Protein AF-S3XPM4-F1 (afdb_monomer_lite)

Foldseek 3Di:
DKDWDKDQAVVVVVVVLVVVQVVQPKDWPDKDWAFPQDDDPDDAEDPPPPQEDDDFNFDWDQKHKHFALDFFKFFWKAFADFDPPKFKWKWAADPVRDTHTPDTRHPGTDTDTDPGTHRMMMMGMPGGTRGMGTHTDTRHTFKMKIWIFFCAPVNPATWIKMWMAGGYHAQFFGIKIKTARHDDPVDDPVRGHLIQIDTAREGSGMKIWMWDDHRFKIKIKIWHDDVPDPLHPFIWIKIWIWGAFADPDPPVPWSDWTFTWIQGSDRGHGQSNSAFGCLQFGWIQTNSDTDTWHKPLHPDDPVPDPCDADPPWDKDKDWIWTKHDWDQDPPPRDTDDMDTSHTDPQKIFMQHDPPDDAQDWDDDPNWIWGKTFGTRDDDSSRIMTGTRD

Structure (mmCIF, N/CA/C/O backbone):
data_AF-S3XPM4-F1
#
_entry.id   AF-S3XPM4-F1
#
loop_
_atom_site.group_PDB
_atom_site.id
_atom_site.type_symbol
_atom_site.label_atom_id
_atom_site.label_alt_id
_atom_site.label_comp_id
_atom_site.label_asym_id
_atom_site.label_entity_id
_atom_site.label_seq_id
_atom_site.pdbx_PDB_ins_code
_atom_site.Cartn_x
_atom_site.Cartn_y
_atom_site.Cartn_z
_atom_site.occupancy
_atom_site.B_iso_or_equiv
_atom_site.auth_seq_id
_atom_site.auth_comp_id
_atom_site.auth_asym_id
_atom_site.auth_atom_id
_atom_site.pdbx_PDB_model_num
ATOM 1 N N . MET A 1 1 ? 0.804 -10.140 -15.686 1.00 93.56 1 MET A N 1
ATOM 2 C CA . MET A 1 1 ? -0.676 -10.165 -15.647 1.00 93.56 1 MET A CA 1
ATOM 3 C C . MET A 1 1 ? -1.137 -8.809 -15.193 1.00 93.56 1 MET A C 1
ATOM 5 O O . MET A 1 1 ? -0.693 -8.340 -14.149 1.00 93.56 1 MET A O 1
ATOM 9 N N . TYR A 1 2 ? -2.055 -8.225 -15.947 1.00 96.62 2 TYR A N 1
ATOM 10 C CA . TYR A 1 2 ? -2.652 -6.940 -15.639 1.00 96.62 2 TYR A CA 1
ATOM 11 C C . TYR A 1 2 ? -4.155 -7.065 -15.379 1.00 96.62 2 TYR A C 1
ATOM 13 O O . TYR A 1 2 ? -4.852 -7.788 -16.091 1.00 96.62 2 TYR A O 1
ATOM 21 N N . VAL A 1 3 ? -4.644 -6.348 -14.368 1.00 97.06 3 VAL A N 1
ATOM 22 C CA . VAL A 1 3 ? -6.063 -6.238 -14.016 1.00 97.06 3 VAL A CA 1
ATOM 23 C C . VAL A 1 3 ? -6.353 -4.792 -13.621 1.00 97.06 3 VAL A C 1
ATOM 25 O O . VAL A 1 3 ? -5.642 -4.213 -12.803 1.00 97.06 3 VAL A O 1
ATOM 28 N N . GLU A 1 4 ? -7.423 -4.213 -14.150 1.00 96.31 4 GLU A N 1
ATOM 29 C CA . GLU A 1 4 ? -7.940 -2.909 -13.724 1.00 96.31 4 GLU A CA 1
ATOM 30 C C . GLU A 1 4 ? -9.428 -3.013 -13.389 1.00 96.31 4 GLU A C 1
ATOM 32 O O . GLU A 1 4 ? -10.135 -3.876 -13.915 1.00 96.31 4 GLU A O 1
ATOM 37 N N . GLY A 1 5 ? -9.907 -2.160 -12.489 1.00 95.69 5 GLY A N 1
ATOM 38 C CA . GLY A 1 5 ? -11.298 -2.193 -12.054 1.00 95.69 5 GLY A CA 1
ATOM 39 C C . GLY A 1 5 ? -11.591 -1.236 -10.909 1.00 95.69 5 GLY A C 1
ATOM 40 O O . GLY A 1 5 ? -10.805 -0.335 -10.608 1.00 95.69 5 GLY A O 1
ATOM 41 N N . THR A 1 6 ? -12.740 -1.442 -10.273 1.00 95.25 6 THR A N 1
ATOM 42 C CA . THR A 1 6 ? -13.137 -0.753 -9.045 1.00 95.25 6 THR A CA 1
ATOM 43 C C . THR A 1 6 ? -13.448 -1.764 -7.947 1.00 95.25 6 THR A C 1
ATOM 45 O O . THR A 1 6 ? -13.868 -2.889 -8.220 1.00 95.25 6 THR A O 1
ATOM 48 N N . CYS A 1 7 ? -13.211 -1.380 -6.697 1.00 93.62 7 CYS A N 1
ATOM 49 C CA . CYS A 1 7 ? -13.571 -2.158 -5.513 1.00 93.62 7 CYS A CA 1
ATOM 50 C C . CYS A 1 7 ? -14.009 -1.233 -4.374 1.00 93.62 7 CYS A C 1
ATOM 52 O O . CYS A 1 7 ? -13.706 -0.038 -4.387 1.00 93.62 7 CYS A O 1
ATOM 54 N N . THR A 1 8 ? -14.692 -1.779 -3.372 1.00 90.06 8 THR A N 1
ATOM 55 C CA . THR A 1 8 ? -15.153 -1.029 -2.199 1.00 90.06 8 THR A CA 1
ATOM 56 C C . THR A 1 8 ? -14.153 -1.180 -1.055 1.00 90.06 8 THR A C 1
ATOM 58 O O . THR A 1 8 ? -14.124 -2.184 -0.342 1.00 90.06 8 THR A O 1
ATOM 61 N N . GLY A 1 9 ? -13.319 -0.161 -0.869 1.00 88.81 9 GLY A N 1
ATOM 62 C CA . GLY A 1 9 ? -12.349 -0.078 0.215 1.00 88.81 9 GLY A CA 1
ATOM 63 C C . GLY A 1 9 ? -11.133 -0.998 0.060 1.00 88.81 9 GLY A C 1
ATOM 64 O O . GLY A 1 9 ? -11.012 -1.813 -0.859 1.00 88.81 9 GLY A O 1
ATOM 65 N N . MET A 1 10 ? -10.193 -0.865 0.999 1.00 90.31 10 MET A N 1
ATOM 66 C CA . MET A 1 10 ? -8.901 -1.561 0.931 1.00 90.31 10 MET A CA 1
ATOM 67 C C . MET A 1 10 ? -8.978 -3.063 1.205 1.00 90.31 10 MET A C 1
ATOM 69 O O . MET A 1 10 ? -8.097 -3.801 0.775 1.00 90.31 10 MET A O 1
ATOM 73 N N . PHE A 1 11 ? -10.007 -3.546 1.903 1.00 92.06 11 PHE A N 1
ATOM 74 C CA . PHE A 1 11 ? -10.144 -4.983 2.162 1.00 92.06 11 PHE A CA 1
ATOM 75 C C . PHE A 1 11 ? -10.526 -5.770 0.913 1.00 92.06 11 PHE A C 1
ATOM 77 O O . PHE A 1 11 ? -10.010 -6.873 0.719 1.00 92.06 11 PHE A O 1
ATOM 84 N N . GLU A 1 12 ? -11.393 -5.210 0.067 1.00 94.00 12 GLU A N 1
ATOM 85 C CA . GLU A 1 12 ? -11.698 -5.799 -1.237 1.00 94.00 12 GLU A CA 1
ATOM 86 C C . GLU A 1 12 ? -10.493 -5.687 -2.172 1.00 94.00 12 GLU A C 1
ATOM 88 O O . GLU A 1 12 ? -10.139 -6.676 -2.812 1.00 94.00 12 GLU A O 1
ATOM 93 N N . LEU A 1 13 ? -9.788 -4.546 -2.174 1.00 95.69 13 LEU A N 1
ATOM 94 C CA . LEU A 1 13 ? -8.545 -4.401 -2.938 1.00 95.69 13 LEU A CA 1
ATOM 95 C C . LEU A 1 13 ? -7.505 -5.459 -2.543 1.00 95.69 13 LEU A C 1
ATOM 97 O O . LEU A 1 13 ? -6.868 -6.059 -3.406 1.00 95.69 13 LEU A O 1
ATOM 101 N N . LEU A 1 14 ? -7.360 -5.729 -1.244 1.00 96.00 14 LEU A N 1
ATOM 102 C CA . LEU A 1 14 ? -6.459 -6.758 -0.732 1.00 96.00 14 LEU A CA 1
ATOM 103 C C . LEU A 1 14 ? -6.818 -8.148 -1.264 1.00 96.00 14 LEU A C 1
ATOM 105 O O . LEU A 1 14 ? -5.932 -8.948 -1.562 1.00 96.00 14 LEU A O 1
ATOM 109 N N . GLU A 1 15 ? -8.112 -8.432 -1.406 1.00 96.81 15 GLU A N 1
ATOM 110 C CA . GLU A 1 15 ? -8.578 -9.685 -1.988 1.00 96.81 15 GLU A CA 1
ATOM 111 C C . GLU A 1 15 ? -8.269 -9.763 -3.485 1.00 96.81 15 GLU A C 1
ATOM 113 O O . GLU A 1 15 ? -7.778 -10.792 -3.945 1.00 96.81 15 GLU A O 1
ATOM 118 N N . VAL A 1 16 ? -8.451 -8.667 -4.228 1.00 97.56 16 VAL A N 1
ATOM 119 C CA . VAL A 1 16 ? -8.049 -8.581 -5.642 1.00 97.56 16 VAL A CA 1
ATOM 120 C C . VAL A 1 16 ? -6.546 -8.829 -5.799 1.00 97.56 16 VAL A C 1
ATOM 122 O O . VAL A 1 16 ? -6.149 -9.644 -6.636 1.00 97.56 16 VAL A O 1
ATOM 125 N N . ILE A 1 17 ? -5.709 -8.191 -4.972 1.00 98.06 17 ILE A N 1
ATOM 126 C CA . ILE A 1 17 ? -4.252 -8.399 -4.965 1.00 98.06 17 ILE A CA 1
ATOM 127 C C . ILE A 1 17 ? -3.931 -9.868 -4.689 1.00 98.06 17 ILE A C 1
ATOM 129 O O . ILE A 1 17 ? -3.178 -10.477 -5.446 1.00 98.06 17 ILE A O 1
ATOM 133 N N . LYS A 1 18 ? -4.536 -10.455 -3.648 1.00 98.25 18 LYS A N 1
ATOM 134 C CA . LYS A 1 18 ? -4.320 -11.854 -3.257 1.00 98.25 18 LYS A CA 1
ATOM 135 C C . LYS A 1 18 ? -4.654 -12.821 -4.391 1.00 98.25 18 LYS A C 1
ATOM 137 O O . LYS A 1 18 ? -3.819 -13.648 -4.749 1.00 98.25 18 LYS A O 1
ATOM 142 N N . GLN A 1 19 ? -5.850 -12.711 -4.969 1.00 98.12 19 GLN A N 1
ATOM 143 C CA . GLN A 1 19 ? -6.304 -13.619 -6.026 1.00 98.12 19 GLN A CA 1
ATOM 144 C C . GLN A 1 19 ? -5.460 -13.470 -7.297 1.00 98.12 19 GLN A C 1
ATOM 146 O O . GLN A 1 19 ? -5.046 -14.469 -7.889 1.00 98.12 19 GLN A O 1
ATOM 151 N N . THR A 1 20 ? -5.130 -12.233 -7.677 1.00 98.06 20 THR A N 1
ATOM 152 C CA . THR A 1 20 ? -4.274 -11.963 -8.841 1.00 98.06 20 THR A CA 1
ATOM 153 C C . THR A 1 20 ? -2.864 -12.519 -8.621 1.00 98.06 20 THR A C 1
ATOM 155 O O . THR A 1 20 ? -2.332 -13.197 -9.498 1.00 98.06 20 THR A O 1
ATOM 158 N N . ALA A 1 21 ? -2.279 -12.327 -7.434 1.00 97.81 21 ALA A N 1
ATOM 159 C CA . ALA A 1 21 ? -0.952 -12.844 -7.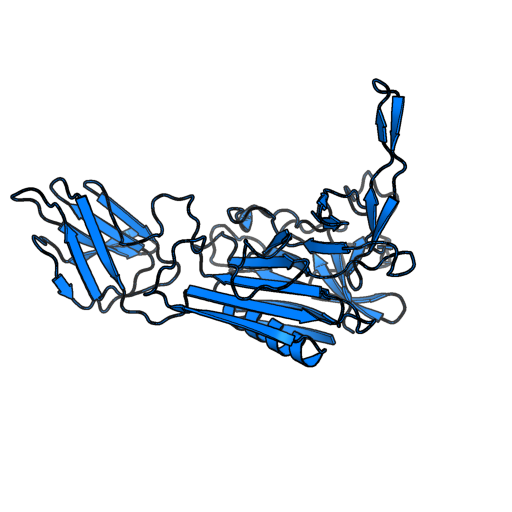101 1.00 97.81 21 ALA A CA 1
ATOM 160 C C . ALA A 1 21 ? -0.908 -14.381 -7.136 1.00 97.81 21 ALA A C 1
ATOM 162 O O . ALA A 1 21 ? -0.009 -14.962 -7.747 1.00 97.81 21 ALA A O 1
ATOM 163 N N . ILE A 1 22 ? -1.907 -15.053 -6.553 1.00 97.94 22 ILE A N 1
ATOM 164 C CA . ILE A 1 22 ? -2.012 -16.520 -6.594 1.00 97.94 22 ILE A CA 1
ATOM 165 C C . ILE A 1 22 ? -2.106 -17.018 -8.041 1.00 97.94 22 ILE A C 1
ATOM 167 O O . ILE A 1 22 ? -1.434 -17.983 -8.407 1.00 97.94 22 ILE A O 1
ATOM 171 N N . SER A 1 23 ? -2.877 -16.335 -8.894 1.00 96.75 23 SER A N 1
ATOM 172 C CA . SER A 1 23 ? -3.048 -16.733 -10.298 1.00 96.75 23 SER A CA 1
ATOM 173 C C . SER A 1 23 ? -1.757 -16.684 -11.126 1.00 96.75 23 SER A C 1
ATOM 175 O O . SER A 1 23 ? -1.633 -17.419 -12.105 1.00 96.75 23 SER A O 1
ATOM 177 N N . VAL A 1 24 ? -0.777 -15.867 -10.720 1.00 95.12 24 VAL A N 1
ATOM 178 C CA . VAL A 1 24 ? 0.542 -15.770 -11.372 1.00 95.12 24 VAL A CA 1
ATOM 179 C C . VAL A 1 24 ? 1.642 -16.551 -10.645 1.00 95.12 24 VAL A C 1
ATOM 181 O O . VAL A 1 24 ? 2.808 -16.476 -11.032 1.00 95.12 24 VAL A O 1
ATOM 184 N N . GLY A 1 25 ? 1.275 -17.347 -9.634 1.00 95.06 25 GLY A N 1
ATOM 185 C CA . GLY A 1 25 ? 2.160 -18.310 -8.974 1.00 95.06 25 GLY A CA 1
ATOM 186 C C . GLY A 1 25 ? 2.699 -17.895 -7.605 1.00 95.06 25 GLY A C 1
ATOM 187 O O . GLY A 1 25 ? 3.581 -18.578 -7.089 1.00 95.06 25 GLY A O 1
ATOM 188 N N . TRP A 1 26 ? 2.191 -16.819 -6.996 1.00 97.38 26 TRP A N 1
ATOM 189 C CA . TRP A 1 26 ? 2.509 -16.510 -5.598 1.00 97.38 26 TRP A CA 1
ATOM 190 C C . TRP A 1 26 ? 1.786 -17.472 -4.654 1.00 97.38 26 TRP A C 1
ATOM 192 O O . TRP A 1 26 ? 0.671 -17.924 -4.914 1.00 97.38 26 TRP A O 1
ATOM 202 N N . VAL A 1 27 ? 2.402 -17.742 -3.511 1.00 97.25 27 VAL A N 1
ATOM 203 C CA . VAL A 1 27 ? 1.851 -18.582 -2.449 1.00 97.25 27 VAL A CA 1
ATOM 204 C C . VAL A 1 27 ? 1.419 -17.699 -1.285 1.00 97.25 27 VAL A C 1
ATOM 206 O O . VAL A 1 27 ? 2.219 -16.932 -0.749 1.00 97.25 27 VAL A O 1
ATOM 209 N N . LEU A 1 28 ? 0.159 -17.833 -0.869 1.00 97.62 28 LEU A N 1
ATOM 210 C CA . LEU A 1 28 ? -0.341 -17.247 0.372 1.00 97.62 28 LEU A CA 1
ATOM 211 C C . LEU A 1 28 ? 0.192 -18.048 1.564 1.00 97.62 28 LEU A C 1
ATOM 213 O O . LEU A 1 28 ? -0.176 -19.206 1.745 1.00 97.62 28 LEU A O 1
ATOM 217 N N . GLN A 1 29 ? 1.042 -17.423 2.371 1.00 96.62 29 GLN A N 1
ATOM 218 C CA . GLN A 1 29 ? 1.641 -18.037 3.558 1.00 96.62 29 GLN A CA 1
ATOM 219 C C . GLN A 1 29 ? 0.738 -17.907 4.787 1.00 96.62 29 GLN A C 1
ATOM 221 O O . GLN A 1 29 ? 0.607 -18.840 5.576 1.00 96.62 29 GLN A O 1
ATOM 226 N N . LYS A 1 30 ? 0.107 -16.740 4.950 1.00 95.56 30 LYS A N 1
ATOM 227 C CA . LYS A 1 30 ? -0.723 -16.404 6.110 1.00 95.56 30 LYS A CA 1
ATOM 228 C C . LYS A 1 30 ? -1.763 -15.359 5.735 1.00 95.56 30 LYS A C 1
ATOM 230 O O . LYS A 1 30 ? -1.485 -14.450 4.954 1.00 95.56 30 LYS A O 1
ATOM 235 N N . GLU A 1 31 ? -2.944 -15.479 6.331 1.00 95.50 31 GLU A N 1
ATOM 236 C CA . GLU A 1 31 ? -4.011 -14.484 6.268 1.00 95.50 31 GLU A CA 1
ATOM 237 C C . GLU A 1 31 ? -4.542 -14.246 7.684 1.00 95.50 31 GLU A C 1
ATOM 239 O O . GLU A 1 31 ? -4.833 -15.192 8.419 1.00 95.50 31 GLU A O 1
ATOM 244 N N . VAL A 1 32 ? -4.639 -12.979 8.079 1.00 90.88 32 VAL A N 1
ATOM 245 C CA . VAL A 1 32 ? -5.142 -12.564 9.393 1.00 90.88 32 VAL A CA 1
ATOM 246 C C . VAL A 1 32 ? -6.314 -11.621 9.173 1.00 90.88 32 VAL A C 1
ATOM 248 O O . VAL A 1 32 ? -6.272 -10.753 8.307 1.00 90.88 32 VAL A O 1
ATOM 251 N N . SER A 1 33 ? -7.380 -11.787 9.948 1.00 86.62 33 SER A N 1
ATOM 252 C CA . SER A 1 33 ? -8.520 -10.868 9.966 1.00 86.62 33 SER A CA 1
ATOM 253 C C . SER A 1 33 ? -8.873 -10.546 11.408 1.00 86.62 33 SER A C 1
ATOM 255 O O . SER A 1 33 ? -9.152 -11.450 12.199 1.00 86.62 33 SER A O 1
ATOM 257 N N . LEU A 1 34 ? -8.844 -9.260 11.750 1.00 75.00 34 LEU A N 1
ATOM 258 C CA . LEU A 1 34 ? -9.128 -8.776 13.094 1.00 75.00 34 LEU A CA 1
ATOM 259 C C . LEU A 1 34 ? -10.486 -8.069 13.123 1.00 75.00 34 LEU A C 1
ATOM 261 O O . LEU A 1 34 ? -10.671 -7.083 12.403 1.00 75.00 34 LEU A O 1
ATOM 265 N N . PRO A 1 35 ? -11.441 -8.552 13.936 1.00 66.94 35 PRO A N 1
ATOM 266 C CA . PRO A 1 35 ? -12.722 -7.888 14.118 1.00 66.94 35 PRO A CA 1
ATOM 267 C C . PRO A 1 35 ? -12.595 -6.661 15.030 1.00 66.94 35 PRO A C 1
ATOM 269 O O . PRO A 1 35 ? -11.741 -6.612 15.913 1.00 66.94 35 PRO A O 1
ATOM 272 N N . PHE A 1 36 ? -13.528 -5.721 14.887 1.00 60.56 36 PHE A N 1
ATOM 273 C CA . PHE A 1 36 ? -13.643 -4.471 15.648 1.00 60.56 36 PHE A CA 1
ATOM 274 C C . PHE A 1 36 ? -13.582 -4.673 17.171 1.00 60.56 36 PHE A C 1
ATOM 276 O O . PHE A 1 36 ? -13.127 -3.815 17.920 1.00 60.56 36 PHE A O 1
ATOM 283 N N . ASN A 1 37 ? -14.060 -5.822 17.647 1.00 48.53 37 ASN A N 1
ATOM 284 C CA . ASN A 1 37 ? -14.175 -6.150 19.065 1.00 48.53 37 ASN A CA 1
ATOM 285 C C . ASN A 1 37 ? -12.938 -6.842 19.670 1.00 48.53 37 ASN A C 1
ATOM 287 O O . ASN A 1 37 ? -12.979 -7.196 20.851 1.00 48.53 37 ASN A O 1
ATOM 291 N N . LYS A 1 38 ? -11.866 -7.048 18.893 1.00 42.16 38 LYS A N 1
ATOM 292 C CA . LYS A 1 38 ? -10.589 -7.602 19.359 1.00 42.16 38 LYS A CA 1
ATOM 293 C C . LYS A 1 38 ? -9.461 -6.639 19.016 1.00 42.16 38 LYS A C 1
ATOM 295 O O . LYS A 1 38 ? -9.048 -6.544 17.866 1.00 42.16 38 LYS A O 1
ATOM 300 N N . VAL A 1 39 ? -8.947 -5.969 20.037 1.00 40.44 39 VAL A N 1
ATOM 301 C CA . VAL A 1 39 ? -7.735 -5.161 19.942 1.00 40.44 39 VAL A CA 1
ATOM 302 C C . VAL A 1 39 ? -6.549 -6.065 20.279 1.00 40.44 39 VAL A C 1
ATOM 304 O O . VAL A 1 39 ? -6.532 -6.697 21.334 1.00 40.44 39 VAL A O 1
ATOM 307 N N . TYR A 1 40 ? -5.592 -6.198 19.361 1.00 36.25 40 TYR A N 1
ATOM 308 C CA . TYR A 1 40 ? -4.273 -6.734 19.687 1.00 36.25 40 TYR A CA 1
ATOM 309 C C . TYR A 1 40 ? -3.346 -5.541 19.890 1.00 36.25 40 TYR A C 1
ATOM 311 O O . TYR A 1 40 ? -3.185 -4.740 18.975 1.00 36.25 40 TYR A O 1
ATOM 319 N N . ASN A 1 41 ? -2.728 -5.461 21.072 1.00 37.16 41 ASN A N 1
ATOM 320 C CA . ASN A 1 41 ? -1.575 -4.598 21.311 1.00 37.16 41 ASN A CA 1
ATOM 321 C C . ASN A 1 41 ? -0.538 -4.858 20.212 1.00 37.16 41 ASN A C 1
ATOM 323 O O . ASN A 1 41 ? 0.056 -5.938 20.180 1.00 37.16 41 ASN A O 1
ATOM 327 N N . ASN A 1 42 ? -0.397 -3.872 19.327 1.00 38.62 42 ASN A N 1
ATOM 328 C CA . ASN A 1 42 ? 0.701 -3.576 18.404 1.00 38.62 42 ASN A CA 1
ATOM 329 C C . ASN A 1 42 ? 0.161 -3.130 17.034 1.00 38.62 42 ASN A C 1
ATOM 331 O O . ASN A 1 42 ? -0.119 -3.913 16.127 1.00 38.62 42 ASN A O 1
ATOM 335 N N . GLU A 1 43 ? 0.127 -1.803 16.883 1.00 45.16 43 GLU A N 1
ATOM 336 C CA . GLU A 1 43 ? 0.276 -1.089 15.605 1.00 45.16 43 GLU A CA 1
ATOM 337 C C . GLU A 1 43 ? -0.926 -1.089 14.654 1.00 45.16 43 GLU A C 1
ATOM 339 O O . GLU A 1 43 ? -0.776 -0.882 13.447 1.00 45.16 43 GLU A O 1
ATOM 344 N N . SER A 1 44 ? -2.133 -1.279 15.168 1.00 40.94 44 SER A N 1
ATOM 345 C CA . SER A 1 44 ? -3.366 -1.123 14.401 1.00 40.94 44 SER A CA 1
ATOM 346 C C . SER A 1 44 ? -4.201 -0.004 15.007 1.00 40.94 44 SER A C 1
ATOM 348 O O . SER A 1 44 ? -4.776 -0.213 16.065 1.00 40.94 44 SER A O 1
ATOM 350 N N . PHE A 1 45 ? -4.265 1.139 14.305 1.00 44.03 45 PHE A N 1
ATOM 351 C CA . PHE A 1 45 ? -4.824 2.456 14.682 1.00 44.03 45 PHE A CA 1
ATOM 352 C C . PHE A 1 45 ? -3.841 3.433 15.336 1.00 44.03 45 PHE A C 1
ATOM 354 O O . PHE A 1 45 ? -3.900 3.677 16.525 1.00 44.03 45 PHE A O 1
ATOM 361 N N . ILE A 1 46 ? -2.962 4.046 14.530 1.00 39.34 46 ILE A N 1
ATOM 362 C CA . ILE A 1 46 ? -2.421 5.408 14.743 1.00 39.34 46 ILE A CA 1
ATOM 363 C C . ILE A 1 46 ? -2.234 5.792 16.228 1.00 39.34 46 ILE A C 1
ATOM 365 O O . ILE A 1 46 ? -2.894 6.682 16.766 1.00 39.34 46 ILE A O 1
ATOM 369 N N . ASN A 1 47 ? -1.261 5.146 16.869 1.00 33.84 47 ASN A N 1
ATOM 370 C CA . ASN A 1 47 ? -0.865 5.357 18.264 1.00 33.84 47 ASN A CA 1
ATOM 371 C C . ASN A 1 47 ? -0.156 6.720 18.500 1.00 33.84 47 ASN A C 1
ATOM 373 O O . ASN A 1 47 ? 0.758 6.843 19.311 1.00 33.84 47 ASN A O 1
ATOM 377 N N . SER A 1 48 ? -0.529 7.764 17.753 1.00 34.81 48 SER A N 1
ATOM 378 C CA . SER A 1 48 ? 0.015 9.127 17.866 1.00 34.81 48 SER A CA 1
ATOM 379 C C . SER A 1 48 ? -1.059 10.205 18.031 1.00 34.81 48 SER A C 1
ATOM 381 O O . SER A 1 48 ? -0.728 11.373 18.242 1.00 34.81 48 SER A O 1
ATOM 383 N N . ASN A 1 49 ? -2.343 9.831 18.024 1.00 33.56 49 ASN A N 1
ATOM 384 C CA . ASN A 1 49 ? -3.398 10.683 18.551 1.00 33.56 49 ASN A CA 1
ATOM 385 C C . ASN A 1 49 ? -3.904 10.027 19.846 1.00 33.56 49 ASN A C 1
ATOM 387 O O . ASN A 1 49 ? -4.504 8.958 19.758 1.00 33.56 49 ASN A O 1
ATOM 391 N N . PRO A 1 50 ? -3.710 10.619 21.040 1.00 33.53 50 PRO A N 1
ATOM 392 C CA . PRO A 1 50 ? -4.113 10.037 22.332 1.00 33.53 50 PRO A CA 1
ATOM 393 C C . PRO A 1 50 ? -5.633 9.816 22.504 1.00 33.53 50 PRO A C 1
ATOM 395 O O . PRO A 1 50 ? -6.107 9.587 23.611 1.00 33.53 50 PRO A O 1
ATOM 398 N N . ASN A 1 51 ? -6.404 9.880 21.418 1.00 33.97 51 ASN A N 1
ATOM 399 C CA . ASN A 1 51 ? -7.850 9.738 21.382 1.00 33.97 51 ASN A CA 1
ATOM 400 C C . ASN A 1 51 ? -8.332 8.462 20.668 1.00 33.97 51 ASN A C 1
ATOM 402 O O . ASN A 1 51 ? -9.546 8.293 20.551 1.00 33.97 51 ASN A O 1
ATOM 406 N N . LEU A 1 52 ? -7.448 7.580 20.176 1.00 34.66 52 LEU A N 1
ATOM 407 C CA . LEU A 1 52 ? -7.869 6.423 19.377 1.00 34.66 52 LEU A CA 1
ATOM 408 C C . LEU A 1 52 ? -6.984 5.161 19.523 1.00 34.66 52 LEU A C 1
ATOM 410 O O . LEU A 1 52 ? -6.089 4.967 18.716 1.00 34.66 52 LEU A O 1
ATOM 414 N N . VAL A 1 53 ? -7.384 4.271 20.452 1.00 31.77 53 VAL A N 1
ATOM 415 C CA . VAL A 1 53 ? -7.066 2.812 20.580 1.00 31.77 53 VAL A CA 1
ATOM 416 C C . VAL A 1 53 ? -5.628 2.497 21.075 1.00 31.77 53 VAL A C 1
ATOM 418 O O . VAL A 1 53 ? -4.677 3.038 20.537 1.00 31.77 53 VAL A O 1
ATOM 421 N N . ASP A 1 54 ? -5.336 1.784 22.179 1.00 32.84 54 ASP A N 1
ATOM 422 C CA . ASP A 1 54 ? -5.838 0.540 22.821 1.00 32.84 54 ASP A CA 1
ATOM 423 C C . ASP A 1 54 ? -6.104 0.775 24.344 1.00 32.84 54 ASP A C 1
ATOM 425 O O . ASP A 1 54 ? -5.556 1.704 24.926 1.00 32.84 54 ASP A O 1
ATOM 429 N N . ASP A 1 55 ? -6.915 0.078 25.152 1.00 33.97 55 ASP A N 1
ATOM 430 C CA . ASP A 1 55 ? -7.341 -1.333 25.190 1.00 33.97 55 ASP A CA 1
ATOM 431 C C . ASP A 1 55 ? -8.645 -1.506 26.025 1.00 33.97 55 ASP A C 1
ATOM 433 O O . ASP A 1 55 ? -8.919 -2.519 26.657 1.00 33.97 55 ASP A O 1
ATOM 437 N N . LEU A 1 56 ? -9.403 -0.420 26.125 1.00 37.44 56 LEU A N 1
ATOM 438 C CA . LEU A 1 56 ? -10.612 -0.135 26.902 1.00 37.44 56 LEU A CA 1
ATOM 439 C C . LEU A 1 56 ? -10.734 1.371 26.628 1.00 37.44 56 LEU A C 1
ATOM 441 O O . LEU A 1 56 ? -9.740 2.076 26.801 1.00 37.44 56 LEU A O 1
ATOM 445 N N . LEU A 1 57 ? -11.853 1.859 26.081 1.00 41.88 57 LEU A N 1
ATOM 446 C CA . LEU A 1 57 ? -12.041 3.277 25.733 1.00 41.88 57 LEU A CA 1
ATOM 447 C C . LEU A 1 57 ? -11.865 4.177 26.971 1.00 41.88 57 LEU A C 1
ATOM 449 O O . LEU A 1 57 ? -12.818 4.625 27.569 1.00 41.88 57 LEU A O 1
ATOM 453 N N . THR A 1 58 ? -10.647 4.436 27.420 1.00 42.25 58 THR A N 1
ATOM 454 C CA . THR A 1 58 ? -10.407 5.015 28.738 1.00 42.25 58 THR A CA 1
ATOM 455 C C . THR A 1 58 ? -10.424 6.524 28.601 1.00 42.25 58 THR A C 1
ATOM 457 O O . THR A 1 58 ? -9.383 7.158 28.457 1.00 42.25 58 THR A O 1
ATOM 460 N N . THR A 1 59 ? -11.610 7.126 28.618 1.00 48.69 59 THR A N 1
ATOM 461 C CA . THR A 1 59 ? -11.708 8.586 28.643 1.00 48.69 59 THR A CA 1
ATOM 462 C C . THR A 1 59 ? -11.291 9.107 30.015 1.00 48.69 59 THR A C 1
ATOM 464 O O . THR A 1 59 ? -11.893 8.731 31.024 1.00 48.69 59 THR A O 1
ATOM 467 N N . LYS A 1 60 ? -10.258 9.954 30.058 1.00 49.16 60 LYS A N 1
ATOM 468 C CA . LYS A 1 60 ? -9.798 10.636 31.274 1.00 49.16 60 LYS A CA 1
ATOM 469 C C . LYS A 1 60 ? -10.269 12.086 31.249 1.00 49.16 60 LYS A C 1
ATOM 471 O O . LYS A 1 60 ? -10.030 12.794 30.279 1.00 49.16 60 LYS A O 1
ATOM 476 N N . GLY A 1 61 ? -10.860 12.538 32.350 1.00 58.66 61 GLY A N 1
ATOM 477 C CA . GLY A 1 61 ? -11.309 13.921 32.520 1.00 58.66 61 GLY A CA 1
ATOM 478 C C . GLY A 1 61 ? -12.828 14.073 32.519 1.00 58.66 61 GLY A C 1
ATOM 479 O O . GLY A 1 61 ? -13.570 13.095 32.562 1.00 58.66 61 GLY A O 1
ATOM 480 N N . LEU A 1 62 ? -13.281 15.328 32.527 1.00 70.44 62 LEU A N 1
ATOM 481 C CA . LEU A 1 62 ? -14.704 15.680 32.569 1.00 70.44 62 LEU A CA 1
ATOM 482 C C . LEU A 1 62 ? -15.370 15.600 31.190 1.00 70.44 62 LEU A C 1
ATOM 484 O O . LEU A 1 62 ? -16.585 15.485 31.127 1.00 70.44 62 LEU A O 1
ATOM 488 N N . GLU A 1 63 ? -14.603 15.625 30.098 1.00 77.62 63 GLU A N 1
ATOM 489 C CA . GLU A 1 63 ? -15.097 15.415 28.734 1.00 77.62 63 GLU A CA 1
ATOM 490 C C . GLU A 1 63 ? -14.039 14.714 27.876 1.00 77.62 63 GLU A C 1
ATOM 492 O O . GLU A 1 63 ? -12.837 14.917 28.057 1.00 77.62 63 GLU A O 1
ATOM 497 N N . SER A 1 64 ? -14.468 13.879 26.931 1.00 71.50 64 SER A N 1
ATOM 498 C CA . SER A 1 64 ? -13.584 13.217 25.966 1.00 71.50 64 SER A CA 1
ATOM 499 C C . SER A 1 64 ? -14.333 12.814 24.703 1.00 71.50 64 SER A C 1
ATOM 501 O O . SER A 1 64 ? -15.541 12.585 24.733 1.00 71.50 64 SER A O 1
ATOM 503 N N . PHE A 1 65 ? -13.598 12.683 23.597 1.00 71.19 65 PHE A N 1
ATOM 504 C CA . PHE A 1 65 ? -14.135 12.268 22.304 1.00 71.19 65 PHE A CA 1
ATOM 505 C C . PHE A 1 65 ? -13.449 11.007 21.795 1.00 71.19 65 PHE A C 1
ATOM 507 O O . PHE A 1 65 ? -12.252 10.818 21.987 1.00 71.19 65 PHE A O 1
ATOM 514 N N . ILE A 1 66 ? -14.220 10.184 21.096 1.00 70.25 66 ILE A N 1
ATOM 515 C CA . ILE A 1 66 ? -13.804 8.912 20.511 1.00 70.25 66 ILE A CA 1
ATOM 516 C C . ILE A 1 66 ? -14.247 8.927 19.051 1.00 70.25 66 ILE A C 1
ATOM 518 O O . ILE A 1 66 ? -15.425 9.159 18.792 1.00 70.25 66 ILE A O 1
ATOM 522 N N . ASN A 1 67 ? -13.337 8.686 18.108 1.00 68.12 67 ASN A N 1
ATOM 523 C CA . ASN A 1 67 ? -13.620 8.749 16.668 1.00 68.12 67 ASN A CA 1
ATOM 524 C C . ASN A 1 67 ? -13.449 7.380 16.002 1.00 68.12 67 ASN A C 1
ATOM 526 O O . ASN A 1 67 ? -12.345 6.966 15.695 1.00 68.12 67 ASN A O 1
ATOM 530 N N . LEU A 1 68 ? -14.526 6.668 15.734 1.00 69.75 68 LEU A N 1
A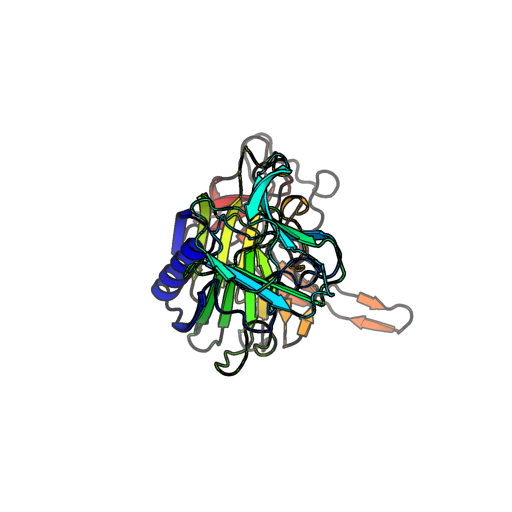TOM 531 C CA . LEU A 1 68 ? -14.469 5.400 15.025 1.00 69.75 68 LEU A CA 1
ATOM 532 C C . LEU A 1 68 ? -14.221 5.626 13.520 1.00 69.75 68 LEU A C 1
ATOM 534 O O . LEU A 1 68 ? -14.697 6.612 12.956 1.00 69.75 68 LEU A O 1
ATOM 538 N N . PRO A 1 69 ? -13.509 4.706 12.847 1.00 64.62 69 PRO A N 1
ATOM 539 C CA . PRO A 1 69 ? -13.270 4.787 11.403 1.00 64.62 69 PRO A CA 1
ATOM 540 C C . PRO A 1 69 ? -14.541 4.567 10.565 1.00 64.62 69 PRO A C 1
ATOM 542 O O . PRO A 1 69 ? -14.580 4.933 9.396 1.00 64.62 69 PRO A O 1
ATOM 545 N N . ARG A 1 70 ? -15.573 3.947 11.150 1.00 71.62 70 ARG A N 1
ATOM 546 C CA . ARG A 1 70 ? -16.882 3.680 10.547 1.00 71.62 70 ARG A CA 1
ATOM 547 C C . ARG A 1 70 ? -17.984 3.973 11.551 1.00 71.62 70 ARG A C 1
ATOM 549 O O . ARG A 1 70 ? -17.760 3.926 12.763 1.00 71.62 70 ARG A O 1
ATOM 556 N N . LYS A 1 71 ? -19.192 4.226 11.032 1.00 79.31 71 LYS A N 1
ATOM 557 C CA . LYS A 1 71 ? -20.355 4.510 11.869 1.00 79.31 71 LYS A CA 1
ATOM 558 C C . LYS A 1 71 ? -20.706 3.208 12.554 1.00 79.31 71 LYS A C 1
ATOM 560 O O . LYS A 1 71 ? -21.113 2.263 11.885 1.00 79.31 71 LYS A O 1
ATOM 565 N N . GLU A 1 72 ? -20.595 3.180 13.872 1.00 78.56 72 GLU A N 1
ATOM 566 C CA . GLU A 1 72 ? -20.939 2.000 14.657 1.00 78.56 72 GLU A CA 1
ATOM 567 C C . GLU A 1 72 ? -21.915 2.327 15.762 1.00 78.56 72 GLU A C 1
ATOM 569 O O . GLU A 1 72 ? -22.091 3.488 16.104 1.00 78.56 72 GLU A O 1
ATOM 574 N N . SER A 1 73 ? -22.583 1.302 16.284 1.00 82.44 73 SER A N 1
ATOM 575 C CA . SER A 1 73 ? -23.442 1.405 17.463 1.00 82.44 73 SER A CA 1
ATOM 576 C C . SER A 1 73 ? -22.727 0.862 18.694 1.00 82.44 73 SER A C 1
ATOM 578 O O . SER A 1 73 ? -22.070 -0.180 18.636 1.00 82.44 73 SER A O 1
ATOM 580 N N . ILE A 1 74 ? -22.926 1.514 19.836 1.00 78.25 74 ILE A N 1
ATOM 581 C CA . ILE A 1 74 ? -22.472 1.011 21.133 1.00 78.25 74 ILE A CA 1
ATOM 582 C C . ILE A 1 74 ? -23.538 0.113 21.782 1.00 78.25 74 ILE A C 1
ATOM 584 O O . ILE A 1 74 ? -24.737 0.381 21.672 1.00 78.25 74 ILE A O 1
ATOM 588 N N . LYS A 1 75 ? -23.081 -0.951 22.454 1.00 78.06 75 LYS A N 1
ATOM 589 C CA . LYS A 1 75 ? -23.879 -1.927 23.221 1.00 78.06 75 LYS A CA 1
ATOM 590 C C . LYS A 1 75 ? -23.810 -1.733 24.737 1.00 78.06 75 LYS A C 1
ATOM 592 O O . LYS A 1 75 ? -24.425 -2.480 25.499 1.00 78.06 75 LYS A O 1
ATOM 597 N N . GLY A 1 76 ? -23.016 -0.777 25.203 1.00 77.25 76 GLY A N 1
ATOM 598 C CA . GLY A 1 76 ? -22.866 -0.535 26.627 1.00 77.25 76 GLY A CA 1
ATOM 599 C C . GLY A 1 76 ? -21.694 0.356 26.971 1.00 77.25 76 GLY A C 1
ATOM 600 O O . GLY A 1 76 ? -20.914 0.762 26.109 1.00 77.25 76 GLY A O 1
ATOM 601 N N . VAL A 1 77 ? -21.579 0.623 28.264 1.00 80.94 77 VAL A N 1
ATOM 602 C CA . VAL A 1 77 ? -20.491 1.375 28.866 1.00 80.94 77 VAL A CA 1
ATOM 603 C C . VAL A 1 77 ? -20.043 0.726 30.170 1.00 80.94 77 VAL A C 1
ATOM 605 O O . VAL A 1 77 ? -20.862 0.299 30.989 1.00 80.94 77 VAL A O 1
ATOM 608 N N . VAL A 1 78 ? -18.733 0.688 30.380 1.00 81.19 78 VAL A N 1
ATOM 609 C CA . VAL A 1 78 ? -18.099 0.283 31.633 1.00 81.19 78 VAL A CA 1
ATOM 610 C C . VAL A 1 78 ? -17.463 1.509 32.271 1.00 81.19 78 VAL A C 1
ATOM 612 O O . VAL A 1 78 ? -16.539 2.079 31.708 1.00 81.19 78 VAL A O 1
ATOM 615 N N . ILE A 1 79 ? -17.938 1.899 33.450 1.00 83.81 79 ILE A N 1
ATOM 616 C CA . ILE A 1 79 ? -17.439 3.056 34.201 1.00 83.81 79 ILE A CA 1
ATOM 617 C C . ILE A 1 79 ? -16.603 2.548 35.377 1.00 83.81 79 ILE A C 1
ATOM 619 O O . ILE A 1 79 ? -17.073 1.709 36.151 1.00 83.81 79 ILE A O 1
ATOM 623 N N . LYS A 1 80 ? -15.382 3.065 35.541 1.00 82.38 80 LYS A N 1
ATOM 624 C CA . LYS A 1 80 ? -14.513 2.764 36.687 1.00 82.38 80 LYS A CA 1
ATOM 625 C C . LYS A 1 80 ? -14.055 4.050 37.375 1.00 82.38 80 LYS A C 1
ATOM 627 O O . LYS A 1 80 ? -13.834 5.070 36.727 1.00 82.38 80 LYS A O 1
ATOM 632 N N . GLY A 1 81 ? -13.907 3.978 38.701 1.00 84.81 81 GLY A N 1
ATOM 633 C CA . GLY A 1 81 ? -13.319 5.050 39.511 1.00 84.81 81 GLY A CA 1
ATOM 634 C C . GLY A 1 81 ? -14.083 6.376 39.485 1.00 84.81 81 GLY A C 1
ATOM 635 O O . GLY A 1 81 ? -13.451 7.423 39.550 1.00 84.81 81 GLY A O 1
ATOM 636 N N . LEU A 1 82 ? -15.414 6.342 39.350 1.00 87.56 82 LEU A N 1
ATOM 637 C CA . LEU A 1 82 ? -16.257 7.537 39.420 1.00 87.56 82 LEU A CA 1
ATOM 638 C C . LEU A 1 82 ? -16.374 8.018 40.874 1.00 87.56 82 LEU A C 1
ATOM 640 O O . LEU A 1 82 ? -16.762 7.246 41.755 1.00 87.56 82 LEU A O 1
ATOM 644 N N . GLU A 1 83 ? -16.048 9.284 41.127 1.00 89.56 83 GLU A N 1
ATOM 645 C CA . GLU A 1 83 ? -16.215 9.895 42.450 1.00 89.56 83 GLU A CA 1
ATOM 646 C C . GLU A 1 83 ? -17.691 9.929 42.893 1.00 89.56 83 GLU A C 1
ATOM 648 O O . GLU A 1 83 ? -18.615 10.019 42.082 1.00 89.56 83 GLU A O 1
ATOM 653 N N . SER 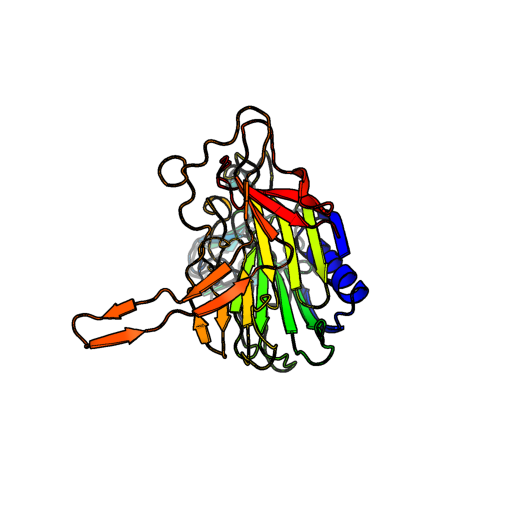A 1 84 ? -17.919 9.895 44.211 1.00 89.12 84 SER A N 1
ATOM 654 C CA . SER A 1 84 ? -19.267 9.905 44.794 1.00 89.12 84 SER A CA 1
ATOM 655 C C . SER A 1 84 ? -20.089 11.115 44.333 1.00 89.12 84 SER A C 1
ATOM 657 O O . SER A 1 84 ? -19.623 12.255 44.376 1.00 89.12 84 SER A O 1
ATOM 659 N N . GLY A 1 85 ? -21.326 10.863 43.896 1.00 86.75 85 GLY A N 1
ATOM 660 C CA . GLY A 1 85 ? -22.222 11.884 43.341 1.00 86.75 85 GLY A CA 1
ATOM 661 C C . GLY A 1 85 ? -21.879 12.329 41.913 1.00 86.75 85 GLY A C 1
ATOM 662 O O . GLY A 1 85 ? -22.559 13.204 41.381 1.00 86.75 85 GLY A O 1
ATOM 663 N N . GLY A 1 86 ? -20.848 11.749 41.292 1.00 89.50 86 GLY A N 1
ATOM 664 C CA . GLY A 1 86 ? -20.555 11.921 39.876 1.00 89.50 86 GLY A CA 1
ATOM 665 C C . GLY A 1 86 ? -21.574 11.212 38.990 1.00 89.50 86 GLY A C 1
ATOM 666 O O . GLY A 1 86 ? -22.149 10.189 39.370 1.00 89.50 86 GLY A O 1
ATOM 667 N N . VAL A 1 87 ? -21.779 11.751 37.793 1.00 93.19 87 VAL A N 1
ATOM 668 C CA . VAL A 1 87 ? -22.583 11.124 36.743 1.00 93.19 87 VAL A CA 1
ATOM 669 C C . VAL A 1 87 ? -21.874 11.227 35.405 1.00 93.19 87 VAL A C 1
ATOM 671 O O . VAL A 1 87 ? -21.161 12.201 35.169 1.00 93.19 87 VAL A O 1
ATOM 674 N N . VAL A 1 88 ? -22.099 10.235 34.547 1.00 90.25 88 VAL A N 1
ATOM 675 C CA . VAL A 1 88 ? -21.558 10.158 33.189 1.00 90.25 88 VAL A CA 1
ATOM 676 C C . VAL A 1 88 ? -22.683 10.254 32.160 1.00 90.25 88 VAL A C 1
ATOM 678 O O . VAL A 1 88 ? -23.708 9.583 32.290 1.00 90.25 88 VAL A O 1
ATOM 681 N N . SER A 1 89 ? -22.461 11.029 31.105 1.00 92.12 89 SER A N 1
ATOM 682 C CA . SER A 1 89 ? -23.355 11.146 29.952 1.00 92.12 89 SER A CA 1
ATOM 683 C C . SER A 1 89 ? -22.601 10.782 28.675 1.00 92.12 89 SER A C 1
ATOM 685 O O . SER A 1 89 ? -21.386 10.961 28.571 1.00 92.12 89 SER A O 1
ATOM 687 N N . ILE A 1 90 ? -23.317 10.201 27.718 1.00 89.75 90 ILE A N 1
ATOM 688 C CA . ILE A 1 90 ? -22.778 9.694 26.457 1.00 89.75 90 ILE A CA 1
ATOM 689 C C . ILE A 1 90 ? -23.590 10.297 25.324 1.00 89.75 90 ILE A C 1
ATOM 691 O O . ILE A 1 90 ? -24.819 10.178 25.299 1.00 89.75 90 ILE A O 1
ATOM 695 N N . TYR A 1 91 ? -22.888 10.871 24.359 1.00 89.31 91 TYR A N 1
ATOM 696 C CA . TYR A 1 91 ? -23.458 11.487 23.174 1.00 89.31 91 TYR A CA 1
ATOM 697 C C . TYR A 1 91 ? -22.872 10.838 21.926 1.00 89.31 91 TYR A C 1
ATOM 699 O O . TYR A 1 91 ? -21.687 10.503 21.882 1.00 89.31 91 TYR A O 1
ATOM 707 N N . GLY A 1 92 ? -23.699 10.678 20.903 1.00 88.94 92 GLY A N 1
ATOM 708 C CA . GLY A 1 92 ? -23.238 10.515 19.533 1.00 88.94 92 GLY A CA 1
ATOM 709 C C . GLY A 1 92 ? -23.039 11.895 18.921 1.00 88.94 92 GLY A C 1
ATOM 710 O O . GLY A 1 92 ? -23.800 12.811 19.214 1.00 88.94 92 GLY A O 1
ATOM 711 N N . VAL A 1 93 ? -22.012 12.070 18.103 1.00 81.25 93 VAL A N 1
ATOM 712 C CA . VAL A 1 93 ? -21.694 13.356 17.476 1.00 81.25 93 VAL A CA 1
ATOM 713 C C . VAL A 1 93 ? -21.842 13.205 15.967 1.00 81.25 93 VAL A C 1
ATOM 715 O O . VAL A 1 93 ? -21.261 12.296 15.366 1.00 81.25 93 VAL A O 1
ATOM 718 N N . LEU A 1 94 ? -22.661 14.066 15.368 1.00 81.19 94 LEU A N 1
ATOM 719 C CA . LEU A 1 94 ? -22.869 14.133 13.925 1.00 81.19 94 LEU A CA 1
ATOM 720 C C . LEU A 1 94 ? -21.712 14.867 13.225 1.00 81.19 94 LEU A C 1
ATOM 722 O O . LEU A 1 94 ? -20.853 15.474 13.861 1.00 81.19 94 LEU A O 1
ATOM 726 N N . GLU A 1 95 ? -21.684 14.802 11.894 1.00 71.81 95 GLU A N 1
ATOM 727 C CA . GLU A 1 95 ? -20.631 15.407 11.061 1.00 71.81 95 GLU A CA 1
ATOM 728 C C . GLU A 1 95 ? -20.586 16.942 11.167 1.00 71.81 95 GLU A C 1
ATOM 730 O O . GLU A 1 95 ? -19.515 17.537 11.082 1.00 71.81 95 GLU A O 1
ATOM 735 N N . ASP A 1 96 ? -21.724 17.581 11.443 1.00 73.12 96 ASP A N 1
ATOM 736 C CA . ASP A 1 96 ? -21.846 19.018 11.721 1.00 73.12 96 ASP A CA 1
ATOM 737 C C . ASP A 1 96 ? -21.468 19.397 13.171 1.00 73.12 96 ASP A C 1
ATOM 739 O O . ASP A 1 96 ? -21.604 20.552 13.572 1.00 73.12 96 ASP A O 1
ATOM 743 N N . ASN A 1 97 ? -20.952 18.437 13.948 1.00 74.94 97 ASN A N 1
ATOM 744 C CA . ASN A 1 97 ? -20.674 18.508 15.386 1.00 74.94 97 ASN A CA 1
ATOM 745 C C . ASN A 1 97 ? -21.911 18.625 16.293 1.00 74.94 97 ASN A C 1
ATOM 747 O O . ASN A 1 97 ? -21.756 18.890 17.486 1.00 74.94 97 ASN A O 1
ATOM 751 N N . THR A 1 98 ? -23.121 18.377 15.789 1.00 83.56 98 THR A N 1
ATOM 752 C CA . THR A 1 98 ? -24.309 18.279 16.645 1.00 83.56 98 THR A CA 1
ATOM 753 C C . THR A 1 98 ? -24.187 17.073 17.586 1.00 83.56 98 THR A C 1
ATOM 755 O O . THR A 1 98 ? -23.975 15.942 17.144 1.00 83.56 98 THR A O 1
ATOM 758 N N . GLU A 1 99 ? -24.335 17.304 18.894 1.00 90.25 99 GLU A N 1
ATOM 759 C CA . GLU A 1 99 ? -24.302 16.265 19.929 1.00 90.25 99 GLU A CA 1
ATOM 760 C C . GLU A 1 99 ? -25.715 15.714 20.185 1.00 90.25 99 GLU A C 1
ATOM 762 O O . GLU A 1 99 ? -26.623 16.437 20.596 1.00 90.25 99 GLU A O 1
ATOM 767 N N . ILE A 1 100 ? -25.907 14.413 19.971 1.00 92.81 100 ILE A N 1
ATOM 768 C CA . ILE A 1 100 ? -27.148 13.688 20.250 1.00 92.81 100 ILE A CA 1
ATOM 769 C C . ILE A 1 100 ? -26.953 12.853 21.508 1.00 92.81 100 ILE A C 1
ATOM 771 O O . ILE A 1 100 ? -26.151 11.921 21.537 1.00 92.81 100 ILE A O 1
ATOM 775 N N . LEU A 1 101 ? -27.712 13.165 22.554 1.00 92.94 101 LEU A N 1
ATOM 776 C CA . LEU A 1 101 ? -27.678 12.431 23.814 1.00 92.94 101 LEU A CA 1
ATOM 777 C C . LEU A 1 101 ? -28.163 10.986 23.623 1.00 92.94 101 LEU A C 1
ATOM 779 O O . LEU A 1 101 ? -29.298 10.750 23.214 1.00 92.94 101 LEU A O 1
ATOM 783 N N . ILE A 1 102 ? -27.312 10.018 23.963 1.00 91.88 102 ILE A N 1
ATOM 784 C CA . ILE A 1 102 ? -27.620 8.581 23.894 1.00 91.88 102 ILE A CA 1
ATOM 785 C C . ILE A 1 102 ? -28.023 8.066 25.274 1.00 91.88 102 ILE A C 1
ATOM 787 O O . ILE A 1 102 ? -29.028 7.364 25.425 1.00 91.88 102 ILE A O 1
ATOM 791 N N . LYS A 1 103 ? -27.227 8.405 26.292 1.00 92.19 103 LYS A N 1
ATOM 792 C CA . LYS A 1 103 ? -27.491 8.082 27.696 1.00 92.19 103 LYS A CA 1
ATOM 793 C C . LYS A 1 103 ? -27.042 9.217 28.591 1.00 92.19 103 LYS A C 1
ATOM 795 O O . LYS A 1 103 ? -26.022 9.841 28.335 1.00 92.19 103 LYS A O 1
ATOM 800 N N . ASP A 1 104 ? -27.791 9.426 29.661 1.00 93.00 104 ASP A N 1
ATOM 801 C CA . ASP A 1 104 ? -27.572 10.514 30.601 1.00 93.00 104 ASP A CA 1
ATOM 802 C C . ASP A 1 104 ? -27.566 10.003 32.038 1.00 93.00 104 ASP A C 1
ATOM 804 O O . ASP A 1 104 ? -28.166 8.964 32.335 1.00 93.00 104 ASP A O 1
ATOM 808 N N . ASN A 1 105 ? -26.926 10.762 32.923 1.00 92.19 105 ASN A N 1
ATOM 809 C CA . ASN A 1 105 ? -26.917 10.545 34.369 1.00 92.19 105 ASN A CA 1
ATOM 810 C C . ASN A 1 105 ? -26.520 9.121 34.811 1.00 92.19 105 ASN A C 1
ATOM 812 O O . ASN A 1 105 ? -27.072 8.566 35.766 1.00 92.19 105 ASN A O 1
ATOM 816 N N . LEU A 1 106 ? -25.559 8.500 34.122 1.00 92.19 106 LEU A N 1
ATOM 817 C CA . LEU A 1 106 ? -25.083 7.160 34.453 1.00 92.19 106 LEU A CA 1
ATOM 818 C C . LEU A 1 106 ? -24.185 7.197 35.691 1.00 92.19 106 LEU A C 1
ATOM 820 O O . LEU A 1 106 ? -23.142 7.844 35.703 1.00 92.19 106 LEU A O 1
ATOM 824 N N . THR A 1 107 ? -24.567 6.445 36.720 1.00 91.62 107 THR A N 1
ATOM 825 C CA . THR A 1 107 ? -23.790 6.281 37.964 1.00 91.62 107 THR A CA 1
ATOM 826 C C . THR A 1 107 ? -23.065 4.937 38.047 1.00 91.62 107 THR A C 1
ATOM 828 O O . THR A 1 107 ? -22.276 4.709 38.961 1.00 91.62 107 THR A O 1
ATOM 831 N N . LYS A 1 108 ? -23.334 4.022 37.109 1.00 90.44 108 LYS A N 1
ATOM 832 C CA . LYS A 1 108 ? -22.750 2.678 37.048 1.00 90.44 108 LYS A CA 1
ATOM 833 C C . LYS A 1 108 ? -22.680 2.167 35.611 1.00 90.44 108 LYS A C 1
ATOM 835 O O . LYS A 1 108 ? -23.424 2.631 34.748 1.00 90.44 108 LYS A O 1
ATOM 840 N N . SER A 1 109 ? -21.828 1.170 35.392 1.00 88.12 109 SER A N 1
ATOM 841 C CA . SER A 1 109 ? -21.734 0.425 34.134 1.00 88.12 109 SER A CA 1
ATOM 842 C C . SER A 1 109 ? -23.083 -0.169 33.725 1.00 88.12 109 SER A C 1
ATOM 844 O O . SER A 1 109 ? -23.823 -0.693 34.565 1.00 88.12 109 SER A O 1
ATOM 846 N N . ILE A 1 110 ? -23.396 -0.106 32.435 1.00 90.94 110 ILE A N 1
ATOM 847 C CA . ILE A 1 110 ? -24.672 -0.566 31.886 1.00 90.94 110 ILE A CA 1
ATOM 848 C C . ILE A 1 110 ? -24.500 -1.047 30.446 1.00 90.94 110 ILE A C 1
ATOM 850 O O . ILE A 1 110 ? -23.774 -0.442 29.663 1.00 90.94 110 ILE A O 1
ATOM 854 N N . ASN A 1 111 ? -25.227 -2.104 30.087 1.00 86.56 111 ASN A N 1
ATOM 855 C CA . ASN A 1 111 ? -25.421 -2.506 28.698 1.00 86.56 111 ASN A CA 1
ATOM 856 C C . ASN A 1 111 ? -26.710 -1.885 28.159 1.00 86.56 111 ASN A C 1
ATOM 858 O O . ASN A 1 111 ? -27.729 -1.849 28.851 1.00 86.56 111 ASN A O 1
ATOM 862 N N . PHE A 1 112 ? -26.663 -1.389 26.934 1.00 83.88 112 PHE A N 1
ATOM 863 C CA . PHE A 1 112 ? -27.800 -0.808 26.231 1.00 83.88 112 PHE A CA 1
ATOM 864 C C . PHE A 1 112 ? -27.527 -0.833 24.734 1.00 83.88 112 PHE A C 1
ATOM 866 O O . PHE A 1 112 ? -26.389 -0.658 24.324 1.00 83.88 112 PHE A O 1
ATOM 873 N N . GLU A 1 113 ? -28.556 -0.972 23.912 1.00 73.94 113 GLU A N 1
ATOM 874 C CA . GLU A 1 113 ? -28.389 -0.911 22.462 1.00 73.94 113 GLU A CA 1
ATOM 875 C C . GLU A 1 113 ? -28.737 0.485 21.947 1.00 73.94 113 GLU A C 1
ATOM 877 O O . GLU A 1 113 ? -29.853 0.975 22.137 1.00 73.94 113 GLU A O 1
ATOM 882 N N . SER A 1 114 ? -27.770 1.144 21.308 1.00 75.38 114 SER A N 1
ATOM 883 C CA . SER A 1 114 ? -28.038 2.333 20.497 1.00 75.38 114 SER A CA 1
ATOM 884 C C . SER A 1 114 ? -28.512 1.908 19.109 1.00 75.38 114 SER A C 1
ATOM 886 O O . SER A 1 114 ? -27.788 1.210 18.405 1.00 75.38 114 SER A O 1
ATOM 888 N N . LEU A 1 115 ? -29.694 2.367 18.686 1.00 77.12 115 LEU A N 1
ATOM 889 C CA . LEU A 1 115 ? -30.203 2.126 17.326 1.00 77.12 115 LEU A CA 1
ATOM 890 C C . LEU A 1 115 ? -29.473 2.965 16.266 1.00 77.12 115 LEU A C 1
ATOM 892 O O . LEU A 1 115 ? -29.413 2.580 15.102 1.00 77.12 115 LEU A O 1
ATOM 896 N N . GLN A 1 116 ? -28.924 4.117 16.660 1.00 86.12 116 GLN A N 1
ATOM 897 C CA . GLN A 1 116 ? -28.160 4.985 15.768 1.00 86.12 116 GLN A CA 1
ATOM 898 C C . GLN A 1 116 ? -26.668 4.677 15.845 1.00 86.12 116 GLN A C 1
ATOM 900 O O . GLN A 1 116 ? -26.119 4.409 16.922 1.00 86.12 116 GLN A O 1
ATOM 905 N N . LYS A 1 117 ? -26.034 4.746 14.673 1.00 87.31 117 LYS A N 1
ATOM 906 C CA . LYS A 1 117 ? -24.603 4.551 14.484 1.00 87.31 117 LYS A CA 1
ATOM 907 C C . LYS A 1 117 ? -23.901 5.896 14.328 1.00 87.31 117 LYS A C 1
ATOM 909 O O . LYS A 1 117 ? -24.386 6.756 13.594 1.00 87.31 117 LYS A O 1
ATOM 914 N N . TYR A 1 118 ? -22.751 6.053 14.969 1.00 80.44 118 TYR A N 1
ATOM 915 C CA . TYR A 1 118 ? -21.969 7.285 14.935 1.00 80.44 118 TYR A CA 1
ATOM 916 C C . TYR A 1 118 ? -20.508 6.989 14.607 1.00 80.44 118 TYR A C 1
ATOM 918 O O . TYR A 1 118 ? -19.961 5.977 15.039 1.00 80.44 118 TYR A O 1
ATOM 926 N N . ASN A 1 119 ? -19.876 7.899 13.864 1.00 75.62 119 ASN A N 1
ATOM 927 C CA . ASN A 1 119 ? -18.418 7.922 13.701 1.00 75.62 119 ASN A CA 1
ATOM 928 C C . ASN A 1 119 ? -17.739 8.535 14.922 1.00 75.62 119 ASN A C 1
ATOM 930 O O . ASN A 1 119 ? -16.557 8.320 15.137 1.00 75.62 119 ASN A O 1
ATOM 934 N N . ARG A 1 120 ? -18.456 9.328 15.720 1.00 78.12 120 ARG A N 1
ATOM 935 C CA . ARG A 1 120 ? -17.880 10.025 16.860 1.00 78.12 120 ARG A CA 1
ATOM 936 C C . ARG A 1 120 ? -18.785 9.923 18.070 1.00 78.12 120 ARG A C 1
ATOM 938 O O . ARG A 1 120 ? -19.993 10.116 17.973 1.00 78.12 120 ARG A O 1
ATOM 945 N N . TYR A 1 121 ? -18.177 9.646 19.209 1.00 80.69 121 TYR A N 1
ATOM 946 C CA . TYR A 1 121 ? -18.824 9.623 20.508 1.00 80.69 121 TYR A CA 1
ATOM 947 C C . TYR A 1 121 ? -18.164 10.637 21.426 1.00 80.69 121 TYR A C 1
ATOM 949 O O . TYR A 1 121 ? -16.950 10.830 21.373 1.00 80.69 121 TYR A O 1
ATOM 957 N N . LYS A 1 122 ? -18.963 11.262 22.283 1.00 84.62 122 LYS A N 1
ATOM 958 C CA . LYS A 1 122 ? -18.495 12.094 23.387 1.00 84.62 122 LYS A CA 1
ATOM 959 C C . LYS A 1 122 ? -18.937 11.464 24.695 1.00 84.62 122 LYS A C 1
ATOM 961 O O . LYS A 1 122 ? -20.096 11.071 24.831 1.00 84.62 122 LYS A O 1
ATOM 966 N N . THR A 1 123 ? -18.032 11.396 25.658 1.00 84.69 123 THR A N 1
ATOM 967 C CA . THR A 1 123 ? -18.375 11.119 27.053 1.00 84.69 123 THR A CA 1
ATOM 968 C C . THR A 1 123 ? -18.149 12.383 27.865 1.00 84.69 123 THR A C 1
ATOM 970 O O . THR A 1 123 ? -17.193 13.123 27.627 1.00 84.69 123 THR A O 1
ATOM 973 N N . SER A 1 124 ? -19.037 12.649 28.814 1.00 87.62 124 SER A N 1
ATOM 974 C CA . SER A 1 124 ? -18.867 13.717 29.794 1.00 87.62 124 SER A CA 1
ATOM 975 C C . SER A 1 124 ? -19.124 13.185 31.193 1.00 87.62 124 SER A C 1
ATOM 977 O O . SER A 1 124 ? -19.962 12.306 31.378 1.00 87.62 124 SER A O 1
ATOM 979 N N . SER A 1 125 ? -18.423 13.721 32.183 1.00 88.88 125 SER A N 1
ATOM 980 C CA . SER A 1 125 ? -18.594 13.402 33.594 1.00 88.88 125 SER A CA 1
ATOM 981 C C . SER A 1 125 ? -18.657 14.682 34.416 1.00 88.88 125 SER A C 1
ATOM 983 O O . SER A 1 125 ? -17.926 15.634 34.155 1.00 88.88 125 SER A O 1
ATOM 985 N N . THR A 1 126 ? -19.502 14.714 35.445 1.00 91.12 126 THR A N 1
ATOM 986 C CA . THR A 1 126 ? -19.583 15.858 36.376 1.00 91.12 126 THR A CA 1
ATOM 987 C C . THR A 1 126 ? -18.489 15.851 37.445 1.00 91.12 126 THR A C 1
ATOM 989 O O . THR A 1 126 ? -18.295 16.845 38.149 1.00 91.12 126 THR A O 1
ATOM 992 N N . LYS A 1 127 ? -17.784 14.726 37.593 1.00 88.56 127 LYS A N 1
ATOM 993 C CA . LYS A 1 127 ? -16.709 14.504 38.568 1.00 88.56 127 LYS A CA 1
ATOM 994 C C . LYS A 1 127 ? -15.578 13.688 37.953 1.00 88.56 127 LYS A C 1
ATOM 996 O O . LYS A 1 127 ? -15.712 13.183 36.838 1.00 88.56 127 LYS A O 1
ATOM 1001 N N . ASN A 1 128 ? -14.473 13.528 38.678 1.00 85.19 128 ASN A N 1
ATOM 1002 C CA . ASN A 1 128 ? -13.387 12.700 38.172 1.00 85.19 128 ASN A CA 1
ATOM 1003 C C . ASN A 1 128 ? -13.844 11.247 38.009 1.00 85.19 128 ASN A C 1
ATOM 1005 O O . ASN A 1 128 ? -14.574 10.691 38.835 1.00 85.19 128 ASN A O 1
ATOM 1009 N N . VAL A 1 129 ? -13.384 10.654 36.917 1.00 81.00 129 VAL A N 1
ATOM 1010 C CA . VAL A 1 129 ? -13.589 9.262 36.545 1.00 81.00 129 VAL A CA 1
ATOM 1011 C C . VAL A 1 129 ? -12.241 8.723 36.096 1.00 81.00 129 VAL A C 1
ATOM 1013 O O . VAL A 1 129 ? -11.495 9.419 35.401 1.00 81.00 129 VAL A O 1
ATOM 1016 N N . SER A 1 130 ? -11.891 7.511 36.522 1.00 77.62 130 SER A N 1
ATOM 1017 C CA . SER A 1 130 ? -10.620 6.929 36.097 1.00 77.62 130 SER A CA 1
ATOM 1018 C C . SER A 1 130 ? -10.688 6.466 34.643 1.00 77.62 130 SER A C 1
ATOM 1020 O O . SER A 1 130 ? -9.693 6.578 33.930 1.00 77.62 130 SER A O 1
ATOM 1022 N N . GLU A 1 131 ? -11.840 5.922 34.225 1.00 75.06 131 GLU A N 1
ATOM 1023 C CA . GLU A 1 131 ? -12.005 5.243 32.935 1.00 75.06 131 GLU A CA 1
ATOM 1024 C C . GLU A 1 131 ? -13.491 5.045 32.547 1.00 75.06 131 GLU A C 1
ATOM 1026 O O . GLU A 1 131 ? -14.299 4.664 33.401 1.00 75.06 131 GLU A O 1
ATOM 1031 N N . ILE A 1 132 ? -13.857 5.268 31.269 1.00 70.62 132 ILE A N 1
ATOM 1032 C CA . ILE A 1 132 ? -15.222 5.047 30.725 1.00 70.62 132 ILE A CA 1
ATOM 1033 C C . ILE A 1 132 ? -15.201 4.304 29.384 1.00 70.62 132 ILE A C 1
ATOM 1035 O O . ILE A 1 132 ? -15.213 4.918 28.323 1.00 70.62 132 ILE A O 1
ATOM 1039 N N . ASN A 1 133 ? -15.332 2.985 29.396 1.00 75.38 133 ASN A N 1
ATOM 1040 C CA . ASN A 1 133 ? -15.182 2.193 28.179 1.00 75.38 133 ASN A CA 1
ATOM 1041 C C . ASN A 1 133 ? -16.494 1.960 27.457 1.00 75.38 133 ASN A C 1
ATOM 1043 O O . ASN A 1 133 ? -17.378 1.306 28.008 1.00 75.38 133 ASN A O 1
ATOM 1047 N N . LEU A 1 134 ? -16.607 2.393 26.204 1.00 73.56 134 LEU A N 1
ATOM 1048 C CA . LEU A 1 134 ? -17.734 2.006 25.362 1.00 73.56 134 LEU A CA 1
ATOM 1049 C C . LEU A 1 134 ? -17.517 0.594 24.808 1.00 73.56 134 LEU A C 1
ATOM 1051 O O . LEU A 1 134 ? -16.432 0.210 24.385 1.00 73.56 134 LEU A O 1
ATOM 1055 N N . SER A 1 135 ? -18.574 -0.199 24.816 1.00 73.88 135 SER A N 1
ATOM 1056 C CA . SER A 1 135 ? -18.602 -1.501 24.160 1.00 73.88 135 SER A CA 1
ATOM 1057 C C . SER A 1 135 ? -19.282 -1.343 22.810 1.00 73.88 135 SER A C 1
ATOM 1059 O O . SER A 1 135 ? -20.365 -0.769 22.757 1.00 73.88 135 SER A O 1
ATOM 1061 N N . ILE A 1 136 ? -18.698 -1.867 21.734 1.00 72.69 136 ILE A N 1
ATOM 1062 C CA . ILE A 1 136 ? -19.228 -1.715 20.368 1.00 72.69 136 ILE A CA 1
ATOM 1063 C C . ILE A 1 136 ? -19.937 -2.999 19.920 1.00 72.69 136 ILE A C 1
ATOM 1065 O O . ILE A 1 136 ? -19.572 -4.109 20.329 1.00 72.69 136 ILE A O 1
ATOM 1069 N N . ASN A 1 137 ? -21.005 -2.837 19.137 1.00 64.06 137 ASN A N 1
ATOM 1070 C CA . ASN A 1 137 ? -21.816 -3.920 18.586 1.00 64.06 137 ASN A CA 1
ATOM 1071 C C . ASN A 1 137 ? -21.421 -4.223 17.135 1.00 64.06 137 ASN A C 1
ATOM 1073 O O . ASN A 1 137 ? -22.203 -3.985 16.220 1.00 64.06 137 ASN A O 1
ATOM 1077 N N . SER A 1 138 ? -20.192 -4.693 16.921 1.00 67.19 138 SER A N 1
ATOM 1078 C CA . SER A 1 138 ? -19.712 -5.003 15.576 1.00 67.19 138 SER A CA 1
ATOM 1079 C C . SER A 1 138 ? -18.801 -6.226 15.573 1.00 67.19 138 SER A C 1
ATOM 1081 O O . SER A 1 138 ? -17.992 -6.425 16.486 1.00 67.19 138 SER A O 1
ATOM 1083 N N . ASN A 1 139 ? -18.979 -7.053 14.545 1.00 67.69 139 ASN A N 1
ATOM 1084 C CA . ASN A 1 139 ? -18.046 -8.106 14.148 1.00 67.69 139 ASN A CA 1
ATOM 1085 C C . ASN A 1 139 ? -17.292 -7.705 12.872 1.00 67.69 139 ASN A C 1
ATOM 1087 O O . ASN A 1 139 ? -16.587 -8.540 12.304 1.00 67.69 139 ASN A O 1
ATOM 1091 N N . ASP A 1 140 ? -17.455 -6.460 12.417 1.00 72.06 140 ASP A N 1
ATOM 1092 C CA . ASP A 1 140 ? -16.824 -5.977 11.199 1.00 72.06 140 ASP A CA 1
ATOM 1093 C C . ASP A 1 140 ? -15.309 -6.031 11.349 1.00 72.06 140 ASP A C 1
ATOM 1095 O O . ASP A 1 140 ? -14.754 -5.829 12.430 1.00 72.06 140 ASP A O 1
ATOM 1099 N N . ILE A 1 141 ? -14.631 -6.342 10.253 1.00 76.50 141 ILE A N 1
ATOM 1100 C CA . ILE A 1 141 ? -13.176 -6.411 10.223 1.00 76.50 141 ILE A CA 1
ATOM 1101 C C . ILE A 1 141 ? -12.633 -4.982 10.256 1.00 76.50 141 ILE A C 1
ATOM 1103 O O . ILE A 1 141 ? -13.096 -4.121 9.512 1.00 76.50 141 ILE A O 1
ATOM 1107 N N . VAL A 1 142 ? -11.648 -4.728 11.114 1.00 75.38 142 VAL A N 1
ATOM 1108 C CA . VAL A 1 142 ? -10.927 -3.445 11.184 1.00 75.38 142 VAL A CA 1
ATOM 1109 C C . VAL A 1 142 ? -9.525 -3.532 10.614 1.00 75.38 142 VAL A C 1
ATOM 1111 O O . VAL A 1 142 ? -8.933 -2.504 10.298 1.00 75.38 142 VAL A O 1
ATOM 1114 N N . GLN A 1 143 ? -9.016 -4.750 10.444 1.00 83.81 143 GLN A N 1
ATOM 1115 C CA . GLN A 1 143 ? -7.726 -5.012 9.836 1.00 83.81 143 GLN A CA 1
ATOM 1116 C C . GLN A 1 143 ? -7.701 -6.376 9.163 1.00 83.81 143 GLN A C 1
ATOM 1118 O O . GLN A 1 143 ? -8.202 -7.364 9.705 1.00 83.81 143 GLN A O 1
ATOM 1123 N N . LYS A 1 144 ? -7.049 -6.427 8.007 1.00 89.81 144 LYS A N 1
ATOM 1124 C CA . LYS A 1 144 ? -6.774 -7.646 7.262 1.00 89.81 144 LYS A CA 1
ATOM 1125 C C . LYS A 1 144 ? -5.316 -7.648 6.824 1.00 89.81 144 LYS A C 1
ATOM 1127 O O . LYS A 1 144 ? -4.821 -6.650 6.307 1.00 89.81 144 LYS A O 1
ATOM 1132 N N . GLU A 1 145 ? -4.643 -8.769 7.022 1.00 93.56 145 GLU A N 1
ATOM 1133 C CA . GLU A 1 145 ? -3.253 -8.960 6.616 1.00 93.56 145 GLU A CA 1
ATOM 1134 C C . GLU A 1 145 ? -3.144 -10.167 5.698 1.00 93.56 145 GLU A C 1
ATOM 1136 O O . GLU A 1 145 ? -3.792 -11.189 5.935 1.00 93.56 145 GLU A O 1
ATOM 1141 N N . ILE A 1 146 ? -2.304 -10.058 4.675 1.00 96.94 146 ILE A N 1
ATOM 1142 C CA . ILE A 1 146 ? -1.908 -11.173 3.818 1.00 96.94 146 ILE A CA 1
ATOM 1143 C C . ILE A 1 146 ? -0.388 -11.192 3.685 1.00 96.94 146 ILE A C 1
ATOM 1145 O O . ILE A 1 146 ? 0.256 -10.147 3.581 1.00 96.94 146 ILE A O 1
ATOM 1149 N N . TYR A 1 147 ? 0.173 -12.393 3.668 1.00 97.50 147 TYR A N 1
ATOM 1150 C CA . TYR A 1 147 ? 1.603 -12.634 3.520 1.00 97.50 147 TYR A CA 1
ATOM 1151 C C . TYR A 1 147 ? 1.801 -13.489 2.278 1.00 97.50 147 TYR A C 1
ATOM 1153 O O . TYR A 1 147 ? 1.328 -14.628 2.228 1.00 97.50 147 TYR A O 1
ATOM 1161 N N . LEU A 1 148 ? 2.445 -12.929 1.260 1.00 97.56 148 LEU A N 1
ATOM 1162 C CA . LEU A 1 148 ? 2.646 -13.577 -0.029 1.00 97.56 148 LEU A CA 1
ATOM 1163 C C . LEU A 1 148 ? 4.128 -13.882 -0.225 1.00 97.56 148 LEU A C 1
ATOM 1165 O O . LEU A 1 148 ? 4.993 -13.062 0.084 1.00 97.56 148 LEU A O 1
ATOM 1169 N N . GLN A 1 149 ? 4.414 -15.050 -0.789 1.00 96.44 149 GLN A N 1
ATOM 1170 C CA . GLN A 1 149 ? 5.763 -15.455 -1.160 1.00 96.44 149 GLN A CA 1
ATOM 1171 C C . GLN A 1 149 ? 5.806 -15.910 -2.616 1.00 96.44 149 GLN A C 1
ATOM 1173 O O . GLN A 1 149 ? 4.931 -16.652 -3.058 1.00 96.44 149 GLN A O 1
ATOM 1178 N N . SER A 1 150 ? 6.845 -15.516 -3.346 1.00 94.88 150 SER A N 1
ATOM 1179 C CA . SER A 1 150 ? 7.103 -15.979 -4.707 1.00 94.88 150 SER A CA 1
ATOM 1180 C C . SER A 1 150 ? 8.506 -16.560 -4.856 1.00 94.88 150 SER A C 1
ATOM 1182 O O . SER A 1 150 ? 9.448 -16.111 -4.197 1.00 94.88 150 SER A O 1
ATOM 1184 N N . SER A 1 151 ? 8.620 -17.544 -5.752 1.00 90.94 151 SER A N 1
ATOM 1185 C CA . SER A 1 151 ? 9.876 -18.154 -6.195 1.00 90.94 151 SER A CA 1
ATOM 1186 C C . SER A 1 151 ? 10.619 -17.326 -7.249 1.00 90.94 151 SER A C 1
ATOM 1188 O O . SER A 1 151 ? 11.718 -17.699 -7.658 1.00 90.94 151 SER A O 1
ATOM 1190 N N . GLY A 1 152 ? 10.019 -16.214 -7.693 1.00 88.56 152 GLY A N 1
ATOM 1191 C CA . GLY A 1 152 ? 10.555 -15.367 -8.753 1.00 88.56 152 GLY A CA 1
ATOM 1192 C C . GLY A 1 152 ? 10.658 -16.085 -10.102 1.00 88.56 152 GLY A C 1
ATOM 1193 O O . GLY A 1 152 ? 10.170 -17.201 -10.287 1.00 88.56 152 GLY A O 1
ATOM 1194 N N . SER A 1 153 ? 11.247 -15.424 -11.092 1.00 84.69 153 SER A N 1
ATOM 1195 C CA . SER A 1 153 ? 11.380 -15.980 -12.450 1.00 84.69 153 SER A CA 1
ATOM 1196 C C . SER A 1 153 ? 12.443 -17.071 -12.553 1.00 84.69 153 SER A C 1
ATOM 1198 O O . SER A 1 153 ? 12.412 -17.854 -13.501 1.00 84.69 153 SER A O 1
ATOM 1200 N N . SER A 1 154 ? 13.366 -17.134 -11.591 1.00 82.19 154 SER A N 1
ATOM 1201 C CA . SER A 1 154 ? 14.381 -18.192 -11.503 1.00 82.19 154 SER A CA 1
ATOM 1202 C C . SER A 1 154 ? 13.877 -19.471 -10.826 1.00 82.19 154 SER A C 1
ATOM 1204 O O . SER A 1 154 ? 14.591 -20.472 -10.808 1.00 82.19 154 SER A O 1
ATOM 1206 N N . ASP A 1 155 ? 12.682 -19.423 -10.226 1.00 83.06 155 ASP A N 1
ATOM 1207 C CA . ASP A 1 155 ? 12.109 -20.439 -9.337 1.00 83.06 155 ASP A CA 1
ATOM 1208 C C . ASP A 1 155 ? 12.966 -20.781 -8.093 1.00 83.06 155 ASP A C 1
ATOM 1210 O O . ASP A 1 155 ? 12.658 -21.720 -7.357 1.00 83.06 155 ASP A O 1
ATOM 1214 N N . MET A 1 156 ? 14.016 -20.001 -7.816 1.00 81.69 156 MET A N 1
ATOM 1215 C CA . MET A 1 156 ? 14.924 -20.176 -6.674 1.00 81.69 156 MET A CA 1
ATOM 1216 C C . MET A 1 156 ? 14.902 -18.998 -5.693 1.00 81.69 156 MET A C 1
ATOM 1218 O O . MET A 1 156 ? 15.555 -19.053 -4.649 1.00 81.69 156 MET A O 1
ATOM 1222 N N . GLU A 1 157 ? 14.190 -17.920 -6.012 1.00 82.25 157 GLU A N 1
ATOM 1223 C CA . GLU A 1 157 ? 14.150 -16.726 -5.174 1.00 82.25 157 GLU A CA 1
ATOM 1224 C C . GLU A 1 157 ? 13.199 -16.896 -3.985 1.00 82.25 157 GLU A C 1
ATOM 1226 O O . GLU A 1 157 ? 12.302 -17.735 -3.974 1.00 82.25 157 GLU A O 1
ATOM 1231 N N . GLN A 1 158 ? 13.391 -16.069 -2.959 1.00 86.88 158 GLN A N 1
ATOM 1232 C CA . GLN A 1 158 ? 12.446 -15.928 -1.856 1.00 86.88 158 GLN A CA 1
ATOM 1233 C C . GLN A 1 158 ? 12.016 -14.471 -1.788 1.00 86.88 158 GLN A C 1
ATOM 1235 O O . GLN A 1 158 ? 12.664 -13.639 -1.158 1.00 86.88 158 GLN A O 1
ATOM 1240 N N . ILE A 1 159 ? 10.942 -14.153 -2.504 1.00 91.75 159 ILE A N 1
ATOM 1241 C CA . ILE A 1 159 ? 10.385 -12.803 -2.559 1.00 91.75 159 ILE A CA 1
ATOM 1242 C C . ILE A 1 159 ? 9.185 -12.776 -1.626 1.00 91.75 159 ILE A C 1
ATOM 1244 O O . ILE A 1 159 ? 8.165 -13.385 -1.941 1.00 91.75 159 ILE A O 1
ATOM 1248 N N . CYS A 1 160 ? 9.301 -12.102 -0.482 1.00 94.81 160 CYS A N 1
ATOM 1249 C CA . CYS A 1 160 ? 8.203 -11.979 0.476 1.00 94.81 160 CYS A CA 1
ATOM 1250 C C . CYS A 1 160 ? 7.603 -10.574 0.402 1.00 94.81 160 CYS A C 1
ATOM 1252 O O . CYS A 1 160 ? 8.303 -9.588 0.650 1.00 94.81 160 CYS A O 1
ATOM 1254 N N . VAL A 1 161 ? 6.312 -10.489 0.077 1.00 96.62 161 VAL A N 1
ATOM 1255 C CA . VAL A 1 161 ? 5.543 -9.240 0.069 1.00 96.62 161 VAL A CA 1
ATOM 1256 C C . VAL A 1 161 ? 4.323 -9.408 0.960 1.00 96.62 161 VAL A C 1
ATOM 1258 O O . VAL A 1 161 ? 3.482 -10.279 0.742 1.00 96.62 161 VAL A O 1
ATOM 1261 N N . ASN A 1 162 ? 4.217 -8.545 1.959 1.00 96.38 162 ASN A N 1
ATOM 1262 C CA . ASN A 1 162 ? 3.156 -8.565 2.948 1.00 96.38 162 ASN A CA 1
ATOM 1263 C C . ASN A 1 162 ? 2.315 -7.304 2.797 1.00 96.38 162 ASN A C 1
ATOM 1265 O O . ASN A 1 162 ? 2.847 -6.210 2.598 1.00 96.38 162 ASN A O 1
ATOM 1269 N N . PHE A 1 163 ? 1.008 -7.443 2.962 1.00 96.12 163 PHE A N 1
ATOM 1270 C CA . PHE A 1 163 ? 0.082 -6.322 2.961 1.00 96.12 163 PHE A CA 1
ATOM 1271 C C . PHE A 1 163 ? -0.751 -6.334 4.235 1.00 96.12 163 PHE A C 1
ATOM 1273 O O . PHE A 1 163 ? -1.236 -7.383 4.655 1.00 96.12 163 PHE A O 1
ATOM 1280 N N . LYS A 1 164 ? -0.935 -5.159 4.827 1.00 92.44 164 LYS A N 1
ATOM 1281 C CA . LYS A 1 164 ? -1.775 -4.920 5.998 1.00 92.44 164 LYS A CA 1
ATOM 1282 C C . LYS A 1 164 ? -2.715 -3.773 5.662 1.00 92.44 164 LYS A C 1
ATOM 1284 O O . LYS A 1 164 ? -2.311 -2.614 5.626 1.00 92.44 164 LYS A O 1
ATOM 1289 N N . ALA A 1 165 ? -3.967 -4.110 5.385 1.00 90.06 165 ALA A N 1
ATOM 1290 C CA . ALA A 1 165 ? -5.044 -3.144 5.255 1.00 90.06 165 ALA A CA 1
ATOM 1291 C C . ALA A 1 165 ? -5.700 -2.952 6.622 1.00 90.06 165 ALA A C 1
ATOM 1293 O O . ALA A 1 165 ? -5.915 -3.920 7.350 1.00 90.06 165 ALA A O 1
ATOM 1294 N N . PHE A 1 166 ? -6.043 -1.725 6.979 1.00 83.69 166 PHE A N 1
ATOM 1295 C CA . PHE A 1 166 ? -6.702 -1.408 8.245 1.00 83.69 166 PHE A CA 1
ATOM 1296 C C . PHE A 1 166 ? -7.506 -0.130 8.084 1.00 83.69 166 PHE A C 1
ATOM 1298 O O . PHE A 1 166 ? -7.147 0.739 7.299 1.00 83.69 166 PHE A O 1
ATOM 1305 N N . LEU A 1 167 ? -8.615 -0.012 8.801 1.00 76.25 167 LEU A N 1
ATOM 1306 C CA . LEU A 1 167 ? -9.426 1.196 8.725 1.00 76.25 167 LEU A CA 1
ATOM 1307 C C . LEU A 1 167 ? -8.750 2.319 9.522 1.00 76.25 167 LEU A C 1
ATOM 1309 O O . LEU A 1 167 ? -8.159 2.083 10.568 1.00 76.25 167 LEU A O 1
ATOM 1313 N N . VAL A 1 168 ? -8.845 3.551 9.039 1.00 70.31 168 VAL A N 1
ATOM 1314 C CA . VAL A 1 168 ? -8.355 4.760 9.720 1.00 70.31 168 VAL A CA 1
ATOM 1315 C C . VAL A 1 168 ? -9.334 5.901 9.470 1.00 70.31 168 VAL A C 1
ATOM 1317 O O . VAL A 1 168 ? -10.127 5.813 8.531 1.00 70.31 168 VAL A O 1
ATOM 1320 N N . PRO A 1 169 ? -9.305 6.975 10.280 1.00 64.31 169 PRO A N 1
ATOM 1321 C CA . PRO A 1 169 ? -10.039 8.192 9.959 1.00 64.31 169 PRO A CA 1
ATOM 1322 C C . PRO A 1 169 ? -9.684 8.731 8.565 1.00 64.31 169 PRO A C 1
ATOM 1324 O O . PRO A 1 169 ? -8.565 8.535 8.083 1.00 64.31 169 PRO A O 1
ATOM 1327 N N . ASN A 1 170 ? -10.624 9.460 7.956 1.00 61.91 170 ASN A N 1
ATOM 1328 C CA . ASN A 1 170 ? -10.419 10.141 6.676 1.00 61.91 170 ASN A CA 1
ATOM 1329 C C . ASN A 1 170 ? -9.134 10.988 6.715 1.00 61.91 170 ASN A C 1
ATOM 1331 O O . ASN A 1 170 ? -8.819 11.592 7.741 1.00 61.91 170 ASN A O 1
ATOM 1335 N N . ASP A 1 171 ? -8.427 11.041 5.588 1.00 66.00 171 ASP A N 1
ATOM 1336 C CA . ASP A 1 171 ? -7.127 11.700 5.391 1.00 66.00 171 ASP A CA 1
ATOM 1337 C C . ASP A 1 171 ? -5.874 10.895 5.794 1.00 66.00 171 ASP A C 1
ATOM 1339 O O . ASP A 1 171 ? -4.782 11.398 5.586 1.00 66.00 171 ASP A O 1
ATOM 1343 N N . TYR A 1 172 ? -5.955 9.649 6.283 1.00 74.31 172 TYR A N 1
ATOM 1344 C CA . TYR A 1 172 ? -4.770 8.829 6.631 1.00 74.31 172 TYR A CA 1
ATOM 1345 C C . TYR A 1 172 ? -4.492 7.652 5.676 1.00 74.31 172 TYR A C 1
ATOM 1347 O O . TYR A 1 172 ? -5.299 7.304 4.816 1.00 74.31 172 TYR A O 1
ATOM 1355 N N . THR A 1 173 ? -3.323 7.021 5.842 1.00 74.88 173 THR A N 1
ATOM 1356 C CA . THR A 1 173 ? -2.955 5.788 5.130 1.00 74.88 173 THR A CA 1
ATOM 1357 C C . THR A 1 173 ? -3.685 4.574 5.708 1.00 74.88 173 THR A C 1
ATOM 1359 O O . THR A 1 173 ? -3.670 4.379 6.920 1.00 74.88 173 THR A O 1
ATOM 1362 N N . ASN A 1 174 ? -4.250 3.726 4.842 1.00 84.19 174 ASN A N 1
ATOM 1363 C CA . ASN A 1 174 ? -5.001 2.525 5.223 1.00 84.19 174 ASN A CA 1
ATOM 1364 C C . ASN A 1 174 ? -4.500 1.214 4.571 1.00 84.19 174 ASN A C 1
ATOM 1366 O O . ASN A 1 174 ? -5.076 0.154 4.824 1.00 84.19 174 ASN A O 1
ATOM 1370 N N . LEU A 1 175 ? -3.431 1.258 3.761 1.00 90.88 175 LEU A N 1
ATOM 1371 C CA . LEU A 1 175 ? -2.739 0.082 3.227 1.00 90.88 175 LEU A CA 1
ATOM 1372 C C . LEU A 1 175 ? -1.225 0.179 3.471 1.00 90.88 175 LEU A C 1
ATOM 1374 O O . LEU A 1 175 ? -0.510 0.933 2.812 1.00 90.88 175 LEU A O 1
ATOM 1378 N N . MET A 1 176 ? -0.731 -0.626 4.406 1.00 92.56 176 MET A N 1
ATOM 1379 C CA . MET A 1 176 ? 0.693 -0.861 4.627 1.00 92.56 176 MET A CA 1
ATOM 1380 C C . MET A 1 176 ? 1.171 -2.005 3.741 1.00 92.56 176 MET A C 1
ATOM 1382 O O . MET A 1 176 ? 0.522 -3.046 3.636 1.00 92.56 176 MET A O 1
ATOM 1386 N N . CYS A 1 177 ? 2.337 -1.826 3.140 1.00 95.12 177 CYS A N 1
ATOM 1387 C CA . CYS A 1 177 ? 2.977 -2.803 2.273 1.00 95.12 177 CYS A CA 1
ATOM 1388 C C . CYS A 1 177 ? 4.403 -3.019 2.765 1.00 95.12 177 CYS A C 1
ATOM 1390 O O . CYS A 1 177 ? 5.109 -2.053 3.049 1.00 95.12 177 CYS A O 1
ATOM 1392 N N . SER A 1 178 ? 4.851 -4.262 2.862 1.00 94.62 178 SER A N 1
ATOM 1393 C CA . SER A 1 178 ? 6.187 -4.577 3.348 1.00 94.62 178 SER A CA 1
ATOM 1394 C C . SER A 1 178 ? 6.858 -5.624 2.480 1.00 94.62 178 SER A C 1
ATOM 1396 O O . SER A 1 178 ? 6.247 -6.634 2.143 1.00 94.62 178 SER A O 1
ATOM 1398 N N . THR A 1 179 ? 8.119 -5.395 2.126 1.00 94.06 179 THR A N 1
ATOM 1399 C CA . THR A 1 179 ? 8.977 -6.434 1.548 1.00 94.06 179 THR A CA 1
ATOM 1400 C C . THR A 1 179 ? 9.937 -6.940 2.604 1.00 94.06 179 THR A C 1
ATOM 1402 O O . THR A 1 179 ? 10.600 -6.123 3.241 1.00 94.06 179 THR A O 1
ATOM 1405 N N . ALA A 1 180 ? 10.050 -8.254 2.758 1.00 91.12 180 ALA A N 1
ATOM 1406 C CA . ALA A 1 180 ? 10.938 -8.888 3.730 1.00 91.12 180 ALA A CA 1
ATOM 1407 C C . ALA A 1 180 ? 11.863 -9.904 3.050 1.00 91.12 180 ALA A C 1
ATOM 1409 O O . ALA A 1 180 ? 11.567 -10.394 1.958 1.00 91.12 180 ALA A O 1
ATOM 1410 N N . LEU A 1 181 ? 12.975 -10.240 3.707 1.00 86.56 181 LEU A N 1
ATOM 1411 C CA . LEU A 1 181 ? 13.896 -11.269 3.207 1.00 86.56 181 LEU A CA 1
ATOM 1412 C C . LEU A 1 181 ? 13.315 -12.677 3.312 1.00 86.56 181 LEU A C 1
ATOM 1414 O O . LEU A 1 181 ? 13.622 -13.540 2.496 1.00 86.56 181 LEU A O 1
ATOM 1418 N N . SER A 1 182 ? 12.515 -12.915 4.345 1.00 86.81 182 SER A N 1
ATOM 1419 C CA . SER A 1 182 ? 11.866 -14.193 4.589 1.00 86.81 182 SER A CA 1
ATOM 1420 C C . SER A 1 182 ? 10.579 -13.998 5.379 1.00 86.81 182 SER A C 1
ATOM 1422 O O . SER A 1 182 ? 10.382 -12.983 6.052 1.00 86.81 182 SER A O 1
ATOM 1424 N N . PHE A 1 183 ? 9.706 -14.996 5.289 1.00 91.06 183 PHE A N 1
ATOM 1425 C CA . PHE A 1 183 ? 8.485 -15.080 6.072 1.00 91.06 183 PHE A CA 1
ATOM 1426 C C . PHE A 1 183 ? 8.714 -15.898 7.350 1.00 91.06 183 PHE A C 1
ATOM 1428 O O . PHE A 1 183 ? 9.342 -16.960 7.319 1.00 91.06 183 PHE A O 1
ATOM 1435 N N . SER A 1 184 ? 8.160 -15.426 8.467 1.00 92.25 184 SER A N 1
ATOM 1436 C CA . SER A 1 184 ? 8.062 -16.179 9.719 1.00 92.25 184 SER A CA 1
ATOM 1437 C C . SER A 1 184 ? 6.662 -16.042 10.307 1.00 92.25 184 SER A C 1
ATOM 1439 O O . SER A 1 184 ? 6.228 -14.940 10.646 1.00 92.25 184 SER A O 1
ATOM 1441 N N . ASP A 1 185 ? 5.974 -17.173 10.490 1.00 90.56 185 ASP A N 1
ATOM 1442 C CA . ASP A 1 185 ? 4.618 -17.199 11.056 1.00 90.56 185 ASP A CA 1
ATOM 1443 C C . ASP A 1 185 ? 4.569 -16.721 12.519 1.00 90.56 185 ASP A C 1
ATOM 1445 O O . ASP A 1 185 ? 3.554 -16.196 12.978 1.00 90.56 185 ASP A O 1
ATOM 1449 N N . ALA A 1 186 ? 5.685 -16.840 13.245 1.00 88.94 186 ALA A N 1
ATOM 1450 C CA . ALA A 1 186 ? 5.788 -16.402 14.634 1.00 88.94 186 ALA A CA 1
ATOM 1451 C C . ALA A 1 186 ? 5.905 -14.875 14.794 1.00 88.94 186 ALA A C 1
ATOM 1453 O O . ALA A 1 186 ? 5.702 -14.370 15.897 1.00 88.94 186 ALA A O 1
ATOM 1454 N N . LEU A 1 187 ? 6.265 -14.148 13.731 1.00 88.81 187 LEU A N 1
ATOM 1455 C CA . LEU A 1 187 ? 6.511 -12.706 13.778 1.00 88.81 187 LEU A CA 1
ATOM 1456 C C . LEU A 1 187 ? 5.286 -11.921 13.289 1.00 88.81 187 LEU A C 1
ATOM 1458 O O . LEU A 1 187 ? 4.513 -12.392 12.451 1.00 88.81 187 LEU A O 1
ATOM 1462 N N . SER A 1 188 ? 5.111 -10.710 13.819 1.00 85.81 188 SER A N 1
ATOM 1463 C CA . SER A 1 188 ? 4.069 -9.776 13.380 1.00 85.81 188 SER A CA 1
ATOM 1464 C C . SER A 1 188 ? 4.418 -9.151 12.018 1.00 85.81 188 SER A C 1
ATOM 1466 O O . SER A 1 188 ? 5.470 -9.440 11.448 1.00 85.81 188 SER A O 1
ATOM 1468 N N . PHE A 1 189 ? 3.537 -8.312 11.463 1.00 87.88 189 PHE A N 1
ATOM 1469 C CA . PHE A 1 189 ? 3.751 -7.641 10.174 1.00 87.88 189 PHE A CA 1
ATOM 1470 C C . PHE A 1 189 ? 5.054 -6.826 10.108 1.00 87.88 189 PHE A C 1
ATOM 1472 O O . PHE A 1 189 ? 5.829 -6.996 9.168 1.00 87.88 189 PHE A O 1
ATOM 1479 N N . ASN A 1 190 ? 5.313 -5.966 11.098 1.00 83.06 190 ASN A N 1
ATOM 1480 C CA . ASN A 1 190 ? 6.503 -5.110 11.102 1.00 83.06 190 ASN A CA 1
ATOM 1481 C C . ASN A 1 190 ? 7.759 -5.844 11.594 1.00 83.06 190 ASN A C 1
ATOM 1483 O O . ASN A 1 190 ? 8.865 -5.490 11.191 1.00 83.06 190 ASN A O 1
ATOM 1487 N N . ASP A 1 191 ? 7.589 -6.918 12.370 1.00 87.81 191 ASP A N 1
ATOM 1488 C CA . ASP A 1 191 ? 8.700 -7.719 12.900 1.00 87.81 191 ASP A CA 1
ATOM 1489 C C . ASP A 1 191 ? 9.262 -8.739 11.898 1.00 87.81 191 ASP A C 1
ATOM 1491 O O . ASP A 1 191 ? 10.198 -9.466 12.229 1.00 87.81 191 ASP A O 1
ATOM 1495 N N . GLN A 1 192 ? 8.704 -8.839 10.684 1.00 90.50 192 GLN A N 1
ATOM 1496 C CA . GLN A 1 192 ? 9.251 -9.729 9.654 1.00 90.50 192 GLN A CA 1
ATOM 1497 C C . GLN A 1 192 ? 10.731 -9.416 9.383 1.00 90.50 192 GLN A C 1
ATOM 1499 O O . GLN A 1 192 ? 11.176 -8.268 9.464 1.00 90.50 192 GLN A O 1
ATOM 1504 N N . LEU A 1 193 ? 11.508 -10.452 9.057 1.00 86.88 193 LEU A N 1
ATOM 1505 C CA . LEU A 1 193 ? 12.965 -10.353 8.999 1.00 86.88 193 LEU A CA 1
ATOM 1506 C C . LEU A 1 193 ? 13.423 -9.352 7.930 1.00 86.88 193 LEU A C 1
ATOM 1508 O O . LEU A 1 193 ? 13.179 -9.557 6.737 1.00 86.88 193 LEU A O 1
ATOM 1512 N N . ASN A 1 194 ? 14.154 -8.319 8.372 1.00 86.56 194 ASN A N 1
ATOM 1513 C CA . ASN A 1 194 ? 14.685 -7.243 7.530 1.00 86.56 194 ASN A CA 1
ATOM 1514 C C . ASN A 1 194 ? 13.609 -6.699 6.586 1.00 86.56 194 ASN A C 1
ATOM 1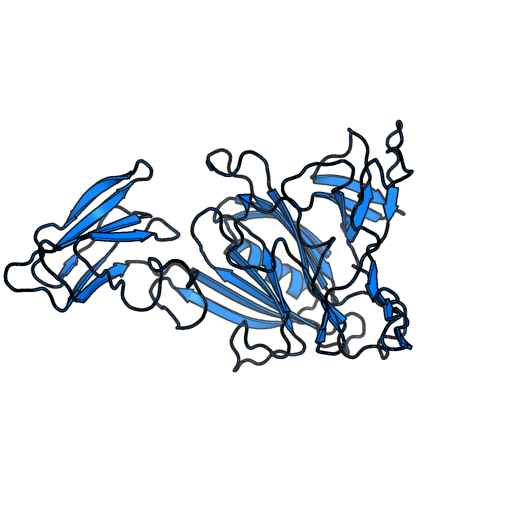516 O O . ASN A 1 194 ? 13.741 -6.750 5.366 1.00 86.56 194 ASN A O 1
ATOM 1520 N N . SER A 1 195 ? 12.507 -6.245 7.175 1.00 89.56 195 SER A N 1
ATOM 1521 C CA . SER A 1 195 ? 11.366 -5.718 6.449 1.00 89.56 195 SER A CA 1
ATOM 1522 C C . SER A 1 195 ? 11.568 -4.245 6.065 1.00 89.56 195 SER A C 1
ATOM 1524 O O . SER A 1 195 ? 12.175 -3.457 6.793 1.00 89.56 195 SER A O 1
ATOM 1526 N N . LEU A 1 196 ? 11.060 -3.861 4.896 1.00 92.56 196 LEU A N 1
ATOM 1527 C CA . LEU A 1 196 ? 10.939 -2.470 4.472 1.00 92.56 196 LEU A CA 1
ATOM 1528 C C . LEU A 1 196 ? 9.467 -2.169 4.217 1.00 92.56 196 LEU A C 1
ATOM 1530 O O . LEU A 1 196 ? 8.878 -2.694 3.272 1.00 92.56 196 LEU A O 1
ATOM 1534 N N . THR A 1 197 ? 8.904 -1.284 5.032 1.00 92.88 197 THR A N 1
ATOM 1535 C CA . THR A 1 197 ? 7.492 -0.909 4.961 1.00 92.88 197 THR A CA 1
ATOM 1536 C C . THR A 1 197 ? 7.298 0.408 4.217 1.00 92.88 197 THR A C 1
ATOM 1538 O O . THR A 1 197 ? 8.055 1.358 4.406 1.00 92.88 197 THR A O 1
ATOM 1541 N N . SER A 1 198 ? 6.255 0.470 3.399 1.00 94.25 198 SER A N 1
ATOM 1542 C CA . SER A 1 198 ? 5.732 1.664 2.743 1.00 94.25 198 SER A CA 1
ATOM 1543 C C . SER A 1 198 ? 4.204 1.672 2.813 1.00 94.25 198 SER A C 1
ATOM 1545 O O . SER A 1 198 ? 3.575 0.714 3.263 1.00 94.25 198 SER A O 1
ATOM 1547 N N . ASN A 1 199 ? 3.610 2.790 2.417 1.00 92.31 199 ASN A N 1
ATOM 1548 C CA . ASN A 1 199 ? 2.230 3.134 2.710 1.00 92.31 199 ASN A CA 1
ATOM 1549 C C . ASN A 1 199 ? 1.529 3.638 1.451 1.00 92.31 199 ASN A C 1
ATOM 1551 O O . ASN A 1 199 ? 2.039 4.529 0.768 1.00 92.31 199 ASN A O 1
ATOM 1555 N N . ILE A 1 200 ? 0.349 3.096 1.169 1.00 91.88 200 ILE A N 1
ATOM 1556 C CA . ILE A 1 200 ? -0.592 3.596 0.170 1.00 91.88 200 ILE A CA 1
ATOM 1557 C C . ILE A 1 200 ? -1.840 4.070 0.908 1.00 91.88 200 ILE A C 1
ATOM 1559 O O . ILE A 1 200 ? -2.393 3.379 1.766 1.00 91.88 200 ILE A O 1
ATOM 1563 N N . ALA A 1 201 ? -2.254 5.289 0.597 1.00 86.88 201 ALA A N 1
ATOM 1564 C CA . ALA A 1 201 ? -3.432 5.877 1.186 1.00 86.88 201 ALA A CA 1
ATOM 1565 C C . ALA A 1 201 ? -4.692 5.459 0.453 1.00 86.88 201 ALA A C 1
ATOM 1567 O O . ALA A 1 201 ? -4.688 5.175 -0.730 1.00 86.88 201 ALA A O 1
ATOM 1568 N N . GLY A 1 202 ? -5.808 5.457 1.150 1.00 79.00 202 GLY A N 1
ATOM 1569 C CA . GLY A 1 202 ? -7.050 5.001 0.571 1.00 79.00 202 GLY A CA 1
ATOM 1570 C C . GLY A 1 202 ? -8.218 5.465 1.385 1.00 79.00 202 GLY A C 1
ATOM 1571 O O . GLY A 1 202 ? -8.082 5.956 2.503 1.00 79.00 202 GLY A O 1
ATOM 1572 N N . LEU A 1 203 ? -9.386 5.254 0.806 1.00 77.62 203 LEU A N 1
ATOM 1573 C CA . LEU A 1 203 ? -10.652 5.487 1.462 1.00 77.62 203 LEU A CA 1
ATOM 1574 C C . LEU A 1 203 ? -11.392 4.171 1.561 1.00 77.62 203 LEU A C 1
ATOM 1576 O O . LEU A 1 203 ? -11.201 3.262 0.758 1.00 77.62 203 LEU A O 1
ATOM 1580 N N . ASP A 1 204 ? -12.268 4.086 2.542 1.00 79.19 204 ASP A N 1
ATOM 1581 C CA . ASP A 1 204 ? -13.199 2.978 2.663 1.00 79.19 204 ASP A CA 1
ATOM 1582 C C . ASP A 1 204 ? -14.451 3.196 1.794 1.00 79.19 204 ASP A C 1
ATOM 1584 O O . ASP A 1 204 ? -15.585 3.062 2.234 1.00 79.19 204 ASP A O 1
ATOM 1588 N N . ASN A 1 205 ? -14.214 3.614 0.553 1.00 80.81 205 ASN A N 1
ATOM 1589 C CA . ASN A 1 205 ? -15.210 3.933 -0.464 1.00 80.81 205 ASN A CA 1
ATOM 1590 C C . ASN A 1 205 ? -14.808 3.239 -1.771 1.00 80.81 205 ASN A C 1
ATOM 1592 O O . ASN A 1 205 ? -13.909 2.400 -1.782 1.00 80.81 205 ASN A O 1
ATOM 1596 N N . GLU A 1 206 ? -15.445 3.594 -2.883 1.00 88.12 206 GLU A N 1
ATOM 1597 C CA . GLU A 1 206 ? -14.996 3.135 -4.194 1.00 88.12 206 GLU A CA 1
ATOM 1598 C C . GLU A 1 206 ? -13.540 3.563 -4.456 1.00 88.12 206 GLU A C 1
ATOM 1600 O O . GLU A 1 206 ? -13.186 4.741 -4.376 1.00 88.12 206 GLU A O 1
ATOM 1605 N N . ILE A 1 207 ? -12.693 2.583 -4.762 1.00 91.31 207 ILE A N 1
ATOM 1606 C CA . ILE A 1 207 ? -11.307 2.758 -5.186 1.00 91.31 207 ILE A CA 1
ATOM 1607 C C . ILE A 1 207 ? -11.207 2.223 -6.608 1.00 91.31 207 ILE A C 1
ATOM 1609 O O . ILE A 1 207 ? -11.522 1.057 -6.856 1.00 91.31 207 ILE A O 1
ATOM 1613 N N . LYS A 1 208 ? -10.718 3.047 -7.538 1.00 95.19 208 LYS A N 1
ATOM 1614 C CA . LYS A 1 208 ? -10.276 2.559 -8.850 1.00 95.19 208 LYS A CA 1
ATOM 1615 C C . LYS A 1 208 ? -8.828 2.099 -8.743 1.00 95.19 208 LYS A C 1
ATOM 1617 O O . LYS A 1 208 ? -8.003 2.822 -8.182 1.00 95.19 208 LYS A O 1
ATOM 1622 N N . TYR A 1 209 ? -8.519 0.924 -9.276 1.00 96.25 209 TYR A N 1
ATOM 1623 C CA . TYR A 1 209 ? -7.186 0.334 -9.205 1.00 96.25 209 TYR A CA 1
ATOM 1624 C C . TYR A 1 209 ? -6.683 -0.124 -10.576 1.00 96.25 209 TYR A C 1
ATOM 1626 O O . TYR A 1 209 ? -7.459 -0.487 -11.461 1.00 96.25 209 TYR A O 1
ATOM 1634 N N . PHE A 1 210 ? -5.360 -0.159 -10.702 1.00 97.62 210 PHE A N 1
ATOM 1635 C CA . PHE A 1 210 ? -4.614 -0.726 -11.817 1.00 97.62 210 PHE A CA 1
ATOM 1636 C C . PHE A 1 210 ? -3.510 -1.596 -11.225 1.00 97.62 210 PHE A C 1
ATOM 1638 O O . PHE A 1 210 ? -2.659 -1.118 -10.476 1.00 97.62 210 PHE A O 1
ATOM 1645 N N . LEU A 1 211 ? -3.544 -2.884 -11.519 1.00 97.94 211 LEU A N 1
ATOM 1646 C CA . LEU A 1 211 ? -2.714 -3.885 -10.874 1.00 97.94 211 LEU A CA 1
ATOM 1647 C C . LEU A 1 211 ? -1.935 -4.632 -11.947 1.00 97.94 211 LEU A C 1
ATOM 1649 O O . LEU A 1 211 ? -2.531 -5.242 -12.829 1.00 97.94 211 LEU A O 1
ATOM 1653 N N . ASN A 1 212 ? -0.610 -4.616 -11.861 1.00 97.75 212 ASN A N 1
ATOM 1654 C CA . ASN A 1 212 ? 0.230 -5.516 -12.638 1.00 97.75 212 ASN A CA 1
ATOM 1655 C C . ASN A 1 212 ? 0.991 -6.428 -11.671 1.00 97.75 212 ASN A C 1
ATOM 1657 O O . ASN A 1 212 ? 1.669 -5.941 -10.767 1.00 97.75 212 ASN A O 1
ATOM 1661 N N . ILE A 1 213 ? 0.909 -7.742 -11.859 1.00 97.44 213 ILE A N 1
ATOM 1662 C CA . ILE A 1 213 ? 1.660 -8.722 -11.069 1.00 97.44 213 ILE A CA 1
ATOM 1663 C C . ILE A 1 213 ? 2.345 -9.724 -11.997 1.00 97.44 213 ILE A C 1
ATOM 1665 O O . ILE A 1 213 ? 1.747 -10.236 -12.951 1.00 97.44 213 ILE A O 1
ATOM 1669 N N . ASP A 1 214 ? 3.596 -10.026 -11.675 1.00 95.25 214 ASP A N 1
ATOM 1670 C CA . ASP A 1 214 ? 4.344 -11.170 -12.184 1.00 95.25 214 ASP A CA 1
ATOM 1671 C C . ASP A 1 214 ? 4.995 -11.929 -11.015 1.00 95.25 214 ASP A C 1
ATOM 1673 O O . ASP A 1 214 ? 4.751 -11.618 -9.850 1.00 95.25 214 ASP A O 1
ATOM 1677 N N . LYS A 1 215 ? 5.826 -12.937 -11.297 1.00 93.50 215 LYS A N 1
ATOM 1678 C CA . LYS A 1 215 ? 6.504 -13.704 -10.242 1.00 93.50 215 LYS A CA 1
ATOM 1679 C C . LYS A 1 215 ? 7.503 -12.879 -9.416 1.00 93.50 215 LYS A C 1
ATOM 1681 O O . LYS A 1 215 ? 7.849 -13.299 -8.320 1.00 93.50 215 LYS A O 1
ATOM 1686 N N . ASN A 1 216 ? 8.000 -11.748 -9.897 1.00 92.88 216 ASN A N 1
ATOM 1687 C CA . ASN A 1 216 ? 9.044 -10.972 -9.228 1.00 92.88 216 ASN A CA 1
ATOM 1688 C C . ASN A 1 216 ? 8.486 -9.822 -8.385 1.00 92.88 216 ASN A C 1
ATOM 1690 O O . ASN A 1 216 ? 9.125 -9.413 -7.408 1.00 92.88 216 ASN A O 1
ATOM 1694 N N . ARG A 1 217 ? 7.342 -9.256 -8.785 1.00 95.00 217 ARG A N 1
ATOM 1695 C CA . ARG A 1 217 ? 6.839 -8.006 -8.207 1.00 95.00 217 ARG A CA 1
ATOM 1696 C C . ARG A 1 217 ? 5.339 -7.782 -8.394 1.00 95.00 217 ARG A C 1
ATOM 1698 O O . ARG A 1 217 ? 4.686 -8.330 -9.280 1.00 95.00 217 ARG A O 1
ATOM 1705 N N . ILE A 1 218 ? 4.823 -6.878 -7.571 1.00 98.00 218 ILE A N 1
ATOM 1706 C CA . ILE A 1 218 ? 3.460 -6.353 -7.569 1.00 98.00 218 ILE A CA 1
ATOM 1707 C C . ILE A 1 218 ? 3.552 -4.841 -7.793 1.00 98.00 218 ILE A C 1
ATOM 1709 O O . ILE A 1 218 ? 4.176 -4.133 -7.003 1.00 98.00 218 ILE A O 1
ATOM 1713 N N . ILE A 1 219 ? 2.932 -4.348 -8.864 1.00 98.06 219 ILE A N 1
ATOM 1714 C CA . ILE A 1 219 ? 2.694 -2.921 -9.094 1.00 98.06 219 ILE A CA 1
ATOM 1715 C C . ILE A 1 219 ? 1.225 -2.656 -8.830 1.00 98.06 219 ILE A C 1
ATOM 1717 O O . ILE A 1 219 ? 0.368 -3.266 -9.467 1.00 98.06 219 ILE A O 1
ATOM 1721 N N . LEU A 1 220 ? 0.944 -1.709 -7.949 1.00 97.56 220 LEU A N 1
ATOM 1722 C CA . LEU A 1 220 ? -0.406 -1.259 -7.656 1.00 97.56 220 LEU A CA 1
ATOM 1723 C C . LEU A 1 220 ? -0.479 0.240 -7.890 1.00 97.56 220 LEU A C 1
ATOM 1725 O O . LEU A 1 220 ? 0.215 0.991 -7.221 1.00 97.56 220 LEU A O 1
ATOM 1729 N N . ALA A 1 221 ? -1.351 0.685 -8.779 1.00 96.69 221 ALA A N 1
ATOM 1730 C CA . ALA A 1 221 ? -1.810 2.060 -8.781 1.00 96.69 221 ALA A CA 1
ATOM 1731 C C . ALA A 1 221 ? -3.251 2.126 -8.306 1.00 96.69 221 ALA A C 1
ATOM 1733 O O . ALA A 1 221 ? -4.076 1.289 -8.670 1.00 96.69 221 ALA A O 1
ATOM 1734 N N . ILE A 1 222 ? -3.560 3.148 -7.523 1.00 95.19 222 ILE A N 1
ATOM 1735 C CA . ILE A 1 222 ? -4.926 3.444 -7.110 1.00 95.19 222 ILE A CA 1
ATOM 1736 C C . ILE A 1 222 ? -5.259 4.898 -7.386 1.00 95.19 222 ILE A C 1
ATOM 1738 O O . ILE A 1 222 ? -4.378 5.758 -7.427 1.00 95.19 222 ILE A O 1
ATOM 1742 N N . LYS A 1 223 ? -6.552 5.160 -7.517 1.00 93.25 223 LYS A N 1
ATOM 1743 C CA . LYS A 1 223 ? -7.136 6.489 -7.507 1.00 93.25 223 LYS A CA 1
ATOM 1744 C C . LYS A 1 223 ? -8.028 6.612 -6.289 1.00 93.25 223 LYS A C 1
ATOM 1746 O O . LYS A 1 223 ? -8.999 5.871 -6.136 1.00 93.25 223 LYS A O 1
ATOM 1751 N N . VAL A 1 224 ? -7.712 7.592 -5.464 1.00 85.12 224 VAL A N 1
ATOM 1752 C CA . VAL A 1 224 ? -8.547 8.030 -4.357 1.00 85.12 224 VAL A CA 1
ATOM 1753 C C . VAL A 1 224 ? -9.217 9.319 -4.802 1.00 85.12 224 VAL A C 1
ATOM 1755 O O . VAL A 1 224 ? -8.525 10.277 -5.149 1.00 85.12 224 VAL A O 1
ATOM 1758 N N . PHE A 1 225 ? -10.546 9.357 -4.817 1.00 84.12 225 PHE A N 1
ATOM 1759 C CA . PHE A 1 225 ? -11.291 10.590 -5.048 1.00 84.12 225 PHE A CA 1
ATOM 1760 C C . PHE A 1 225 ? -12.667 10.536 -4.384 1.00 84.12 225 PHE A C 1
ATOM 1762 O O . PHE A 1 225 ? -13.464 9.647 -4.666 1.00 84.12 225 PHE A O 1
ATOM 1769 N N . ASN A 1 226 ? -12.944 11.510 -3.527 1.00 76.88 226 ASN A N 1
ATOM 1770 C CA . ASN A 1 226 ? -14.245 11.768 -2.945 1.00 76.88 226 ASN A CA 1
ATOM 1771 C C . ASN A 1 226 ? -14.546 13.262 -3.082 1.00 76.88 226 ASN A C 1
ATOM 1773 O O . ASN A 1 226 ? -13.957 14.085 -2.389 1.00 76.88 226 ASN A O 1
ATOM 1777 N N . GLU A 1 227 ? -15.489 13.599 -3.958 1.00 73.81 227 GLU A N 1
ATOM 1778 C CA . GLU A 1 227 ? -15.911 14.980 -4.230 1.00 73.81 227 GLU A CA 1
ATOM 1779 C C . GLU A 1 227 ? -16.459 15.719 -2.997 1.00 73.81 227 GLU A C 1
ATOM 1781 O O . GLU A 1 227 ? -16.444 16.947 -2.952 1.00 73.81 227 GLU A O 1
ATOM 1786 N N . ASN A 1 228 ? -16.929 14.974 -1.990 1.00 70.81 228 ASN A N 1
ATOM 1787 C CA . ASN A 1 228 ? -17.484 15.522 -0.755 1.00 70.81 228 ASN A CA 1
ATOM 1788 C C . ASN A 1 228 ? -16.444 15.630 0.373 1.00 70.81 228 ASN A C 1
ATOM 1790 O O . ASN A 1 228 ? -16.783 16.074 1.471 1.00 70.81 228 ASN A O 1
ATOM 1794 N N . ASP A 1 229 ? -15.197 15.204 0.151 1.00 68.50 229 ASP A N 1
ATOM 1795 C CA . ASP A 1 229 ? -14.146 15.304 1.162 1.00 68.50 229 ASP A CA 1
ATOM 1796 C C . ASP A 1 229 ? -13.574 16.740 1.195 1.00 68.50 229 ASP A C 1
ATOM 1798 O O . ASP A 1 229 ? -13.057 17.231 0.188 1.00 68.50 229 ASP A O 1
ATOM 1802 N N . PRO A 1 230 ? -13.628 17.441 2.346 1.00 65.69 230 PRO A N 1
ATOM 1803 C CA . PRO A 1 230 ? -13.187 18.834 2.450 1.00 65.69 230 PRO A CA 1
ATOM 1804 C C . PRO A 1 230 ? -11.682 19.026 2.201 1.00 65.69 230 PRO A C 1
ATOM 1806 O O . PRO A 1 230 ? -11.246 20.150 1.926 1.00 65.69 230 PRO A O 1
ATOM 1809 N N . TYR A 1 231 ? -10.885 17.961 2.308 1.00 65.69 231 TYR A N 1
ATOM 1810 C CA . TYR A 1 231 ? -9.440 17.969 2.087 1.00 65.69 231 TYR A CA 1
ATOM 1811 C C . TYR A 1 231 ? -9.054 17.509 0.677 1.00 65.69 231 TYR A C 1
ATOM 1813 O O . TYR A 1 231 ? -7.931 17.779 0.241 1.00 65.69 231 TYR A O 1
ATOM 1821 N N . GLN A 1 232 ? -9.968 16.870 -0.060 1.00 69.19 232 GLN A N 1
ATOM 1822 C CA . GLN A 1 232 ? -9.707 16.330 -1.390 1.00 69.19 232 GLN A CA 1
ATOM 1823 C C . GLN A 1 232 ? -10.424 17.121 -2.484 1.00 69.19 232 GLN A C 1
ATOM 1825 O O . GLN A 1 232 ? -11.569 16.863 -2.833 1.00 69.19 232 GLN A O 1
ATOM 1830 N N . LYS A 1 233 ? -9.708 18.080 -3.075 1.00 73.25 233 LYS A N 1
ATOM 1831 C CA . LYS A 1 233 ? -10.222 18.860 -4.214 1.00 73.25 233 LYS A CA 1
ATOM 1832 C C . LYS A 1 233 ? -9.989 18.182 -5.562 1.00 73.25 233 LYS A C 1
ATOM 1834 O O . LYS A 1 233 ? -10.792 18.354 -6.470 1.00 73.25 233 LYS A O 1
ATOM 1839 N N . ASP A 1 234 ? -8.915 17.403 -5.663 1.00 81.62 234 ASP A N 1
ATOM 1840 C CA . ASP A 1 234 ? -8.470 16.739 -6.885 1.00 81.62 234 ASP A CA 1
ATOM 1841 C C . ASP A 1 234 ? -8.240 15.238 -6.629 1.00 81.62 234 ASP A C 1
ATOM 1843 O O . ASP A 1 234 ? -7.907 14.854 -5.499 1.00 81.62 234 ASP A O 1
ATOM 1847 N N . PRO A 1 235 ? -8.380 14.372 -7.651 1.00 86.75 235 PRO A N 1
ATOM 1848 C CA . PRO A 1 235 ? -8.029 12.962 -7.535 1.00 86.75 235 PRO A CA 1
ATOM 1849 C C . PRO A 1 235 ? -6.563 12.774 -7.136 1.00 86.75 235 PRO A C 1
ATOM 1851 O O . PRO A 1 235 ? -5.654 13.325 -7.762 1.00 86.75 235 PRO A O 1
ATOM 1854 N N . LEU A 1 236 ? -6.334 11.947 -6.119 1.00 89.88 236 LEU A N 1
ATOM 1855 C CA . LEU A 1 236 ? -5.004 11.506 -5.723 1.00 89.88 236 LEU A CA 1
ATOM 1856 C C . LEU A 1 236 ? -4.739 10.147 -6.367 1.00 89.88 236 LEU A C 1
ATOM 1858 O O . LEU A 1 236 ? -5.458 9.187 -6.095 1.00 89.88 236 LEU A O 1
ATOM 1862 N N . TYR A 1 237 ? -3.691 10.062 -7.178 1.00 93.38 237 TYR A N 1
ATOM 1863 C CA . TYR A 1 237 ? -3.184 8.783 -7.663 1.00 93.38 237 TYR A CA 1
ATOM 1864 C C . TYR A 1 237 ? -1.942 8.410 -6.870 1.00 93.38 237 TYR A C 1
ATOM 1866 O O . TYR A 1 237 ? -1.160 9.281 -6.494 1.00 93.38 237 TYR A O 1
ATOM 1874 N N . GLN A 1 238 ? -1.764 7.128 -6.588 1.00 93.88 238 GLN A N 1
ATOM 1875 C CA . GLN A 1 238 ? -0.577 6.635 -5.898 1.00 93.88 238 GLN A CA 1
ATOM 1876 C C . GLN A 1 238 ? -0.111 5.364 -6.561 1.00 93.88 238 GLN A C 1
ATOM 1878 O O . GLN A 1 238 ? -0.923 4.467 -6.787 1.00 93.88 238 GLN A O 1
ATOM 1883 N N . ILE A 1 239 ? 1.185 5.293 -6.836 1.00 96.00 239 ILE A N 1
ATOM 1884 C CA . ILE A 1 239 ? 1.811 4.111 -7.410 1.00 96.00 239 ILE A CA 1
ATOM 1885 C C . ILE A 1 239 ? 2.647 3.425 -6.332 1.00 96.00 239 ILE A C 1
ATOM 1887 O O . ILE A 1 239 ? 3.465 4.043 -5.651 1.00 96.00 239 ILE A O 1
ATOM 1891 N N . GLY A 1 240 ? 2.437 2.124 -6.190 1.00 96.62 240 GLY A N 1
ATOM 1892 C CA . GLY A 1 240 ? 3.234 1.227 -5.383 1.00 96.62 240 GLY A CA 1
ATOM 1893 C C . GLY A 1 240 ? 3.991 0.225 -6.231 1.00 96.62 240 GLY A C 1
ATOM 1894 O O . GLY A 1 240 ? 3.459 -0.300 -7.210 1.00 96.62 240 GLY A O 1
ATOM 1895 N N . TYR A 1 241 ? 5.220 -0.060 -5.820 1.00 97.56 241 TYR A N 1
ATOM 1896 C CA . TYR A 1 241 ? 6.044 -1.129 -6.367 1.00 97.56 241 TYR A CA 1
ATOM 1897 C C . TYR A 1 241 ? 6.574 -1.972 -5.213 1.00 97.56 241 TYR A C 1
ATOM 1899 O O . TYR A 1 241 ? 7.292 -1.466 -4.345 1.00 97.56 241 TYR A O 1
ATOM 1907 N N . PHE A 1 242 ? 6.240 -3.259 -5.226 1.00 96.88 242 PHE A N 1
ATOM 1908 C CA . PHE A 1 242 ? 6.573 -4.198 -4.161 1.00 96.88 242 PHE A CA 1
ATOM 1909 C C . PHE A 1 242 ? 7.209 -5.454 -4.742 1.00 96.88 242 PHE A C 1
ATOM 1911 O O . PHE A 1 242 ? 6.594 -6.143 -5.552 1.00 96.88 242 PHE A O 1
ATOM 1918 N N . GLY A 1 243 ? 8.424 -5.782 -4.319 1.00 94.62 243 GLY A N 1
ATOM 1919 C CA . GLY A 1 243 ? 9.118 -6.999 -4.743 1.00 94.62 243 GLY A CA 1
ATOM 1920 C C . GLY A 1 243 ? 10.531 -6.722 -5.227 1.00 94.62 243 GLY A C 1
ATOM 1921 O O . GLY A 1 243 ? 11.196 -5.813 -4.733 1.00 94.62 243 GLY A O 1
ATOM 1922 N N . LYS A 1 244 ? 11.024 -7.536 -6.159 1.00 91.56 244 LYS A N 1
ATOM 1923 C CA . LYS A 1 244 ? 12.422 -7.496 -6.602 1.00 91.56 244 LYS A CA 1
ATOM 1924 C C . LYS A 1 244 ? 12.669 -6.376 -7.621 1.00 91.56 244 LYS A C 1
ATOM 1926 O O . LYS A 1 244 ? 11.852 -6.140 -8.509 1.00 91.56 244 LYS A O 1
ATOM 1931 N N . LEU A 1 245 ? 13.817 -5.707 -7.517 1.00 90.81 245 LEU A N 1
ATOM 1932 C CA . LEU A 1 245 ? 14.342 -4.840 -8.576 1.00 90.81 245 LEU A CA 1
ATOM 1933 C C . LEU A 1 245 ? 15.006 -5.671 -9.674 1.00 90.81 245 LEU A C 1
ATOM 1935 O O . LEU A 1 245 ? 15.773 -6.597 -9.391 1.00 90.81 245 LEU A O 1
ATOM 1939 N N . ARG A 1 246 ? 14.798 -5.293 -10.934 1.00 87.62 246 ARG A N 1
ATOM 1940 C CA . ARG A 1 246 ? 15.512 -5.909 -12.053 1.00 87.62 246 ARG A CA 1
ATOM 1941 C C . ARG A 1 246 ? 16.970 -5.461 -12.038 1.00 87.62 246 ARG A C 1
ATOM 1943 O O . ARG A 1 246 ? 17.252 -4.269 -12.086 1.00 87.62 246 ARG A O 1
ATOM 1950 N N . ILE A 1 247 ? 17.908 -6.400 -11.976 1.00 78.75 247 ILE A N 1
ATOM 1951 C CA . ILE A 1 247 ? 19.336 -6.072 -11.910 1.00 78.75 247 ILE A CA 1
ATOM 1952 C C . ILE A 1 247 ? 20.037 -6.150 -13.264 1.00 78.75 247 ILE A C 1
ATOM 1954 O O . ILE A 1 247 ? 19.730 -6.989 -14.107 1.00 78.75 247 ILE A O 1
ATOM 1958 N N . TYR A 1 248 ? 21.057 -5.307 -13.421 1.00 65.81 248 TYR A N 1
ATOM 1959 C CA . TYR A 1 248 ? 21.988 -5.310 -14.547 1.00 65.81 248 TYR A CA 1
ATOM 1960 C C . TYR A 1 248 ? 23.207 -6.178 -14.206 1.00 65.81 248 TYR A C 1
ATOM 1962 O O . TYR A 1 248 ? 24.301 -5.677 -13.961 1.00 65.81 248 TYR A O 1
ATOM 1970 N N . GLY A 1 249 ? 22.998 -7.490 -14.099 1.00 59.62 249 GLY A N 1
ATOM 1971 C CA . GLY A 1 249 ? 24.027 -8.464 -13.724 1.00 59.62 249 GLY A CA 1
ATOM 1972 C C . GLY A 1 249 ? 23.429 -9.839 -13.428 1.00 59.62 249 GLY A C 1
ATOM 1973 O O . GLY A 1 249 ? 22.212 -9.988 -13.388 1.00 59.62 249 GLY A O 1
ATOM 1974 N N . GLY A 1 250 ? 24.271 -10.857 -13.227 1.00 55.03 250 GLY A N 1
ATOM 1975 C CA . GLY A 1 250 ? 23.788 -12.180 -12.818 1.00 55.03 250 GLY A CA 1
ATOM 1976 C C . GLY A 1 250 ? 23.112 -12.116 -11.446 1.00 55.03 250 GLY A C 1
ATOM 1977 O O . GLY A 1 250 ? 23.579 -11.397 -10.562 1.00 55.03 250 GLY A O 1
ATOM 1978 N N . GLU A 1 251 ? 22.031 -12.869 -11.249 1.00 56.53 251 GLU A N 1
ATOM 1979 C CA . GLU A 1 251 ? 21.202 -12.838 -10.028 1.00 56.53 251 GLU A CA 1
ATOM 1980 C C . GLU A 1 251 ? 21.965 -13.160 -8.737 1.00 56.53 251 GLU A C 1
ATOM 1982 O O . GLU A 1 251 ? 21.563 -12.730 -7.662 1.00 56.53 251 GLU A O 1
ATOM 1987 N N . TRP A 1 252 ? 23.131 -13.800 -8.848 1.00 57.38 252 TRP A N 1
ATOM 1988 C CA . TRP A 1 252 ? 24.070 -14.064 -7.754 1.00 57.38 252 TRP A CA 1
ATOM 1989 C C . TRP A 1 252 ? 24.776 -12.821 -7.183 1.00 57.38 252 TRP A C 1
ATOM 1991 O O . TRP A 1 252 ? 25.482 -12.927 -6.184 1.00 57.38 252 TRP A O 1
ATOM 2001 N N . SER A 1 253 ? 24.662 -11.655 -7.827 1.00 58.72 253 SER A N 1
ATOM 2002 C CA . SER A 1 253 ? 25.487 -10.476 -7.499 1.00 58.72 253 SER A CA 1
ATOM 2003 C C . SER A 1 253 ? 25.026 -9.737 -6.239 1.00 58.72 253 SER A C 1
ATOM 2005 O O . SER A 1 253 ? 25.797 -8.970 -5.665 1.00 58.72 253 SER A O 1
ATOM 2007 N N . PHE A 1 254 ? 23.781 -9.953 -5.807 1.00 62.94 254 PHE A N 1
ATOM 2008 C CA . PHE A 1 254 ? 23.193 -9.290 -4.648 1.00 62.94 254 PHE A CA 1
ATOM 2009 C C . PHE A 1 254 ? 22.310 -10.262 -3.872 1.00 62.94 254 PHE A C 1
ATOM 2011 O O . PHE A 1 254 ? 21.482 -10.963 -4.445 1.00 62.94 254 PHE A O 1
ATOM 2018 N N . SER A 1 255 ? 22.477 -10.275 -2.553 1.00 62.78 255 SER A N 1
ATOM 2019 C CA . SER A 1 255 ? 21.758 -11.195 -1.661 1.00 62.78 255 SER A CA 1
ATOM 2020 C C . SER A 1 255 ? 20.312 -10.771 -1.386 1.00 62.78 255 SER A C 1
ATOM 2022 O O . SER A 1 255 ? 19.494 -11.586 -0.976 1.00 62.78 255 SER A O 1
ATOM 2024 N N . SER A 1 256 ? 19.989 -9.494 -1.594 1.00 73.19 256 SER A N 1
ATOM 2025 C CA . SER A 1 256 ? 18.638 -8.941 -1.474 1.00 73.19 256 SER A CA 1
ATOM 2026 C C . SER A 1 256 ? 18.558 -7.633 -2.236 1.00 73.19 256 SER A C 1
ATOM 2028 O O . SER A 1 256 ? 19.378 -6.755 -2.001 1.00 73.19 256 SER A O 1
ATOM 2030 N N . ASN A 1 257 ? 17.604 -7.529 -3.159 1.00 86.25 257 ASN A N 1
ATOM 2031 C CA . ASN A 1 257 ? 17.346 -6.326 -3.947 1.00 86.25 257 ASN A CA 1
ATOM 2032 C C . ASN A 1 257 ? 15.843 -6.108 -4.030 1.00 86.25 257 ASN A C 1
ATOM 2034 O O . ASN A 1 257 ? 15.220 -6.354 -5.067 1.00 86.25 257 ASN A O 1
ATOM 2038 N N . PHE A 1 258 ? 15.264 -5.704 -2.908 1.00 91.12 258 PHE A N 1
ATOM 2039 C CA . PHE A 1 258 ? 13.829 -5.525 -2.783 1.00 91.12 258 PHE A CA 1
ATOM 2040 C C . PHE A 1 258 ? 13.467 -4.049 -2.683 1.00 91.12 258 PHE A C 1
ATOM 2042 O O . PHE A 1 258 ? 14.195 -3.231 -2.116 1.00 91.12 258 PHE A O 1
ATOM 2049 N N . ALA A 1 259 ? 12.317 -3.721 -3.244 1.00 93.75 259 ALA A N 1
ATOM 2050 C CA . ALA A 1 259 ? 11.709 -2.413 -3.197 1.00 93.75 259 ALA A CA 1
ATOM 2051 C C . ALA A 1 259 ? 10.334 -2.542 -2.546 1.00 93.75 259 ALA A C 1
ATOM 2053 O O . ALA A 1 259 ? 9.530 -3.381 -2.948 1.00 93.75 259 ALA A O 1
ATOM 2054 N N . SER A 1 260 ? 10.078 -1.684 -1.563 1.00 95.25 260 SER A N 1
ATOM 2055 C CA . SER A 1 260 ? 8.742 -1.384 -1.058 1.00 95.25 260 SER A CA 1
ATOM 2056 C C . SER A 1 260 ? 8.564 0.116 -1.215 1.00 95.25 260 SER A C 1
ATOM 2058 O O . SER A 1 260 ? 9.090 0.915 -0.434 1.00 95.25 260 SER A O 1
ATOM 2060 N N . ILE A 1 261 ? 7.928 0.504 -2.312 1.00 96.19 261 ILE A N 1
ATOM 2061 C CA . ILE A 1 261 ? 7.697 1.897 -2.682 1.00 96.19 261 ILE A CA 1
ATOM 2062 C C . ILE A 1 261 ? 6.192 2.104 -2.688 1.00 96.19 261 ILE A C 1
ATOM 2064 O O . ILE A 1 261 ? 5.470 1.289 -3.249 1.00 96.19 261 ILE A O 1
ATOM 2068 N N . GLY A 1 262 ? 5.734 3.190 -2.078 1.00 93.38 262 GLY A N 1
ATOM 2069 C CA . GLY A 1 262 ? 4.332 3.591 -2.061 1.00 93.38 262 GLY A CA 1
ATOM 2070 C C . GLY A 1 262 ? 4.201 5.110 -1.994 1.00 93.38 262 GLY A C 1
ATOM 2071 O O . GLY A 1 262 ? 5.176 5.845 -2.176 1.00 93.38 262 GLY A O 1
ATOM 2072 N N . GLY A 1 263 ? 3.006 5.593 -1.665 1.00 89.75 263 GLY A N 1
ATOM 2073 C CA . GLY A 1 263 ? 2.734 7.022 -1.508 1.00 89.75 263 GLY A CA 1
ATOM 2074 C C . GLY A 1 263 ? 3.478 7.674 -0.336 1.00 89.75 263 GLY A C 1
ATOM 2075 O O . GLY A 1 263 ? 3.841 8.843 -0.424 1.00 89.75 263 GLY A O 1
ATOM 2076 N N . SER A 1 264 ? 3.767 6.932 0.739 1.00 90.88 264 SER A N 1
ATOM 2077 C CA . SER A 1 264 ? 4.508 7.426 1.912 1.00 90.88 264 SER A CA 1
ATOM 2078 C C . SER A 1 264 ? 5.374 6.338 2.569 1.00 90.88 264 SER A C 1
ATOM 2080 O O . SER A 1 264 ? 5.132 5.146 2.402 1.00 90.88 264 SER A O 1
ATOM 2082 N N . TYR A 1 265 ? 6.361 6.749 3.368 1.00 90.44 265 TYR A N 1
ATOM 2083 C CA . TYR A 1 265 ? 7.044 5.899 4.360 1.00 90.44 265 TYR A CA 1
ATOM 2084 C C . TYR A 1 265 ? 6.603 6.192 5.799 1.00 90.44 265 TYR A C 1
ATOM 2086 O O . TYR A 1 265 ? 6.943 5.449 6.714 1.00 90.44 265 TYR A O 1
ATOM 2094 N N . ASP A 1 266 ? 5.849 7.269 5.997 1.00 85.19 266 ASP A N 1
ATOM 2095 C CA . ASP A 1 266 ? 5.229 7.640 7.261 1.00 85.19 266 ASP A CA 1
ATOM 2096 C C . ASP A 1 266 ? 3.759 7.212 7.243 1.00 85.19 266 ASP A C 1
ATOM 2098 O O . ASP A 1 266 ? 2.984 7.650 6.389 1.00 85.19 266 ASP A O 1
ATOM 2102 N N . LEU A 1 267 ? 3.390 6.342 8.183 1.00 78.00 267 LEU A N 1
ATOM 2103 C CA . LEU A 1 267 ? 2.028 5.843 8.370 1.00 78.00 267 LEU A CA 1
ATOM 2104 C C . LEU A 1 267 ? 1.053 6.976 8.736 1.00 78.00 267 LEU A C 1
ATOM 2106 O O . LEU A 1 267 ? -0.141 6.892 8.454 1.00 78.00 267 LEU A O 1
ATOM 2110 N N . MET A 1 268 ? 1.563 8.039 9.363 1.00 76.56 268 MET A N 1
ATOM 2111 C CA . MET A 1 268 ? 0.793 9.214 9.772 1.00 76.56 268 MET A CA 1
ATOM 2112 C C . MET A 1 268 ? 0.671 10.254 8.660 1.00 76.56 268 MET A C 1
ATOM 2114 O O . MET A 1 268 ? -0.019 11.261 8.848 1.00 76.56 268 MET A O 1
ATOM 2118 N N . ALA A 1 269 ? 1.332 10.036 7.518 1.00 79.44 269 ALA A N 1
ATOM 2119 C CA . ALA A 1 269 ? 1.243 10.946 6.393 1.00 79.44 269 ALA A CA 1
ATOM 2120 C C . ALA A 1 269 ? -0.200 11.026 5.915 1.00 79.44 269 ALA A C 1
ATOM 2122 O O . ALA A 1 269 ? -0.854 10.014 5.633 1.00 79.44 269 ALA A O 1
ATOM 2123 N N . ARG A 1 270 ? -0.672 12.264 5.811 1.00 79.31 270 ARG A N 1
ATOM 2124 C CA . ARG A 1 270 ? -2.011 12.535 5.329 1.00 79.31 270 ARG A CA 1
ATOM 2125 C C . ARG A 1 270 ? -2.062 12.405 3.827 1.00 79.31 270 ARG A C 1
ATOM 2127 O O . ARG A 1 270 ? -1.184 12.948 3.156 1.00 79.31 270 ARG A O 1
ATOM 2134 N N . PHE A 1 271 ? -3.081 11.772 3.270 1.00 81.06 271 PHE A N 1
ATOM 2135 C CA . PHE A 1 271 ? -3.132 11.613 1.820 1.00 81.06 271 PHE A CA 1
ATOM 2136 C C . PHE A 1 271 ? -3.268 12.958 1.099 1.00 81.06 271 PHE A C 1
ATOM 2138 O O . PHE A 1 271 ? -2.656 13.150 0.050 1.00 81.06 271 PHE A O 1
ATOM 2145 N N . SER A 1 272 ? -3.947 13.939 1.704 1.00 79.69 272 SER A N 1
ATOM 2146 C CA . SER A 1 272 ? -4.023 15.319 1.195 1.00 79.69 272 SER A CA 1
ATOM 2147 C C . SER A 1 272 ? -2.659 16.028 1.139 1.00 79.69 272 SER A C 1
ATOM 2149 O O . SER A 1 272 ? -2.452 16.964 0.355 1.00 79.69 272 SER A O 1
ATOM 2151 N N . SER A 1 273 ? -1.693 15.563 1.936 1.00 83.38 273 SER A N 1
ATOM 2152 C CA . SER A 1 273 ? -0.318 16.073 1.948 1.00 83.38 273 SER A CA 1
ATOM 2153 C C . SER A 1 273 ? 0.592 15.415 0.906 1.00 83.38 273 SER A C 1
ATOM 2155 O O . SER A 1 273 ? 1.677 15.931 0.649 1.00 83.38 273 SER A O 1
ATOM 2157 N N . ILE A 1 274 ? 0.156 14.326 0.261 1.00 87.31 274 ILE A N 1
ATOM 2158 C CA . ILE A 1 274 ? 0.969 13.587 -0.714 1.00 87.31 274 ILE A CA 1
ATOM 2159 C C . ILE A 1 274 ? 0.944 14.324 -2.053 1.00 87.31 274 ILE A C 1
ATOM 2161 O O . ILE A 1 274 ? 0.099 14.115 -2.925 1.00 87.31 274 ILE A O 1
ATOM 2165 N N . GLU A 1 275 ? 1.887 15.249 -2.203 1.00 88.06 275 GLU A N 1
ATOM 2166 C CA . GLU A 1 275 ? 2.027 16.037 -3.425 1.00 88.06 275 GLU A CA 1
ATOM 2167 C C . GLU A 1 275 ? 2.585 15.209 -4.581 1.00 88.06 275 GLU A C 1
ATOM 2169 O O . GLU A 1 275 ? 2.119 15.323 -5.717 1.00 88.06 275 GLU A O 1
ATOM 2174 N N . ARG A 1 276 ? 3.553 14.354 -4.247 1.00 88.25 276 ARG A N 1
ATOM 2175 C CA . ARG A 1 276 ? 4.206 13.359 -5.096 1.00 88.25 276 ARG A CA 1
ATOM 2176 C C . ARG A 1 276 ? 4.422 12.091 -4.270 1.00 88.25 276 ARG A C 1
ATOM 2178 O O . ARG A 1 276 ? 4.658 12.206 -3.067 1.00 88.25 276 ARG A O 1
ATOM 2185 N N . GLY A 1 277 ? 4.337 10.915 -4.886 1.00 87.06 277 GLY A N 1
ATOM 2186 C CA . GLY A 1 277 ? 4.702 9.661 -4.218 1.00 87.06 277 GLY A CA 1
ATOM 2187 C C . GLY A 1 277 ? 6.220 9.451 -4.149 1.00 87.06 277 GLY A C 1
ATOM 2188 O O . GLY A 1 277 ? 7.010 10.357 -4.432 1.00 87.06 277 GLY A O 1
ATOM 2189 N N . ASN A 1 278 ? 6.652 8.256 -3.730 1.00 92.94 278 ASN A N 1
ATOM 2190 C CA . ASN A 1 278 ? 8.067 7.989 -3.438 1.00 92.94 278 ASN A CA 1
ATOM 2191 C C . ASN A 1 278 ? 8.846 7.331 -4.580 1.00 92.94 278 ASN A C 1
ATOM 2193 O O . ASN A 1 278 ? 9.998 6.960 -4.368 1.00 92.94 278 ASN A O 1
ATOM 2197 N N . LEU A 1 279 ? 8.292 7.213 -5.791 1.00 93.00 279 LEU A N 1
ATOM 2198 C CA . LEU A 1 279 ? 9.049 6.664 -6.927 1.00 93.00 279 LEU A CA 1
ATOM 2199 C C . LEU A 1 279 ? 10.335 7.460 -7.221 1.00 93.00 279 LEU A C 1
ATOM 2201 O O . LEU A 1 279 ? 11.351 6.869 -7.587 1.00 93.00 279 LEU A O 1
ATOM 2205 N N . GLU A 1 280 ? 10.323 8.784 -7.021 1.00 89.75 280 GLU A N 1
ATOM 2206 C CA . GLU A 1 280 ? 11.499 9.651 -7.223 1.00 89.75 280 GLU A CA 1
ATOM 2207 C C . GLU A 1 280 ? 12.491 9.639 -6.046 1.00 89.75 280 GLU A C 1
ATOM 2209 O O . GLU A 1 280 ? 13.663 9.964 -6.246 1.00 89.75 280 GLU A O 1
ATOM 2214 N N . ASN A 1 281 ? 12.036 9.277 -4.839 1.00 90.25 281 ASN A N 1
ATOM 2215 C CA . ASN A 1 281 ? 12.827 9.273 -3.602 1.00 90.25 281 ASN A CA 1
ATOM 2216 C C . ASN A 1 281 ? 12.507 8.032 -2.743 1.00 90.25 281 ASN A C 1
ATOM 2218 O O . ASN A 1 281 ? 11.984 8.168 -1.631 1.00 90.25 281 ASN A O 1
ATOM 2222 N N . PRO A 1 282 ? 12.765 6.812 -3.240 1.00 94.00 282 PRO A N 1
ATOM 2223 C CA . PRO A 1 282 ? 12.372 5.609 -2.526 1.00 94.00 282 PRO A CA 1
ATOM 2224 C C . PRO A 1 282 ? 13.352 5.277 -1.397 1.00 94.00 282 PRO A C 1
ATOM 2226 O O . PRO A 1 282 ? 14.445 5.831 -1.284 1.00 94.00 282 PRO A O 1
ATOM 2229 N N . LYS A 1 283 ? 12.977 4.276 -0.612 1.00 93.62 283 LYS A N 1
ATOM 2230 C CA . LYS A 1 283 ? 13.867 3.438 0.188 1.00 93.62 283 LYS A CA 1
ATOM 2231 C C . LYS A 1 283 ? 13.928 2.062 -0.461 1.00 93.62 283 LYS A C 1
ATOM 2233 O O . LYS A 1 283 ? 12.924 1.592 -0.994 1.00 93.62 283 LYS A O 1
ATOM 2238 N N . LEU A 1 284 ? 15.086 1.417 -0.403 1.00 92.94 284 LEU A N 1
ATOM 2239 C CA . LEU A 1 284 ? 15.299 0.068 -0.931 1.00 92.94 284 LEU A CA 1
ATOM 2240 C C . LEU A 1 284 ? 15.944 -0.817 0.128 1.00 92.94 284 LEU A C 1
ATOM 2242 O O . LEU A 1 284 ? 16.720 -0.320 0.940 1.00 92.94 284 LEU A O 1
ATOM 2246 N N . LEU A 1 285 ? 15.671 -2.116 0.077 1.00 91.25 285 LEU A N 1
ATOM 2247 C CA . LEU A 1 285 ? 16.360 -3.128 0.869 1.00 91.25 285 LEU A CA 1
ATOM 2248 C C . LEU A 1 285 ? 17.410 -3.809 -0.013 1.00 91.25 285 LEU A C 1
ATOM 2250 O O . LEU A 1 285 ? 17.080 -4.669 -0.836 1.00 91.25 285 LEU A O 1
ATOM 2254 N N . ILE A 1 286 ? 18.665 -3.393 0.149 1.00 88.19 286 ILE A N 1
ATOM 2255 C CA . ILE A 1 286 ? 19.810 -3.847 -0.642 1.00 88.19 286 ILE A CA 1
ATOM 2256 C C . ILE A 1 286 ? 20.818 -4.527 0.282 1.00 88.19 286 ILE A C 1
ATOM 2258 O O . ILE A 1 286 ? 21.308 -3.902 1.216 1.00 88.19 286 ILE A O 1
ATOM 2262 N N . ASN A 1 287 ? 21.169 -5.786 0.014 1.00 83.94 287 ASN A N 1
ATOM 2263 C CA . ASN A 1 287 ? 22.110 -6.566 0.832 1.00 83.94 287 ASN A CA 1
ATOM 2264 C C . ASN A 1 287 ? 21.817 -6.489 2.344 1.00 83.94 287 ASN A C 1
ATOM 2266 O O . ASN A 1 287 ? 22.727 -6.349 3.154 1.00 83.94 287 ASN A O 1
ATOM 2270 N N . GLN A 1 288 ? 20.541 -6.629 2.708 1.00 85.38 288 GLN A N 1
ATOM 2271 C CA . GLN A 1 288 ? 20.025 -6.604 4.081 1.00 85.38 288 GLN A CA 1
ATOM 2272 C C . GLN A 1 288 ? 20.082 -5.227 4.759 1.00 85.38 288 GLN A C 1
ATOM 2274 O O . GLN A 1 288 ? 19.770 -5.116 5.940 1.00 85.38 288 GLN A O 1
ATOM 2279 N N . GLU A 1 289 ? 20.422 -4.174 4.015 1.00 88.12 289 GLU A N 1
ATOM 2280 C CA . GLU A 1 289 ? 20.457 -2.800 4.502 1.00 88.12 289 GLU A CA 1
ATOM 2281 C C . GLU A 1 289 ? 19.388 -1.949 3.815 1.00 88.12 289 GLU A C 1
ATOM 2283 O O . GLU A 1 289 ? 19.166 -2.041 2.605 1.00 88.12 289 GLU A O 1
ATOM 2288 N N . ILE A 1 290 ? 18.738 -1.079 4.589 1.00 91.38 290 ILE A N 1
ATOM 2289 C CA . ILE A 1 290 ? 17.839 -0.069 4.032 1.00 91.38 290 ILE A CA 1
ATOM 2290 C C . ILE A 1 290 ? 18.680 1.103 3.531 1.00 91.38 290 ILE A C 1
ATOM 2292 O O . ILE A 1 290 ? 19.377 1.762 4.305 1.00 91.38 290 ILE A O 1
ATOM 2296 N N . VAL A 1 291 ? 18.583 1.394 2.237 1.00 91.06 291 VAL A N 1
ATOM 2297 C CA . VAL A 1 291 ? 19.323 2.474 1.576 1.00 91.06 291 VAL A CA 1
ATOM 2298 C C . VAL A 1 291 ? 18.376 3.510 0.974 1.00 91.06 291 VAL A C 1
ATOM 2300 O O . VAL A 1 291 ? 17.257 3.194 0.573 1.00 91.06 291 VAL A O 1
ATOM 2303 N N . ASN A 1 292 ? 18.858 4.751 0.869 1.00 92.75 292 ASN A N 1
ATOM 2304 C CA . ASN A 1 292 ? 18.199 5.835 0.138 1.00 92.75 292 ASN A CA 1
ATOM 2305 C C . ASN A 1 292 ? 18.949 6.039 -1.193 1.00 92.75 292 ASN A C 1
ATOM 2307 O O . ASN A 1 292 ? 19.989 6.711 -1.203 1.00 92.75 292 ASN A O 1
ATOM 2311 N N . PRO A 1 293 ? 18.526 5.399 -2.298 1.00 91.56 293 PRO A N 1
ATOM 2312 C CA . PRO A 1 293 ? 19.215 5.510 -3.577 1.00 91.56 293 PRO A CA 1
ATOM 2313 C C . PRO A 1 293 ? 19.017 6.887 -4.225 1.00 91.56 293 PRO A C 1
ATOM 2315 O O . PRO A 1 293 ? 18.095 7.634 -3.913 1.00 91.56 293 PRO A O 1
ATOM 2318 N N . SER A 1 294 ? 19.870 7.193 -5.198 1.00 91.25 294 SER A N 1
ATOM 2319 C CA . SER A 1 294 ? 19.586 8.200 -6.226 1.00 91.25 294 SER A CA 1
ATOM 2320 C C . SER A 1 294 ? 18.823 7.569 -7.394 1.00 91.25 294 SER A C 1
ATOM 2322 O O . SER A 1 294 ? 18.924 6.359 -7.607 1.00 91.25 294 SER A O 1
ATOM 2324 N N . SER A 1 295 ? 18.112 8.386 -8.176 1.00 91.88 295 SER A N 1
ATOM 2325 C CA . SER A 1 295 ? 17.415 7.948 -9.387 1.00 91.88 295 SER A CA 1
ATOM 2326 C C . SER A 1 295 ? 17.625 8.897 -10.567 1.00 91.88 295 SER A C 1
ATOM 2328 O O . SER A 1 295 ? 17.928 10.076 -10.386 1.00 91.88 295 SER A O 1
ATOM 2330 N N . ASN A 1 296 ? 17.451 8.387 -11.788 1.00 90.69 296 ASN A N 1
ATOM 2331 C CA . ASN A 1 296 ? 17.503 9.171 -13.027 1.00 90.69 296 ASN A CA 1
ATOM 2332 C C . ASN A 1 296 ? 16.258 10.048 -13.249 1.00 90.69 296 ASN A C 1
ATOM 2334 O O . ASN A 1 296 ? 16.260 10.891 -14.146 1.00 90.69 296 ASN A O 1
ATOM 2338 N N . ILE A 1 297 ? 15.207 9.855 -12.449 1.00 90.12 297 ILE A N 1
ATOM 2339 C CA . ILE A 1 297 ? 13.920 10.550 -12.603 1.00 90.12 297 ILE A CA 1
ATOM 2340 C C . ILE A 1 297 ? 13.714 11.701 -11.611 1.00 90.12 297 ILE A C 1
ATOM 2342 O O . ILE A 1 297 ? 12.685 12.371 -11.641 1.00 90.12 297 ILE A O 1
ATOM 2346 N N . THR A 1 298 ? 14.678 11.942 -10.722 1.00 87.00 298 THR A N 1
ATOM 2347 C CA . THR A 1 298 ? 14.579 12.988 -9.699 1.00 87.00 298 THR A CA 1
ATOM 2348 C C . THR A 1 298 ? 14.680 14.384 -10.333 1.00 87.00 298 THR A C 1
ATOM 2350 O O . THR A 1 298 ? 15.546 14.633 -11.172 1.00 87.00 298 THR A O 1
ATOM 2353 N N . ASN A 1 299 ? 13.840 15.325 -9.886 1.00 82.88 299 ASN A N 1
ATOM 2354 C CA . ASN A 1 299 ? 13.860 16.751 -10.271 1.00 82.88 299 ASN A CA 1
ATOM 2355 C C . ASN A 1 299 ? 13.575 17.058 -11.752 1.00 82.88 299 ASN A C 1
ATOM 2357 O O . ASN A 1 299 ? 14.015 18.088 -12.272 1.00 82.88 299 ASN A O 1
ATOM 2361 N N . TRP A 1 300 ? 12.804 16.204 -12.423 1.00 85.50 300 TRP A N 1
ATOM 2362 C CA . TRP A 1 300 ? 12.309 16.477 -13.770 1.00 85.50 300 TRP A CA 1
ATOM 2363 C C . TRP A 1 300 ? 11.375 17.698 -13.778 1.00 85.50 300 TRP A C 1
ATOM 2365 O O . TRP A 1 300 ? 10.351 17.726 -13.093 1.00 85.50 300 TRP A O 1
ATOM 2375 N N . ASN A 1 301 ? 11.748 18.731 -14.534 1.00 84.12 301 ASN A N 1
ATOM 2376 C CA . ASN A 1 301 ? 10.971 19.953 -14.738 1.00 84.12 301 ASN A CA 1
ATOM 2377 C C . ASN A 1 301 ? 11.430 20.670 -16.024 1.00 84.12 301 ASN A C 1
ATOM 2379 O O . ASN A 1 301 ? 12.401 20.257 -16.653 1.00 84.12 301 ASN A O 1
ATOM 2383 N N . LYS A 1 302 ? 10.762 21.775 -16.383 1.00 79.38 302 LYS A N 1
ATOM 2384 C CA . LYS A 1 302 ? 11.058 22.561 -17.595 1.00 79.38 302 LYS A CA 1
ATOM 2385 C C . LYS A 1 302 ? 12.471 23.173 -17.627 1.00 79.38 302 LYS A C 1
ATOM 2387 O O . LYS A 1 302 ? 12.967 23.477 -18.702 1.00 79.38 302 LYS A O 1
ATOM 2392 N N . GLU A 1 303 ? 13.088 23.409 -16.473 1.00 81.88 303 GLU A N 1
ATOM 2393 C CA . GLU A 1 303 ? 14.416 24.031 -16.365 1.00 81.88 303 GLU A CA 1
ATOM 2394 C C . GLU A 1 303 ? 15.548 23.001 -16.483 1.00 81.88 303 GLU A C 1
ATOM 2396 O O . GLU A 1 303 ? 16.636 23.331 -16.946 1.00 81.88 303 GLU A O 1
ATOM 2401 N N . ASN A 1 304 ? 15.282 21.753 -16.086 1.00 77.38 304 ASN A N 1
ATOM 2402 C CA . ASN A 1 304 ? 16.286 20.694 -15.960 1.00 77.38 304 ASN A CA 1
ATOM 2403 C C . ASN A 1 304 ? 16.165 19.593 -17.022 1.00 77.38 304 ASN A C 1
ATOM 2405 O O . ASN A 1 304 ? 17.079 18.782 -17.165 1.00 77.38 304 ASN A O 1
ATOM 2409 N N . LEU A 1 305 ? 15.051 19.539 -17.753 1.00 74.56 305 LEU A N 1
ATOM 2410 C CA . LEU A 1 305 ? 14.899 18.700 -18.936 1.00 74.56 305 LEU A CA 1
ATOM 2411 C C . LEU A 1 305 ? 14.952 19.577 -20.180 1.00 74.56 305 LEU A C 1
ATOM 2413 O O . LEU A 1 305 ? 14.027 20.342 -20.442 1.00 74.56 305 LEU A O 1
ATOM 2417 N N . ASP A 1 306 ? 15.983 19.374 -21.000 1.00 62.91 306 ASP A N 1
ATOM 2418 C CA . ASP A 1 306 ? 16.068 19.913 -22.367 1.00 62.91 306 ASP A CA 1
ATOM 2419 C C . ASP A 1 306 ? 15.199 19.100 -23.344 1.00 62.91 306 ASP A C 1
ATOM 2421 O O . ASP A 1 306 ? 15.570 18.762 -24.465 1.00 62.91 306 ASP A O 1
ATOM 2425 N N . ILE A 1 307 ? 14.032 18.690 -22.859 1.00 59.12 307 ILE A N 1
ATOM 2426 C CA . ILE A 1 307 ? 13.010 18.008 -23.629 1.00 59.12 307 ILE A CA 1
ATOM 2427 C C . ILE A 1 307 ? 11.781 18.876 -23.456 1.00 59.12 307 ILE A C 1
ATOM 2429 O O . ILE A 1 307 ? 11.028 18.737 -22.491 1.00 59.12 307 ILE A O 1
ATOM 2433 N N . SER A 1 308 ? 11.584 19.813 -24.386 1.00 56.19 308 SER A N 1
ATOM 2434 C CA . SER A 1 308 ? 10.253 20.385 -24.531 1.00 56.19 308 SER A CA 1
ATOM 2435 C C . SER A 1 308 ? 9.336 19.228 -24.916 1.00 56.19 308 SER A C 1
ATOM 2437 O O . SER A 1 308 ? 9.637 18.540 -25.893 1.00 56.19 308 SER A O 1
ATOM 2439 N N . PRO A 1 309 ? 8.235 18.986 -24.189 1.00 55.44 309 PRO A N 1
ATOM 2440 C CA . PRO A 1 309 ? 7.298 17.955 -24.592 1.00 55.44 309 PRO A CA 1
ATOM 2441 C C . PRO A 1 309 ? 6.837 18.308 -26.019 1.00 55.44 309 PRO A C 1
ATOM 2443 O O . PRO A 1 309 ? 6.441 19.446 -26.295 1.00 55.44 309 PRO A O 1
ATOM 2446 N N . TYR A 1 310 ? 7.048 17.384 -26.958 1.00 51.59 310 TYR A N 1
ATOM 2447 C CA . TYR A 1 310 ? 7.032 17.690 -28.387 1.00 51.59 310 TYR A CA 1
ATOM 2448 C C . TYR A 1 310 ? 5.627 18.098 -28.850 1.00 51.59 310 TYR A C 1
ATOM 2450 O O . TYR A 1 310 ? 4.656 17.407 -28.531 1.00 51.59 310 TYR A O 1
ATOM 2458 N N . PRO A 1 311 ? 5.483 19.166 -29.659 1.00 50.06 311 PRO A N 1
ATOM 2459 C CA . PRO A 1 311 ? 4.183 19.745 -30.018 1.00 50.06 311 PRO A CA 1
ATOM 2460 C C . PRO A 1 311 ? 3.228 18.794 -30.769 1.00 50.06 311 PRO A C 1
ATOM 2462 O O . PRO A 1 311 ? 2.044 19.103 -30.887 1.00 50.06 311 PRO A O 1
ATOM 2465 N N . ASN A 1 312 ? 3.709 17.632 -31.228 1.00 53.47 312 ASN A N 1
ATOM 2466 C CA . ASN A 1 312 ? 2.965 16.672 -32.048 1.00 53.47 312 ASN A CA 1
ATOM 2467 C C . ASN A 1 312 ? 2.561 15.379 -31.314 1.00 53.47 312 ASN A C 1
ATOM 2469 O O . ASN A 1 312 ? 2.199 14.405 -31.966 1.00 53.47 312 ASN A O 1
ATOM 2473 N N . GLY A 1 313 ? 2.595 15.355 -29.978 1.00 54.72 313 GLY A N 1
ATOM 2474 C CA . GLY A 1 313 ? 2.183 14.174 -29.208 1.00 54.72 313 GLY A CA 1
ATOM 2475 C C . GLY A 1 313 ? 3.261 13.094 -29.079 1.00 54.72 313 GLY A C 1
ATOM 2476 O O . GLY A 1 313 ? 2.938 11.967 -28.720 1.00 54.72 313 GLY A O 1
ATOM 2477 N N . GLU A 1 314 ? 4.530 13.423 -29.344 1.00 61.41 314 GLU A N 1
ATOM 2478 C CA . GLU A 1 314 ? 5.638 12.519 -29.028 1.00 61.41 314 GLU A CA 1
ATOM 2479 C C . GLU A 1 314 ? 5.884 12.513 -27.512 1.00 61.41 314 GLU A C 1
ATOM 2481 O O . GLU A 1 314 ? 5.838 13.546 -26.833 1.00 61.41 314 GLU A O 1
ATOM 2486 N N . LEU A 1 315 ? 6.121 11.314 -26.997 1.00 76.62 315 LEU A N 1
ATOM 2487 C CA . LEU A 1 315 ? 6.339 11.002 -25.594 1.00 76.62 315 LEU A CA 1
ATOM 2488 C C . LEU A 1 315 ? 7.833 10.773 -25.379 1.00 76.62 315 LEU A C 1
ATOM 2490 O O . LEU A 1 315 ? 8.447 9.999 -26.112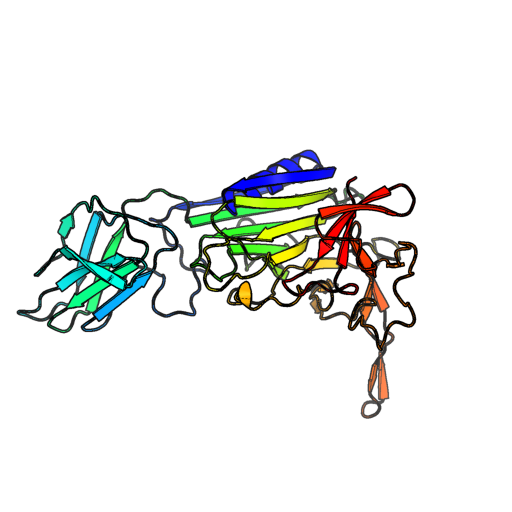 1.00 76.62 315 LEU A O 1
ATOM 2494 N N . PHE A 1 316 ? 8.409 11.374 -24.341 1.00 84.06 316 PHE A N 1
ATOM 2495 C CA . PHE A 1 316 ? 9.686 10.888 -23.832 1.00 84.06 316 PHE A CA 1
ATOM 2496 C C . PHE A 1 316 ? 9.418 9.880 -22.722 1.00 84.06 316 PHE A C 1
ATOM 2498 O O . PHE A 1 316 ? 8.763 10.213 -21.738 1.00 84.06 316 PHE A O 1
ATOM 2505 N N . SER A 1 317 ? 9.932 8.662 -22.867 1.00 88.50 317 SER A N 1
ATOM 2506 C CA . SER A 1 317 ? 9.861 7.626 -21.839 1.00 88.50 317 SER A CA 1
ATOM 2507 C C . SER A 1 317 ? 11.254 7.147 -21.468 1.00 88.50 317 SER A C 1
ATOM 2509 O O . SER A 1 317 ? 12.099 6.957 -22.346 1.00 88.50 317 SER A O 1
ATOM 2511 N N . THR A 1 318 ? 11.481 6.882 -20.187 1.00 90.81 318 THR A N 1
ATOM 2512 C CA . THR A 1 318 ? 12.723 6.272 -19.716 1.00 90.81 318 THR A CA 1
ATOM 2513 C C . THR A 1 318 ? 12.442 5.203 -18.656 1.00 90.81 318 THR A C 1
ATOM 2515 O O . THR A 1 318 ? 11.534 5.379 -17.833 1.00 90.81 318 THR A O 1
ATOM 2518 N N . PRO A 1 319 ? 13.207 4.100 -18.646 1.00 92.69 319 PRO A N 1
ATOM 2519 C CA . PRO A 1 319 ? 13.229 3.182 -17.514 1.00 92.69 319 PRO A CA 1
ATOM 2520 C C . PRO A 1 319 ? 13.719 3.869 -16.229 1.00 92.69 319 PRO A C 1
ATOM 2522 O O . PRO A 1 319 ? 14.476 4.843 -16.268 1.00 92.69 319 PRO A O 1
ATOM 2525 N N . ILE A 1 320 ? 13.266 3.372 -15.077 1.00 94.44 320 ILE A N 1
ATOM 2526 C CA . ILE A 1 320 ? 13.547 3.973 -13.766 1.00 94.44 320 ILE A CA 1
ATOM 2527 C C . ILE A 1 320 ? 14.645 3.174 -13.077 1.00 94.44 320 ILE A C 1
ATOM 2529 O O . ILE A 1 320 ? 14.410 2.047 -12.649 1.00 94.44 320 ILE A O 1
ATOM 2533 N N . PHE A 1 321 ? 15.825 3.773 -12.923 1.00 91.56 321 PHE A N 1
ATOM 2534 C CA . PHE A 1 321 ? 16.977 3.158 -12.269 1.00 91.56 321 PHE A CA 1
ATOM 2535 C C . PHE A 1 321 ? 17.234 3.741 -10.894 1.00 91.56 321 PHE A C 1
ATOM 2537 O O . PHE A 1 321 ? 17.128 4.952 -10.684 1.00 91.56 321 PHE A O 1
ATOM 2544 N N . TYR A 1 322 ? 17.691 2.881 -9.992 1.00 92.69 322 TYR A N 1
ATOM 2545 C CA . TYR A 1 322 ? 18.189 3.269 -8.684 1.00 92.69 322 TYR A CA 1
ATOM 2546 C C . TYR A 1 322 ? 19.662 2.932 -8.544 1.00 92.69 322 TYR A C 1
ATOM 2548 O O . TYR A 1 322 ? 20.115 1.853 -8.931 1.00 92.69 322 TYR A O 1
ATOM 2556 N N . TYR A 1 323 ? 20.428 3.865 -7.990 1.00 89.06 323 TYR A N 1
ATOM 2557 C CA . TYR A 1 323 ? 21.874 3.732 -7.887 1.00 89.06 323 TYR A CA 1
ATOM 2558 C C . TYR A 1 323 ? 22.447 4.473 -6.681 1.00 89.06 323 TYR A C 1
ATOM 2560 O O . TYR A 1 323 ? 21.898 5.463 -6.193 1.00 89.06 323 TYR A O 1
ATOM 2568 N N . LYS A 1 324 ? 23.614 4.020 -6.225 1.00 88.00 324 LYS A N 1
ATOM 2569 C CA . LYS A 1 324 ? 24.472 4.773 -5.310 1.00 88.00 324 LYS A CA 1
ATOM 2570 C C . LYS A 1 324 ? 25.251 5.803 -6.110 1.00 88.00 324 LYS A C 1
ATOM 2572 O O . LYS A 1 324 ? 25.988 5.438 -7.024 1.00 88.00 324 LYS A O 1
ATOM 2577 N N . LYS A 1 325 ? 25.122 7.087 -5.777 1.00 83.44 325 LYS A N 1
ATOM 2578 C CA . LYS A 1 325 ? 25.939 8.134 -6.400 1.00 83.44 325 LYS A CA 1
ATOM 2579 C C . LYS A 1 325 ? 27.400 7.982 -5.965 1.00 83.44 325 LYS A C 1
ATOM 2581 O O . LYS A 1 325 ? 27.668 7.709 -4.798 1.00 83.44 325 LYS A O 1
ATOM 2586 N N . ASN A 1 326 ? 28.331 8.211 -6.890 1.00 78.50 326 ASN A N 1
ATOM 2587 C CA . ASN A 1 326 ? 29.737 8.406 -6.541 1.00 78.50 326 ASN A CA 1
ATOM 2588 C C . ASN A 1 326 ? 29.846 9.543 -5.518 1.00 78.50 326 ASN A C 1
ATOM 2590 O O . ASN A 1 326 ? 29.364 10.650 -5.780 1.00 78.50 326 ASN A O 1
ATOM 2594 N N . SER A 1 327 ? 30.496 9.296 -4.385 1.00 72.38 327 SER A N 1
ATOM 2595 C CA . SER A 1 327 ? 30.844 10.356 -3.440 1.00 72.38 327 SER A CA 1
ATOM 2596 C C . SER A 1 327 ? 32.353 10.433 -3.269 1.00 72.38 327 SER A C 1
ATOM 2598 O O . SER A 1 327 ? 33.053 9.419 -3.219 1.00 72.38 327 SER A O 1
ATOM 2600 N N . ARG A 1 328 ? 32.851 11.666 -3.198 1.00 66.00 328 ARG A N 1
ATOM 2601 C CA . ARG A 1 328 ? 34.235 11.969 -2.861 1.00 66.00 328 ARG A CA 1
ATOM 2602 C C . ARG A 1 328 ? 34.218 12.764 -1.572 1.00 66.00 328 ARG A C 1
ATOM 2604 O O . ARG A 1 328 ? 33.839 13.934 -1.590 1.00 66.00 328 ARG A O 1
ATOM 2611 N N . ASP A 1 329 ? 34.599 12.132 -0.470 1.00 63.62 329 ASP A N 1
ATOM 2612 C CA . ASP A 1 329 ? 34.843 12.868 0.763 1.00 63.62 329 ASP A CA 1
ATOM 2613 C C . ASP A 1 329 ? 36.253 13.462 0.690 1.00 63.62 329 ASP A C 1
ATOM 2615 O O . ASP A 1 329 ? 37.264 12.773 0.847 1.00 63.62 329 ASP A O 1
ATOM 2619 N N . ILE A 1 330 ? 36.314 14.761 0.399 1.00 60.62 330 ILE A N 1
ATOM 2620 C CA . ILE A 1 330 ? 37.568 15.508 0.253 1.00 60.62 330 ILE A CA 1
ATOM 2621 C C . ILE A 1 330 ? 38.309 15.592 1.602 1.00 60.62 330 ILE A C 1
ATOM 2623 O O . ILE A 1 330 ? 39.530 15.722 1.616 1.00 60.62 330 ILE A O 1
ATOM 2627 N N . THR A 1 331 ? 37.597 15.475 2.728 1.00 62.44 331 THR A N 1
ATOM 2628 C CA . THR A 1 331 ? 38.170 15.583 4.078 1.00 62.44 331 THR A CA 1
ATOM 2629 C C . THR A 1 331 ? 38.726 14.259 4.597 1.00 62.44 331 THR A C 1
ATOM 2631 O O . THR A 1 331 ? 39.701 14.268 5.344 1.00 62.44 331 THR A O 1
ATOM 2634 N N . GLN A 1 332 ? 38.165 13.124 4.163 1.00 60.00 332 GLN A N 1
ATOM 2635 C CA . GLN A 1 332 ? 38.583 11.785 4.609 1.00 60.00 332 GLN A CA 1
ATOM 2636 C C . GLN A 1 332 ? 39.371 10.986 3.560 1.00 60.00 332 GLN A C 1
ATOM 2638 O O . GLN A 1 332 ? 39.821 9.878 3.842 1.00 60.00 332 GLN A O 1
ATOM 2643 N N . GLY A 1 333 ? 39.541 11.509 2.339 1.00 56.62 333 GLY A N 1
ATOM 2644 C CA . GLY A 1 333 ? 40.255 10.811 1.261 1.00 56.62 333 GLY A CA 1
ATOM 2645 C C . GLY A 1 333 ? 39.551 9.540 0.764 1.00 56.62 333 GLY A C 1
ATOM 2646 O O . GLY A 1 333 ? 40.140 8.769 0.007 1.00 56.62 333 GLY A O 1
ATOM 2647 N N . ALA A 1 334 ? 38.298 9.318 1.169 1.00 56.31 334 ALA A N 1
ATOM 2648 C CA . ALA A 1 334 ? 37.501 8.167 0.779 1.00 56.31 334 ALA A CA 1
ATOM 2649 C C . ALA A 1 334 ? 36.740 8.465 -0.522 1.00 56.31 334 ALA A C 1
ATOM 2651 O O . ALA A 1 334 ? 35.904 9.371 -0.591 1.00 56.31 334 ALA A O 1
ATOM 2652 N N . ASN A 1 335 ? 37.021 7.673 -1.557 1.00 61.34 335 ASN A N 1
ATOM 2653 C CA . ASN A 1 335 ? 36.209 7.616 -2.767 1.00 61.34 335 ASN A CA 1
ATOM 2654 C C . ASN A 1 335 ? 35.249 6.434 -2.636 1.00 61.34 335 ASN A C 1
ATOM 2656 O O . ASN A 1 335 ? 35.698 5.303 -2.439 1.00 61.34 335 ASN A O 1
ATOM 2660 N N . SER A 1 336 ? 33.947 6.672 -2.779 1.00 64.81 336 SER A N 1
ATOM 2661 C CA . SER A 1 336 ? 32.999 5.587 -3.008 1.00 64.81 336 SER A CA 1
ATOM 2662 C C . SER A 1 336 ? 32.675 5.516 -4.496 1.00 64.81 336 SER A C 1
ATOM 2664 O O . SER A 1 336 ? 32.196 6.485 -5.089 1.00 64.81 336 SER A O 1
ATOM 2666 N N . ASN A 1 337 ? 32.964 4.364 -5.102 1.00 66.81 337 ASN A N 1
ATOM 2667 C CA . ASN A 1 337 ? 32.456 4.053 -6.428 1.00 66.81 337 ASN A CA 1
ATOM 2668 C C . ASN A 1 337 ? 30.958 3.752 -6.284 1.00 66.81 337 ASN A C 1
ATOM 2670 O O . ASN A 1 337 ? 30.544 2.896 -5.502 1.00 66.81 337 ASN A O 1
ATOM 2674 N N . GLY A 1 338 ? 30.152 4.513 -7.004 1.00 72.75 338 GLY A N 1
ATOM 2675 C CA . GLY A 1 338 ? 28.729 4.326 -7.172 1.00 72.75 338 GLY A CA 1
ATOM 2676 C C . GLY A 1 338 ? 28.439 3.038 -7.931 1.00 72.75 338 GLY A C 1
ATOM 2677 O O . GLY A 1 338 ? 29.296 2.501 -8.632 1.00 72.75 338 GLY A O 1
ATOM 2678 N N . GLY A 1 339 ? 27.218 2.541 -7.783 1.00 80.31 339 GLY A N 1
ATOM 2679 C CA . GLY A 1 339 ? 26.776 1.294 -8.398 1.00 80.31 339 GLY A CA 1
ATOM 2680 C C . GLY A 1 339 ? 25.279 1.322 -8.655 1.00 80.31 339 GLY A C 1
ATOM 2681 O O . GLY A 1 339 ? 24.535 1.943 -7.896 1.00 80.31 339 GLY A O 1
ATOM 2682 N N . ILE A 1 340 ? 24.850 0.671 -9.734 1.00 85.38 340 ILE A N 1
ATOM 2683 C CA . ILE A 1 340 ? 23.434 0.499 -10.061 1.00 85.38 340 ILE A CA 1
ATOM 2684 C C . ILE A 1 340 ? 22.881 -0.617 -9.175 1.00 85.38 340 ILE A C 1
ATOM 2686 O O . ILE A 1 340 ? 23.424 -1.720 -9.161 1.00 85.38 340 ILE A O 1
ATOM 2690 N N . TYR A 1 341 ? 21.813 -0.320 -8.440 1.00 87.50 341 TYR A N 1
ATOM 2691 C CA . TYR A 1 341 ? 21.091 -1.302 -7.635 1.00 87.50 341 TYR A CA 1
ATOM 2692 C C . TYR A 1 341 ? 20.086 -2.087 -8.476 1.00 87.50 341 TYR A C 1
ATOM 2694 O O . TYR A 1 341 ? 19.938 -3.289 -8.282 1.00 87.50 341 TYR A O 1
ATOM 2702 N N . GLY A 1 342 ? 19.427 -1.427 -9.430 1.00 89.38 342 GLY A N 1
ATOM 2703 C CA . GLY A 1 342 ? 18.490 -2.065 -10.348 1.00 89.38 342 GLY A CA 1
ATOM 2704 C C . GLY A 1 342 ? 17.500 -1.086 -10.972 1.00 89.38 342 GLY A C 1
ATOM 2705 O O . GLY A 1 342 ? 17.651 0.130 -10.849 1.00 89.38 342 GLY A O 1
ATOM 2706 N N . GLU A 1 343 ? 16.495 -1.645 -11.633 1.00 92.06 343 GLU A N 1
ATOM 2707 C CA . GLU A 1 343 ? 15.396 -0.967 -12.319 1.00 92.06 343 GLU A CA 1
ATOM 2708 C C . GLU A 1 343 ? 14.039 -1.421 -11.787 1.00 92.06 343 GLU A C 1
ATOM 2710 O O . GLU A 1 343 ? 13.881 -2.573 -11.366 1.00 92.06 343 GLU A O 1
ATOM 2715 N N . LEU A 1 344 ? 13.053 -0.528 -11.855 1.00 94.19 344 LEU A N 1
ATOM 2716 C CA . LEU A 1 344 ? 11.645 -0.893 -11.725 1.00 94.19 344 LEU A CA 1
ATOM 2717 C C . LEU A 1 344 ? 11.135 -1.557 -13.006 1.00 94.19 344 LEU A C 1
ATOM 2719 O O . LEU A 1 344 ? 10.915 -0.892 -14.015 1.00 94.19 344 LEU A O 1
ATOM 2723 N N . ASP A 1 345 ? 10.903 -2.865 -12.960 1.00 92.50 345 ASP A N 1
ATOM 2724 C CA . ASP A 1 345 ? 10.335 -3.584 -14.099 1.00 92.50 345 ASP A CA 1
ATOM 2725 C C . ASP A 1 345 ? 8.822 -3.335 -14.215 1.00 92.50 345 ASP A C 1
ATOM 2727 O O . ASP A 1 345 ? 8.083 -3.481 -13.245 1.00 92.50 345 ASP A O 1
ATOM 2731 N N . GLY A 1 346 ? 8.342 -2.966 -15.405 1.00 93.50 346 GLY A N 1
ATOM 2732 C CA . GLY A 1 346 ? 6.914 -2.740 -15.667 1.00 93.50 346 GLY A CA 1
ATOM 2733 C C . GLY A 1 346 ? 6.394 -1.329 -15.355 1.00 93.50 346 GLY A C 1
ATOM 2734 O O . GLY A 1 346 ? 5.222 -1.067 -15.626 1.00 93.50 346 GLY A O 1
ATOM 2735 N N . ILE A 1 347 ? 7.243 -0.416 -14.861 1.00 95.69 347 ILE A N 1
ATOM 2736 C CA . ILE A 1 347 ? 6.942 1.021 -14.723 1.00 95.69 347 ILE A CA 1
ATOM 2737 C C . ILE A 1 347 ? 7.997 1.831 -15.469 1.00 95.69 347 ILE A C 1
ATOM 2739 O O . ILE A 1 347 ? 9.193 1.653 -15.255 1.00 95.69 347 ILE A O 1
ATOM 2743 N N . VAL A 1 348 ? 7.560 2.783 -16.288 1.00 94.88 348 VAL A N 1
ATOM 2744 C CA . VAL A 1 348 ? 8.450 3.777 -16.903 1.00 94.88 348 VAL A CA 1
ATOM 2745 C C . VAL A 1 348 ? 8.060 5.184 -16.479 1.00 94.88 348 VAL A C 1
ATOM 2747 O O . VAL A 1 348 ? 6.886 5.471 -16.239 1.00 94.88 348 VAL A O 1
ATOM 2750 N N . LYS A 1 349 ? 9.042 6.082 -16.396 1.00 93.69 349 LYS A N 1
ATOM 2751 C CA . LYS A 1 349 ? 8.787 7.516 -16.236 1.00 93.69 349 LYS A CA 1
ATOM 2752 C C . LYS A 1 349 ? 8.533 8.111 -17.608 1.00 93.69 349 LYS A C 1
ATOM 2754 O O . LYS A 1 349 ? 9.271 7.813 -18.551 1.00 93.69 349 LYS A O 1
ATOM 2759 N N . ILE A 1 350 ? 7.526 8.971 -17.709 1.00 90.62 350 ILE A N 1
ATOM 2760 C CA . ILE A 1 350 ? 7.208 9.663 -18.950 1.00 90.62 350 ILE A CA 1
ATOM 2761 C C . ILE A 1 350 ? 7.162 11.179 -18.759 1.00 90.62 350 ILE A C 1
ATOM 2763 O O . ILE A 1 350 ? 6.790 11.686 -17.700 1.00 90.62 350 ILE A O 1
ATOM 2767 N N . ALA A 1 351 ? 7.539 11.901 -19.810 1.00 87.00 351 ALA A N 1
ATOM 2768 C CA . ALA A 1 351 ? 7.265 13.320 -19.963 1.00 87.00 351 ALA A CA 1
ATOM 2769 C C . ALA A 1 351 ? 6.361 13.517 -21.187 1.00 87.00 351 ALA A C 1
ATOM 2771 O O . ALA A 1 351 ? 6.710 13.095 -22.294 1.00 87.00 351 ALA A O 1
ATOM 2772 N N . ALA A 1 352 ? 5.194 14.130 -20.981 1.00 76.12 3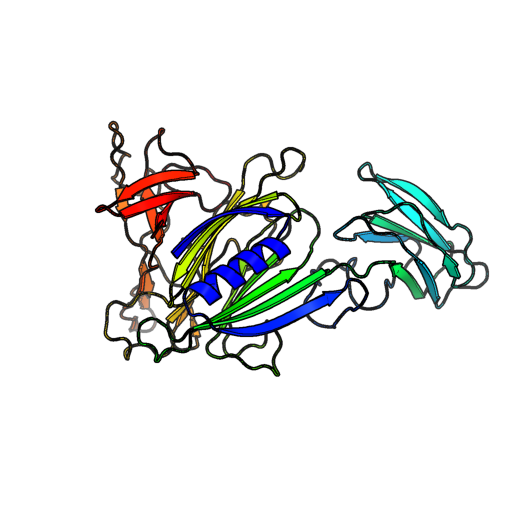52 ALA A N 1
ATOM 2773 C CA . ALA A 1 352 ? 4.130 14.206 -21.984 1.00 76.12 352 ALA A CA 1
ATOM 2774 C C . ALA A 1 352 ? 3.559 15.624 -22.161 1.00 76.12 352 ALA A C 1
ATOM 2776 O O . ALA A 1 352 ? 3.565 16.432 -21.235 1.00 76.12 352 ALA A O 1
ATOM 2777 N N . THR A 1 353 ? 3.052 15.940 -23.360 1.00 67.62 353 THR A N 1
ATOM 2778 C CA . THR A 1 353 ? 2.361 17.215 -23.652 1.00 67.62 353 THR A CA 1
ATOM 2779 C C . THR A 1 353 ? 0.931 17.255 -23.102 1.00 67.62 353 THR A C 1
ATOM 2781 O O . THR A 1 353 ? 0.412 16.268 -22.592 1.00 67.62 353 THR A O 1
ATOM 2784 N N . THR A 1 354 ? 0.264 18.406 -23.269 1.00 61.88 354 THR A N 1
ATOM 2785 C CA . THR A 1 354 ? -1.105 18.764 -22.837 1.00 61.88 354 THR A CA 1
ATOM 2786 C C . THR A 1 354 ? -2.252 17.859 -23.328 1.00 61.88 354 THR A C 1
ATOM 2788 O O . THR A 1 354 ? -3.412 18.244 -23.207 1.00 61.88 354 THR A O 1
ATOM 2791 N N . ARG A 1 355 ? -1.975 16.678 -23.890 1.00 69.50 355 ARG A N 1
ATOM 2792 C CA . ARG A 1 355 ? -2.985 15.737 -24.404 1.00 69.50 355 ARG A CA 1
ATOM 2793 C C . ARG A 1 355 ? -2.934 14.340 -23.793 1.00 69.50 355 ARG A C 1
ATOM 2795 O O . ARG A 1 355 ? -3.821 13.560 -24.109 1.00 69.50 355 ARG A O 1
ATOM 2802 N N . ILE A 1 356 ? -1.936 14.035 -22.965 1.00 80.31 356 ILE A N 1
ATOM 2803 C CA . ILE A 1 356 ? -1.880 12.769 -22.230 1.00 80.31 356 ILE A CA 1
ATOM 2804 C C . ILE A 1 356 ? -2.351 13.033 -20.806 1.00 80.31 356 ILE A C 1
ATOM 2806 O O . ILE A 1 356 ? -1.791 13.877 -20.104 1.00 80.31 356 ILE A O 1
ATOM 2810 N N . ASN A 1 357 ? -3.387 12.315 -20.402 1.00 84.94 357 ASN A N 1
ATOM 2811 C CA . ASN A 1 357 ? -4.014 12.397 -19.097 1.00 84.94 357 ASN A CA 1
ATOM 2812 C C . ASN A 1 357 ? -3.801 11.100 -18.314 1.00 84.94 357 ASN A C 1
ATOM 2814 O O . ASN A 1 357 ? -3.369 10.076 -18.841 1.00 84.94 357 ASN A O 1
ATOM 2818 N N . ASN A 1 358 ? -4.132 11.151 -17.027 1.00 88.56 358 ASN A N 1
ATOM 2819 C CA . ASN A 1 358 ? -4.252 9.943 -16.222 1.00 88.56 358 ASN A CA 1
ATOM 2820 C C . ASN A 1 358 ? -5.266 8.984 -16.841 1.00 88.56 358 ASN A C 1
ATOM 2822 O O . ASN A 1 358 ? -6.305 9.418 -17.332 1.00 88.56 358 ASN A O 1
ATOM 2826 N N . GLU A 1 359 ? -4.988 7.692 -16.709 1.00 92.88 359 GLU A N 1
ATOM 2827 C CA . GLU A 1 359 ? -5.793 6.572 -17.197 1.00 92.88 359 GLU A CA 1
ATOM 2828 C C . GLU A 1 359 ? -5.781 6.395 -18.730 1.00 92.88 359 GLU A C 1
ATOM 2830 O O . GLU A 1 359 ? -6.353 5.426 -19.231 1.00 92.88 359 GLU A O 1
ATOM 2835 N N . ASP A 1 360 ? -5.087 7.261 -19.481 1.00 91.31 360 ASP A N 1
ATOM 2836 C CA . ASP A 1 360 ? -4.896 7.077 -20.921 1.00 91.31 360 ASP A CA 1
ATOM 2837 C C . ASP A 1 360 ? -4.053 5.825 -21.203 1.00 91.31 360 ASP A C 1
ATOM 2839 O O . ASP A 1 360 ? -3.088 5.522 -20.496 1.00 91.31 360 ASP A O 1
ATOM 2843 N N . CYS A 1 361 ? -4.390 5.111 -22.277 1.00 92.38 361 CYS A N 1
ATOM 2844 C CA . CYS A 1 361 ? -3.597 3.989 -22.771 1.00 92.38 361 CYS A CA 1
ATOM 2845 C C . CYS A 1 361 ? -2.648 4.460 -23.878 1.00 92.38 361 CYS A C 1
ATOM 2847 O O . CYS A 1 361 ? -3.065 5.101 -24.845 1.00 92.38 361 CYS A O 1
ATOM 2849 N N . ILE A 1 362 ? -1.369 4.122 -23.743 1.00 90.69 362 ILE A N 1
ATOM 2850 C CA . ILE A 1 362 ? -0.307 4.449 -24.699 1.00 90.69 362 ILE A CA 1
ATOM 2851 C C . ILE A 1 362 ? 0.456 3.184 -25.093 1.00 90.69 362 ILE A C 1
ATOM 2853 O O . ILE A 1 362 ? 0.423 2.182 -24.381 1.00 90.69 362 ILE A O 1
ATOM 2857 N N . SER A 1 363 ? 1.173 3.236 -26.215 1.00 90.31 363 SER A N 1
ATOM 2858 C CA . SER A 1 363 ? 2.076 2.160 -26.629 1.00 90.31 363 SER A CA 1
ATOM 2859 C C . SER A 1 363 ? 3.527 2.628 -26.581 1.00 90.31 363 SER A C 1
ATOM 2861 O O . SER A 1 363 ? 3.851 3.713 -27.067 1.00 90.31 363 SER A O 1
ATOM 2863 N N . ILE A 1 364 ? 4.393 1.812 -25.981 1.00 87.44 364 ILE A N 1
ATOM 2864 C CA . ILE A 1 364 ? 5.841 2.025 -25.917 1.00 87.44 364 ILE A CA 1
ATOM 2865 C C . ILE A 1 364 ? 6.501 0.715 -26.348 1.00 87.44 364 ILE A C 1
ATOM 2867 O O . ILE A 1 364 ? 6.331 -0.303 -25.680 1.00 87.44 364 ILE A O 1
ATOM 2871 N N . ASN A 1 365 ? 7.258 0.742 -27.450 1.00 85.88 365 ASN A N 1
ATOM 2872 C CA . ASN A 1 365 ? 7.927 -0.435 -28.025 1.00 85.88 365 ASN A CA 1
ATOM 2873 C C . ASN A 1 365 ? 6.983 -1.645 -28.189 1.00 85.88 365 ASN A C 1
ATOM 2875 O O . ASN A 1 365 ? 7.288 -2.734 -27.710 1.00 85.88 365 ASN A O 1
ATOM 2879 N N . ASP A 1 366 ? 5.824 -1.426 -28.817 1.00 87.06 366 ASP A N 1
ATOM 2880 C CA . ASP A 1 366 ? 4.775 -2.427 -29.080 1.00 87.06 366 ASP A CA 1
ATOM 2881 C C . ASP A 1 366 ? 4.074 -3.021 -27.841 1.00 87.06 366 ASP A C 1
ATOM 2883 O O . ASP A 1 366 ? 3.145 -3.812 -27.988 1.00 87.06 366 ASP A O 1
ATOM 2887 N N . SER A 1 367 ? 4.435 -2.592 -26.629 1.00 91.81 367 SER A N 1
ATOM 2888 C CA . SER A 1 367 ? 3.720 -2.931 -25.395 1.00 91.81 367 SER A CA 1
ATOM 2889 C C . SER A 1 367 ? 2.729 -1.837 -25.005 1.00 91.81 367 SER A C 1
ATOM 2891 O O . SER A 1 367 ? 3.005 -0.646 -25.163 1.00 91.81 367 SER A O 1
ATOM 2893 N N . GLU A 1 368 ? 1.569 -2.232 -24.481 1.00 95.12 368 GLU A N 1
ATOM 2894 C CA . GLU A 1 368 ? 0.532 -1.312 -23.998 1.00 95.12 368 GLU A CA 1
ATOM 2895 C C . GLU A 1 368 ? 0.793 -0.913 -22.535 1.00 95.12 368 GLU A C 1
ATOM 2897 O O . GLU A 1 368 ? 1.155 -1.747 -21.699 1.00 95.12 368 GLU A O 1
ATOM 2902 N N . TYR A 1 369 ? 0.599 0.365 -22.215 1.00 95.62 369 TYR A N 1
ATOM 2903 C CA . TYR A 1 369 ? 0.760 0.923 -20.875 1.00 95.62 369 TYR A CA 1
ATOM 2904 C C . TYR A 1 369 ? -0.419 1.829 -20.521 1.00 95.62 369 TYR A C 1
ATOM 2906 O O . TYR A 1 369 ? -0.948 2.524 -21.386 1.00 95.62 369 TYR A O 1
ATOM 2914 N N . VAL A 1 370 ? -0.779 1.878 -19.238 1.00 95.94 370 VAL A N 1
ATOM 2915 C CA . VAL A 1 370 ? -1.694 2.886 -18.684 1.00 95.94 370 VAL A CA 1
ATOM 2916 C C . VAL A 1 370 ? -0.898 4.026 -18.055 1.00 95.94 370 VAL A C 1
ATOM 2918 O O . VAL A 1 370 ? 0.045 3.782 -17.301 1.00 95.94 370 VAL A O 1
ATOM 2921 N N . VAL A 1 371 ? -1.265 5.269 -18.356 1.00 94.31 371 VAL A N 1
ATOM 2922 C CA . VAL A 1 371 ? -0.621 6.468 -17.813 1.00 94.31 371 VAL A CA 1
ATOM 2923 C C . VAL A 1 371 ? -1.186 6.799 -16.441 1.00 94.31 371 VAL A C 1
ATOM 2925 O O . VAL A 1 371 ? -2.392 6.937 -16.279 1.00 94.31 371 VAL A O 1
ATOM 2928 N N . ILE A 1 372 ? -0.317 6.964 -15.449 1.00 94.56 372 ILE A N 1
ATOM 2929 C CA . ILE A 1 372 ? -0.685 7.269 -14.068 1.00 94.56 372 ILE A CA 1
ATOM 2930 C C . ILE A 1 372 ? 0.277 8.328 -13.517 1.00 94.56 372 ILE A C 1
ATOM 2932 O O . ILE A 1 372 ? 1.496 8.182 -13.599 1.00 94.56 372 ILE A O 1
ATOM 2936 N N . GLN A 1 373 ? -0.253 9.402 -12.942 1.00 91.12 373 GLN A N 1
ATOM 2937 C CA . GLN A 1 373 ? 0.512 10.347 -12.130 1.00 91.12 373 GLN A CA 1
ATOM 2938 C C . GLN A 1 373 ? 0.769 9.757 -10.740 1.00 91.12 373 GLN A C 1
ATOM 2940 O O . GLN A 1 373 ? -0.035 8.981 -10.233 1.00 91.12 373 GLN A O 1
ATOM 2945 N N . ASP A 1 374 ? 1.855 10.157 -10.087 1.00 90.56 374 ASP A N 1
ATOM 2946 C CA . ASP A 1 374 ? 2.132 9.742 -8.708 1.00 90.56 374 ASP A CA 1
ATOM 2947 C C . ASP A 1 374 ? 2.012 10.953 -7.775 1.00 90.56 374 ASP A C 1
ATOM 2949 O O . ASP A 1 374 ? 2.857 11.851 -7.788 1.00 90.56 374 ASP A O 1
ATOM 2953 N N . GLY A 1 375 ? 0.932 11.010 -6.997 1.00 89.38 375 GLY A N 1
ATOM 2954 C CA . GLY A 1 375 ? 0.547 12.127 -6.132 1.00 89.38 375 GLY A CA 1
ATOM 2955 C C . GLY A 1 375 ? -0.593 12.999 -6.681 1.00 89.38 375 GLY A C 1
ATOM 2956 O O . GLY A 1 375 ? -1.277 12.659 -7.652 1.00 89.38 375 GLY A O 1
ATOM 2957 N N . LYS A 1 376 ? -0.832 14.136 -6.012 1.00 86.44 376 LYS A N 1
ATOM 2958 C CA . LYS A 1 376 ? -1.891 15.101 -6.376 1.00 86.44 376 LYS A CA 1
ATOM 2959 C C . LYS A 1 376 ? -1.443 16.133 -7.422 1.00 86.44 376 LYS A C 1
ATOM 2961 O O . LYS A 1 376 ? -2.280 16.744 -8.079 1.00 86.44 376 LYS A O 1
ATOM 2966 N N . ILE A 1 377 ? -0.132 16.364 -7.574 1.00 83.38 377 ILE A N 1
ATOM 2967 C CA . ILE A 1 377 ? 0.387 17.346 -8.536 1.00 83.38 377 ILE A CA 1
ATOM 2968 C C . ILE A 1 377 ? 0.318 16.759 -9.945 1.00 83.38 377 ILE A C 1
ATOM 2970 O O . ILE A 1 377 ? 1.154 15.937 -10.329 1.00 83.38 377 ILE A O 1
ATOM 2974 N N . ASN A 1 378 ? -0.632 17.257 -10.736 1.00 78.69 378 ASN A N 1
ATOM 2975 C CA . ASN A 1 378 ? -0.662 17.006 -12.169 1.00 78.69 378 ASN A CA 1
ATOM 2976 C C . ASN A 1 378 ? 0.376 17.892 -12.876 1.00 78.69 378 ASN A C 1
ATOM 2978 O O . ASN A 1 378 ? 0.337 19.123 -12.804 1.00 78.69 378 ASN A O 1
ATOM 2982 N N . SER A 1 379 ? 1.332 17.261 -13.548 1.00 83.19 379 SER A N 1
ATOM 2983 C CA . SER A 1 379 ? 2.372 17.937 -14.315 1.00 83.19 379 SER A CA 1
ATOM 2984 C C . SER A 1 379 ? 2.808 17.055 -15.474 1.00 83.19 379 SER A C 1
ATOM 2986 O O . SER A 1 379 ? 2.960 15.851 -15.303 1.00 83.19 379 SER A O 1
ATOM 2988 N N . ALA A 1 380 ? 3.148 17.677 -16.604 1.00 83.19 380 ALA A N 1
ATOM 2989 C CA . ALA A 1 380 ? 3.795 17.031 -17.748 1.00 83.19 380 ALA A CA 1
ATOM 2990 C C . ALA A 1 380 ? 5.048 16.211 -17.380 1.00 83.19 380 ALA A C 1
ATOM 2992 O O . ALA A 1 380 ? 5.443 15.333 -18.139 1.00 83.19 380 ALA A O 1
ATOM 2993 N N . TYR A 1 381 ? 5.671 16.501 -16.232 1.00 86.00 381 TYR A N 1
ATOM 2994 C CA . TYR A 1 381 ? 6.881 15.844 -15.729 1.00 86.00 381 TYR A CA 1
ATOM 2995 C C . TYR A 1 381 ? 6.618 14.905 -14.541 1.00 86.00 381 TYR A C 1
ATOM 2997 O O . TYR A 1 381 ? 7.556 14.302 -14.022 1.00 86.00 381 TYR A O 1
ATOM 3005 N N . ASN A 1 382 ? 5.367 14.778 -14.084 1.00 88.38 382 ASN A N 1
ATOM 3006 C CA . ASN A 1 382 ? 4.965 13.891 -12.989 1.00 88.38 382 ASN A CA 1
ATOM 3007 C C . ASN A 1 382 ? 4.050 12.762 -13.480 1.00 88.38 382 ASN A C 1
ATOM 3009 O O . ASN A 1 382 ? 2.987 12.519 -12.918 1.00 88.38 382 ASN A O 1
ATOM 3013 N N . LEU A 1 383 ? 4.461 12.095 -14.558 1.00 91.06 383 LEU A N 1
ATOM 3014 C CA . LEU A 1 383 ? 3.703 11.016 -15.172 1.00 91.06 383 LEU A CA 1
ATOM 3015 C C . LEU A 1 383 ? 4.550 9.749 -15.258 1.00 91.06 383 LEU A C 1
ATOM 3017 O O . LEU A 1 383 ? 5.757 9.784 -15.516 1.00 91.06 383 LEU A O 1
ATOM 3021 N N . PHE A 1 384 ? 3.886 8.625 -15.054 1.00 94.75 384 PHE A N 1
ATOM 3022 C CA . PHE A 1 384 ? 4.431 7.284 -15.153 1.00 94.75 384 PHE A CA 1
ATOM 3023 C C . PHE A 1 384 ? 3.522 6.455 -16.051 1.00 94.75 384 PHE A C 1
ATOM 3025 O O . PHE A 1 384 ? 2.369 6.818 -16.281 1.00 94.75 384 PHE A O 1
ATOM 3032 N N . ALA A 1 385 ? 4.030 5.344 -16.567 1.00 95.31 385 ALA A N 1
ATOM 3033 C CA . ALA A 1 385 ? 3.223 4.402 -17.324 1.00 95.31 385 ALA A CA 1
ATOM 3034 C C . ALA A 1 385 ? 3.445 2.982 -16.798 1.00 95.31 385 ALA A C 1
ATOM 3036 O O . ALA A 1 385 ? 4.590 2.545 -16.662 1.00 95.31 385 ALA A O 1
ATOM 3037 N N . ILE A 1 386 ? 2.354 2.277 -16.496 1.00 97.06 386 ILE A N 1
ATOM 3038 C CA . ILE A 1 386 ? 2.358 0.906 -15.970 1.00 97.06 386 ILE A CA 1
ATOM 3039 C C . ILE A 1 386 ? 1.996 -0.046 -17.101 1.00 97.06 386 ILE A C 1
ATOM 3041 O O . ILE A 1 386 ? 0.986 0.148 -17.777 1.00 97.06 386 ILE A O 1
ATOM 3045 N N . LYS A 1 387 ? 2.818 -1.073 -17.306 1.00 96.00 387 LYS A N 1
ATOM 3046 C CA . LYS A 1 387 ? 2.631 -2.055 -18.378 1.00 96.00 387 LYS A CA 1
ATOM 3047 C C . LYS A 1 387 ? 1.319 -2.835 -18.198 1.00 96.00 387 LYS A C 1
ATOM 3049 O O . LYS A 1 387 ? 0.981 -3.207 -17.073 1.00 96.00 387 LYS A O 1
ATOM 3054 N N . LYS A 1 388 ? 0.604 -3.129 -19.288 1.00 94.69 388 LYS A N 1
ATOM 3055 C CA . LYS A 1 388 ? -0.675 -3.873 -19.287 1.00 94.69 388 LYS A CA 1
ATOM 3056 C C . LYS A 1 388 ? -0.554 -5.371 -19.619 1.00 94.69 388 LYS A C 1
ATOM 3058 O O . LYS A 1 388 ? -1.561 -6.035 -19.834 1.00 94.69 388 LYS A O 1
ATOM 3063 N N . GLU A 1 389 ? 0.661 -5.918 -19.628 1.00 81.94 389 GLU A N 1
ATOM 3064 C CA . GLU A 1 389 ? 0.942 -7.340 -19.916 1.00 81.94 389 GLU A CA 1
ATOM 3065 C C . GLU A 1 389 ? 1.161 -8.179 -18.641 1.00 81.94 389 GLU A C 1
ATOM 3067 O O . GLU A 1 389 ? 1.842 -7.708 -17.699 1.00 81.94 389 GLU A O 1
#

pLDDT: mean 81.77, std 15.44, range [31.77, 98.25]

Secondary structure (DSSP, 8-state):
-EEEEEEEHHHHHHHHHHHHHHHTT-EEEEEEEEETT---SSSSS-TTSTTS-SSS----SSEEEEEEEEEE-EEEEEEESPPTT--EEEEEE-TT--EEEEEEEE-S-EE---SS-EEEEEEEESS--SEEEEEE----EEEEEEEEEE--TTS---EEEEEEEE---TTSEEEEEEEESS--TTS-STTSTT-EEEEEE--SSEEEEEEEE-SSEEEEEEEE--TT-TT-SSPEEEEEEEEEPBPSS-GGG-S-EEEEE-SBS-TT--GGG-SS-SSSS--EEETTEEE--EETTTT-STTT---PPPTTSPPEEEEEEEEEPPEEETTTTEEEPPEEEEEEEEEEEEE--TT--TT-EEEETTEEEEEEESBS---TTSEEEEE--

Organism: NCBI:txid883165

Sequence (389 aa):
MYVEGTCTGMFELLEVIKQTAISVGWVLQKEVSLPFNKVYNNESFINSNPNLVDDLLTTKGLESFINLPRKESIKGVVIKGLESGGVVSIYGVLEDNTEILIKDNLTKSINFESLQKYNRYKTSSTKNVSEINLSINSNDIVQKEIYLQSSGSSDMEQICVNFKAFLVPNDYTNLMCSTALSFSDALSFNDQLNSLTSNIAGLDNEIKYFLNIDKNRIILAIKVFNENDPYQKDPLYQIGYFGKLRIYGGEWSFSSNFASIGGSYDLMARFSSIERGNLENPKLLINQEIVNPSSNITNWNKENLDISPYPNGELFSTPIFYYKKNSRDITQGANSNGGIYGELDGIVKIAATTRINNEDCISINDSEYVVIQDGKINSAYNLFAIKKE

Radius of gyration: 24.18 Å; chains: 1; bounding box: 70×44×77 Å